Protein 6JFV (pdb70)

Structure (mmCIF, N/CA/C/O backbone):
data_6JFV
#
_entry.id   6JFV
#
_cell.length_a   56.149
_cell.length_b   56.149
_cell.length_c   222.054
_cell.angle_alpha   90.00
_cell.angle_beta   90.00
_cell.angle_gamma   90.00
#
_symmetry.space_group_name_H-M   'P 41'
#
loop_
_entity.id
_entity.type
_entity.pdbx_description
1 polymer 'Keratin, type I cytoskeletal 14'
2 polymer 'Keratin, type II cytoskeletal 5'
3 water water
#
loop_
_atom_site.group_PDB
_atom_site.id
_atom_site.type_symbol
_atom_site.label_atom_id
_atom_site.label_alt_id
_atom_site.label_comp_id
_atom_site.label_asym_id
_atom_site.label_entity_id
_atom_site.label_seq_id
_atom_site.pdbx_PDB_ins_code
_atom_site.Cartn_x
_atom_site.Cartn_y
_atom_site.Cartn_z
_atom_site.occupancy
_atom_site.B_iso_or_equiv
_atom_site.auth_seq_id
_atom_site.auth_comp_id
_atom_site.auth_asym_id
_atom_site.auth_atom_id
_atom_site.pdbx_PDB_model_num
ATOM 1 N N . GLY A 1 1 ? 23.680 -17.075 70.289 1.00 123.09 327 GLY A N 1
ATOM 2 C CA . GLY A 1 1 ? 24.955 -17.474 69.724 1.00 96.44 327 GLY A CA 1
ATOM 3 C C . GLY A 1 1 ? 24.870 -17.690 68.228 1.00 142.03 327 GLY A C 1
ATOM 4 O O . GLY A 1 1 ? 25.629 -17.095 67.463 1.00 144.39 327 GLY A O 1
ATOM 5 N N . LYS A 1 2 ? 23.935 -18.537 67.815 1.00 157.70 328 LYS A N 1
ATOM 6 C CA . LYS A 1 2 ? 23.782 -18.891 66.411 1.00 171.28 328 LYS A CA 1
ATOM 7 C C . LYS A 1 2 ? 23.038 -17.810 65.633 1.00 158.69 328 LYS A C 1
ATOM 8 O O . LYS A 1 2 ? 22.858 -17.920 64.422 1.00 138.35 328 LYS A O 1
ATOM 14 N N . SER A 1 3 ? 22.619 -16.760 66.331 1.00 182.76 329 SER A N 1
ATOM 15 C CA . SER A 1 3 ? 21.790 -15.720 65.728 1.00 120.98 329 SER A CA 1
ATOM 16 C C . SER A 1 3 ? 22.582 -14.790 64.819 1.00 148.92 329 SER A C 1
ATOM 17 O O . SER A 1 3 ? 22.045 -14.259 63.848 1.00 108.97 329 SER A O 1
ATOM 20 N N . GLU A 1 4 ? 23.859 -14.594 65.135 1.00 169.28 330 GLU A N 1
ATOM 21 C CA . GLU A 1 4 ? 24.697 -13.670 64.375 1.00 160.32 330 GLU A CA 1
ATOM 22 C C . GLU A 1 4 ? 24.847 -14.090 62.920 1.00 194.45 330 GLU A C 1
ATOM 23 O O . GLU A 1 4 ? 24.692 -13.270 62.020 1.00 204.26 330 GLU A O 1
ATOM 29 N N . ILE A 1 5 ? 25.139 -15.367 62.694 1.00 197.81 331 ILE A N 1
ATOM 30 C CA . ILE A 1 5 ? 25.289 -15.885 61.342 1.00 184.53 331 ILE A CA 1
ATOM 31 C C . ILE A 1 5 ? 23.957 -15.801 60.614 1.00 148.93 331 ILE A C 1
ATOM 32 O O . ILE A 1 5 ? 23.905 -15.781 59.383 1.00 120.22 331 ILE A O 1
ATOM 37 N N . SER A 1 6 ? 22.880 -15.754 61.392 1.00 159.45 332 SER A N 1
ATOM 38 C CA . SER A 1 6 ? 21.533 -15.688 60.841 1.00 155.99 332 SER A CA 1
ATOM 39 C C . SER A 1 6 ? 21.195 -14.269 60.394 1.00 188.16 332 SER A C 1
ATOM 40 O O . SER A 1 6 ? 20.638 -14.071 59.317 1.00 194.52 332 SER A O 1
ATOM 43 N N . GLU A 1 7 ? 21.541 -13.285 61.220 1.00 197.75 333 GLU A N 1
ATOM 44 C CA . GLU A 1 7 ? 21.312 -11.885 60.876 1.00 148.69 333 GLU A CA 1
ATOM 45 C C . GLU A 1 7 ? 22.131 -11.493 59.650 1.00 174.98 333 GLU A C 1
ATOM 46 O O . GLU A 1 7 ? 21.761 -10.576 58.913 1.00 130.17 333 GLU A O 1
ATOM 52 N N . LEU A 1 8 ? 23.235 -12.205 59.435 1.00 143.58 334 LEU A N 1
ATOM 53 C CA . LEU A 1 8 ? 24.162 -11.904 58.342 1.00 132.49 334 LEU A CA 1
ATOM 54 C C . LEU A 1 8 ? 23.645 -12.361 56.984 1.00 137.84 334 LEU A C 1
ATOM 55 O O . LEU A 1 8 ? 23.790 -11.652 55.993 1.00 145.14 334 LEU A O 1
ATOM 60 N N . ARG A 1 9 ? 23.061 -13.555 56.938 1.00 171.46 335 ARG A N 1
ATOM 61 C CA . ARG A 1 9 ? 22.384 -14.016 55.734 1.00 160.40 335 ARG A CA 1
ATOM 62 C C . ARG A 1 9 ? 21.283 -13.026 55.382 1.00 179.26 335 ARG A C 1
ATOM 63 O O . ARG A 1 9 ? 21.127 -12.646 54.223 1.00 192.97 335 ARG A O 1
ATOM 71 N N . ARG A 1 10 ? 20.519 -12.616 56.394 1.00 140.47 336 ARG A N 1
ATOM 72 C CA . ARG A 1 10 ? 19.461 -11.622 56.224 1.00 153.76 336 ARG A CA 1
ATOM 73 C C . ARG A 1 10 ? 19.967 -10.367 55.518 1.00 154.87 336 ARG A C 1
ATOM 74 O O . ARG A 1 10 ? 19.408 -9.947 54.506 1.00 138.17 336 ARG A O 1
ATOM 82 N N . THR A 1 11 ? 21.027 -9.778 56.061 1.00 120.63 337 THR A N 1
ATOM 83 C CA . THR A 1 11 ? 21.578 -8.532 55.542 1.00 155.87 337 THR A CA 1
ATOM 84 C C . THR A 1 11 ? 22.336 -8.759 54.237 1.00 150.09 337 THR A C 1
ATOM 85 O O . THR A 1 11 ? 22.313 -7.922 53.334 1.00 146.91 337 THR A O 1
ATOM 89 N N . MET A 1 12 ? 23.005 -9.902 54.151 1.00 89.51 338 MET A N 1
ATOM 90 C CA . MET A 1 12 ? 23.680 -10.321 52.927 1.00 116.42 338 MET A CA 1
ATOM 91 C C . MET A 1 12 ? 22.725 -10.388 51.738 1.00 121.40 338 MET A C 1
ATOM 92 O O . MET A 1 12 ? 22.986 -9.785 50.697 1.00 84.78 338 MET A O 1
ATOM 97 N N . GLN A 1 13 ? 21.630 -11.134 51.897 1.00 132.42 339 GLN A N 1
ATOM 98 C CA . GLN A 1 13 ? 20.650 -11.320 50.824 1.00 146.80 339 GLN A CA 1
ATOM 99 C C . GLN A 1 13 ? 19.924 -10.020 50.507 1.00 99.51 339 GLN A C 1
ATOM 100 O O . GLN A 1 13 ? 19.536 -9.779 49.363 1.00 128.33 339 GLN A O 1
ATOM 106 N N . ASN A 1 14 ? 19.740 -9.186 51.525 1.00 110.85 340 ASN A N 1
ATOM 107 C CA . ASN A 1 14 ? 19.179 -7.853 51.327 1.00 85.99 340 ASN A CA 1
ATOM 108 C C . ASN A 1 14 ? 20.015 -7.037 50.345 1.00 127.71 340 ASN A C 1
ATOM 109 O O . ASN A 1 14 ? 19.481 -6.388 49.446 1.00 105.68 340 ASN A O 1
ATOM 114 N N . LEU A 1 15 ? 21.331 -7.088 50.523 1.00 77.46 341 LEU A N 1
ATOM 115 C CA . LEU A 1 15 ? 22.258 -6.434 49.612 1.00 107.11 341 LEU A CA 1
ATOM 116 C C . LEU A 1 15 ? 22.126 -6.962 48.190 1.00 134.65 341 LEU A C 1
ATOM 117 O O . LEU A 1 15 ? 22.127 -6.191 47.232 1.00 153.68 341 LEU A O 1
ATOM 122 N N . GLU A 1 16 ? 22.035 -8.282 48.059 1.00 104.80 342 GLU A N 1
ATOM 123 C CA . GLU A 1 16 ? 21.929 -8.913 46.751 1.00 143.04 342 GLU A CA 1
ATOM 124 C C . GLU A 1 16 ? 20.747 -8.363 45.960 1.00 144.36 342 GLU A C 1
ATOM 125 O O . GLU A 1 16 ? 20.803 -8.278 44.733 1.00 149.00 342 GLU A O 1
ATOM 131 N N . ILE A 1 17 ? 19.679 -8.002 46.666 1.00 89.56 343 ILE A N 1
ATOM 132 C CA . ILE A 1 17 ? 18.495 -7.435 46.027 1.00 86.44 343 ILE A CA 1
ATOM 133 C C . ILE A 1 17 ? 18.700 -5.967 45.674 1.00 149.76 343 ILE A C 1
ATOM 134 O O . ILE A 1 17 ? 18.156 -5.470 44.683 1.00 121.26 343 ILE A O 1
ATOM 139 N N . GLU A 1 18 ? 19.492 -5.274 46.484 1.00 87.16 344 GLU A N 1
ATOM 140 C CA . GLU A 1 18 ? 19.841 -3.896 46.172 1.00 121.43 344 GLU A CA 1
ATOM 141 C C . GLU A 1 18 ? 20.756 -3.850 44.951 1.00 98.81 344 GLU A C 1
ATOM 142 O O . GLU A 1 18 ? 20.707 -2.912 44.156 1.00 107.25 344 GLU A O 1
ATOM 148 N N . LEU A 1 19 ? 21.588 -4.877 44.816 1.00 124.38 345 LEU A N 1
ATOM 149 C CA . LEU A 1 19 ? 22.433 -5.034 43.643 1.00 96.24 345 LEU A CA 1
ATOM 150 C C . LEU A 1 19 ? 21.558 -5.222 42.410 1.00 110.94 345 LEU A C 1
ATOM 151 O O . LEU A 1 19 ? 21.740 -4.546 41.397 1.00 100.30 345 LEU A O 1
ATOM 156 N N . GLN A 1 20 ? 20.613 -6.154 42.503 1.00 114.54 346 GLN A N 1
ATOM 157 C CA . GLN A 1 20 ? 19.699 -6.425 41.402 1.00 156.28 346 GLN A CA 1
ATOM 158 C C . GLN A 1 20 ? 19.003 -5.139 40.994 1.00 105.74 346 GLN A C 1
ATOM 159 O O . GLN A 1 20 ? 18.792 -4.877 39.808 1.00 114.81 346 GLN A O 1
ATOM 165 N N . SER A 1 21 ? 18.655 -4.334 41.989 1.00 102.56 347 SER A N 1
ATOM 166 C CA . SER A 1 21 ? 17.965 -3.077 41.748 1.00 94.40 347 SER A CA 1
ATOM 167 C C . SER A 1 21 ? 18.872 -2.065 41.049 1.00 126.57 347 SER A C 1
ATOM 168 O O . SER A 1 21 ? 18.423 -1.288 40.203 1.00 97.55 347 SER A O 1
ATOM 171 N N . GLN A 1 22 ? 20.152 -2.087 41.407 1.00 101.92 348 GLN A N 1
ATOM 172 C CA . GLN A 1 22 ? 21.143 -1.199 40.808 1.00 113.06 348 GLN A CA 1
ATOM 173 C C . GLN A 1 22 ? 21.462 -1.600 39.373 1.00 104.07 348 GLN A C 1
ATOM 174 O O . GLN A 1 22 ? 21.579 -0.752 38.493 1.00 117.49 348 GLN A O 1
ATOM 180 N N . LEU A 1 23 ? 21.608 -2.897 39.145 1.00 117.05 349 LEU A N 1
ATOM 181 C CA . LEU A 1 23 ? 21.885 -3.395 37.811 1.00 119.97 349 LEU A CA 1
ATOM 182 C C . LEU A 1 23 ? 20.710 -3.110 36.886 1.00 115.22 349 LEU A C 1
ATOM 183 O O . LEU A 1 23 ? 20.901 -2.737 35.730 1.00 116.25 349 LEU A O 1
ATOM 188 N N . SER A 1 24 ? 19.497 -3.284 37.403 1.00 125.99 350 SER A N 1
ATOM 189 C CA . SER A 1 24 ? 18.287 -2.995 36.642 1.00 136.17 350 SER A CA 1
ATOM 190 C C . SER A 1 24 ? 18.241 -1.527 36.239 1.00 142.75 350 SER A C 1
ATOM 191 O O . SER A 1 24 ? 17.835 -1.192 35.124 1.00 146.87 350 SER A O 1
ATOM 194 N N . MET A 1 25 ? 18.657 -0.660 37.159 1.00 89.44 351 MET A N 1
ATOM 195 C CA . MET A 1 25 ? 18.706 0.778 36.910 1.00 94.57 351 MET A CA 1
ATOM 196 C C . MET A 1 25 ? 19.726 1.108 35.826 1.00 95.88 351 MET A C 1
ATOM 197 O O . MET A 1 25 ? 19.401 1.731 34.812 1.00 88.78 351 MET A O 1
ATOM 202 N N . LYS A 1 26 ? 20.961 0.670 36.060 1.00 86.10 352 LYS A N 1
ATOM 203 C CA . LYS A 1 26 ? 22.067 0.792 35.112 1.00 82.02 352 LYS A CA 1
ATOM 204 C C . LYS A 1 26 ? 21.664 0.339 33.709 1.00 87.80 352 LYS A C 1
ATOM 205 O O . LYS A 1 26 ? 21.860 1.058 32.732 1.00 80.32 352 LYS A O 1
ATOM 211 N N . ALA A 1 27 ? 21.088 -0.856 33.619 1.00 127.85 353 ALA A N 1
ATOM 212 C CA . ALA A 1 27 ? 20.658 -1.421 32.339 1.00 123.27 353 ALA A CA 1
ATOM 213 C C . ALA A 1 27 ? 19.590 -0.565 31.670 1.00 118.49 353 ALA A C 1
ATOM 214 O O . ALA A 1 27 ? 19.573 -0.415 30.447 1.00 119.32 353 ALA A O 1
ATOM 216 N N . SER A 1 28 ? 18.697 -0.012 32.482 1.00 87.26 354 SER A N 1
ATOM 217 C CA . SER A 1 28 ? 17.619 0.819 31.973 1.00 92.07 354 SER A CA 1
ATOM 218 C C . SER A 1 28 ? 18.144 2.189 31.552 1.00 100.81 354 SER A C 1
ATOM 219 O O . SER A 1 28 ? 17.556 2.846 30.693 1.00 87.69 354 SER A O 1
ATOM 222 N N . LEU A 1 29 ? 19.249 2.613 32.162 1.00 78.81 355 LEU A N 1
ATOM 223 C CA . LEU A 1 29 ? 19.907 3.868 31.795 1.00 79.39 355 LEU A CA 1
ATOM 224 C C . LEU A 1 29 ? 20.621 3.727 30.463 1.00 92.35 355 LEU A C 1
ATOM 225 O O . LEU A 1 29 ? 20.524 4.597 29.600 1.00 109.48 355 LEU A O 1
ATOM 230 N N . GLU A 1 30 ? 21.351 2.626 30.316 1.00 123.79 356 GLU A N 1
ATOM 231 C CA . GLU A 1 30 ? 22.052 2.322 29.079 1.00 89.96 356 GLU A CA 1
ATOM 232 C C . GLU A 1 30 ? 21.084 2.364 27.903 1.00 79.84 356 GLU A C 1
ATOM 233 O O . GLU A 1 30 ? 21.370 2.984 26.879 1.00 116.32 356 GLU A O 1
ATOM 239 N N . ASN A 1 31 ? 19.941 1.700 28.055 1.00 156.23 357 ASN A N 1
ATOM 240 C CA . ASN A 1 31 ? 18.883 1.776 27.054 1.00 164.57 357 ASN A CA 1
ATOM 241 C C . ASN A 1 31 ? 18.600 3.227 26.677 1.00 115.10 357 ASN A C 1
ATOM 242 O O . ASN A 1 31 ? 18.670 3.598 25.511 1.00 183.85 357 ASN A O 1
ATOM 247 N N . SER A 1 32 ? 18.310 4.053 27.677 1.00 119.14 358 SER A N 1
ATOM 248 C CA . SER A 1 32 ? 17.843 5.420 27.438 1.00 158.95 358 SER A CA 1
ATOM 249 C C . SER A 1 32 ? 18.860 6.309 26.734 1.00 102.84 358 SER A C 1
ATOM 250 O O . SER A 1 32 ? 18.502 7.174 25.933 1.00 92.23 358 SER A O 1
ATOM 253 N N . LEU A 1 33 ? 20.129 6.103 27.054 1.00 79.49 359 LEU A N 1
ATOM 254 C CA . LEU A 1 33 ? 21.187 6.881 26.434 1.00 115.36 359 LEU A CA 1
ATOM 255 C C . LEU A 1 33 ? 21.306 6.584 24.937 1.00 106.14 359 LEU A C 1
ATOM 256 O O . LEU A 1 33 ? 21.115 7.474 24.099 1.00 96.18 359 LEU A O 1
ATOM 261 N N . GLU A 1 34 ? 21.623 5.333 24.604 1.00 109.37 360 GLU A N 1
ATOM 262 C CA . GLU A 1 34 ? 21.712 4.927 23.204 1.00 117.95 360 GLU A CA 1
ATOM 263 C C . GLU A 1 34 ? 20.466 5.397 22.451 1.00 108.27 360 GLU A C 1
ATOM 264 O O . GLU A 1 34 ? 20.560 5.942 21.349 1.00 110.69 360 GLU A O 1
ATOM 270 N N . GLU A 1 35 ? 19.305 5.206 23.069 1.00 103.89 361 GLU A N 1
ATOM 271 C CA . GLU A 1 35 ? 18.036 5.577 22.456 1.00 119.51 361 GLU A CA 1
ATOM 272 C C . GLU A 1 35 ? 17.943 7.082 22.220 1.00 92.87 361 GLU A C 1
ATOM 273 O O . GLU A 1 35 ? 17.435 7.523 21.191 1.00 89.85 361 GLU A O 1
ATOM 279 N N . THR A 1 36 ? 18.442 7.865 23.168 1.00 91.64 362 THR A N 1
ATOM 280 C CA . THR A 1 36 ? 18.493 9.309 22.997 1.00 85.27 362 THR A CA 1
ATOM 281 C C . THR A 1 36 ? 19.396 9.661 21.826 1.00 86.57 362 THR A C 1
ATOM 282 O O . THR A 1 36 ? 18.969 10.328 20.879 1.00 82.45 362 THR A O 1
ATOM 286 N N . LYS A 1 37 ? 20.643 9.202 21.896 1.00 100.86 363 LYS A N 1
ATOM 287 C CA . LYS A 1 37 ? 21.622 9.441 20.841 1.00 82.17 363 LYS A CA 1
ATOM 288 C C . LYS A 1 37 ? 21.061 9.110 19.460 1.00 120.70 363 LYS A C 1
ATOM 289 O O . LYS A 1 37 ? 21.423 9.742 18.465 1.00 82.73 363 LYS A O 1
ATOM 295 N N . GLY A 1 38 ? 20.178 8.118 19.411 1.00 87.89 364 GLY A N 1
ATOM 296 C CA . GLY A 1 38 ? 19.535 7.722 18.172 1.00 115.57 364 GLY A CA 1
ATOM 297 C C . GLY A 1 38 ? 18.485 8.713 17.696 1.00 100.81 364 GLY A C 1
ATOM 298 O O . GLY A 1 38 ? 18.554 9.189 16.566 1.00 91.72 364 GLY A O 1
ATOM 299 N N . ARG A 1 39 ? 17.519 9.029 18.557 1.00 97.87 365 ARG A N 1
ATOM 300 C CA . ARG A 1 39 ? 16.394 9.888 18.185 1.00 91.52 365 ARG A CA 1
ATOM 301 C C . ARG A 1 39 ? 16.837 11.206 17.574 1.00 128.80 365 ARG A C 1
ATOM 302 O O . ARG A 1 39 ? 16.252 11.684 16.598 1.00 120.65 365 ARG A O 1
ATOM 310 N N . TYR A 1 40 ? 17.869 11.800 18.155 1.00 81.24 366 TYR A N 1
ATOM 311 C CA . TYR A 1 40 ? 18.339 13.091 17.692 1.00 140.65 366 TYR A CA 1
ATOM 312 C C . TYR A 1 40 ? 19.188 12.973 16.429 1.00 103.88 366 TYR A C 1
ATOM 313 O O . TYR A 1 40 ? 19.017 13.756 15.496 1.00 153.03 366 TYR A O 1
ATOM 322 N N . ALA A 1 41 ? 20.082 11.989 16.395 1.00 86.47 367 ALA A N 1
ATOM 323 C CA . ALA A 1 41 ? 20.919 11.759 15.219 1.00 148.76 367 ALA A CA 1
ATOM 324 C C . ALA A 1 41 ? 20.070 11.625 13.960 1.00 126.17 367 ALA A C 1
ATOM 325 O O . ALA A 1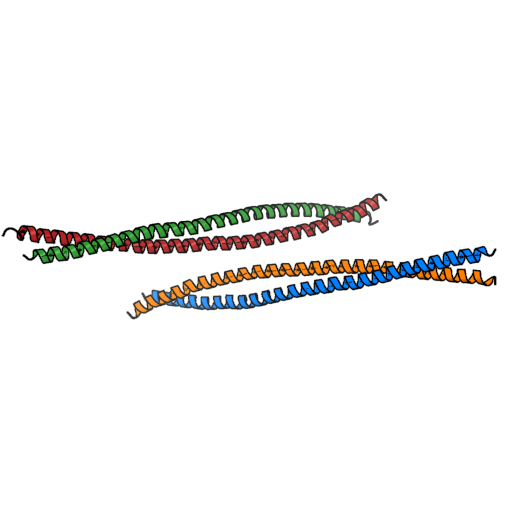 41 ? 20.441 12.097 12.876 1.00 82.11 367 ALA A O 1
ATOM 327 N N . MET A 1 42 ? 18.914 10.993 14.123 1.00 84.28 368 MET A N 1
ATOM 328 C CA . MET A 1 42 ? 18.041 10.702 12.994 1.00 112.18 368 MET A CA 1
ATOM 329 C C . MET A 1 42 ? 17.085 11.855 12.677 1.00 134.01 368 MET A C 1
ATOM 330 O O . MET A 1 42 ? 16.846 12.155 11.513 1.00 144.85 368 MET A O 1
ATOM 335 N N . GLN A 1 43 ? 16.551 12.505 13.705 1.00 97.05 369 GLN A N 1
ATOM 336 C CA . GLN A 1 43 ? 15.735 13.694 13.488 1.00 89.72 369 GLN A CA 1
ATOM 337 C C . GLN A 1 43 ? 16.605 14.768 12.857 1.00 128.88 369 GLN A C 1
ATOM 338 O O . GLN A 1 43 ? 16.169 15.481 11.953 1.00 111.66 369 GLN A O 1
ATOM 344 N N . LEU A 1 44 ? 17.843 14.874 13.333 1.00 98.55 370 LEU A N 1
ATOM 345 C CA . LEU A 1 44 ? 18.788 15.821 12.760 1.00 80.08 370 LEU A CA 1
ATOM 346 C C . LEU A 1 44 ? 19.083 15.474 11.315 1.00 82.01 370 LEU A C 1
ATOM 347 O O . LEU A 1 44 ? 19.006 16.331 10.438 1.00 135.52 370 LEU A O 1
ATOM 352 N N . ALA A 1 45 ? 19.445 14.218 11.071 1.00 105.74 371 ALA A N 1
ATOM 353 C CA . ALA A 1 45 ? 19.667 13.748 9.707 1.00 85.02 371 ALA A CA 1
ATOM 354 C C . ALA A 1 45 ? 18.467 14.084 8.826 1.00 86.94 371 ALA A C 1
ATOM 355 O O . ALA A 1 45 ? 18.629 14.477 7.675 1.00 96.89 371 ALA A O 1
ATOM 357 N N . GLN A 1 46 ? 17.266 13.931 9.376 1.00 148.20 372 GLN A N 1
ATOM 358 C CA . GLN A 1 46 ? 16.037 14.257 8.659 1.00 89.26 372 GLN A CA 1
ATOM 359 C C . GLN A 1 46 ? 15.975 15.735 8.276 1.00 126.92 372 GLN A C 1
ATOM 360 O O . GLN A 1 46 ? 15.601 16.069 7.154 1.00 99.60 372 GLN A O 1
ATOM 366 N N . ILE A 1 47 ? 16.329 16.615 9.213 1.00 191.17 373 ILE A N 1
ATOM 367 C CA . ILE A 1 47 ? 16.301 18.058 8.962 1.00 109.22 373 ILE A CA 1
ATOM 368 C C . ILE A 1 47 ? 17.435 18.467 8.036 1.00 113.93 373 ILE A C 1
ATOM 369 O O . ILE A 1 47 ? 17.261 19.321 7.177 1.00 150.04 373 ILE A O 1
ATOM 374 N N . GLN A 1 48 ? 18.602 17.862 8.232 1.00 128.03 374 GLN A N 1
ATOM 375 C CA . GLN A 1 48 ? 19.749 18.108 7.370 1.00 86.84 374 GLN A CA 1
ATOM 376 C C . GLN A 1 48 ? 19.395 17.811 5.922 1.00 128.08 374 GLN A C 1
ATOM 377 O O . GLN A 1 48 ? 19.867 18.484 5.002 1.00 126.84 374 GLN A O 1
ATOM 383 N N . GLU A 1 49 ? 18.557 16.798 5.728 1.00 158.86 375 GLU A N 1
ATOM 384 C CA . GLU A 1 49 ? 18.111 16.420 4.395 1.00 119.12 375 GLU A CA 1
ATOM 385 C C . GLU A 1 49 ? 17.155 17.464 3.814 1.00 123.71 375 GLU A C 1
ATOM 386 O O . GLU A 1 49 ? 17.302 17.866 2.663 1.00 160.37 375 GLU A O 1
ATOM 392 N N . MET A 1 50 ? 16.176 17.897 4.606 1.00 168.49 376 MET A N 1
ATOM 393 C CA . MET A 1 50 ? 15.260 18.948 4.165 1.00 183.16 376 MET A CA 1
ATOM 394 C C . MET A 1 50 ? 16.051 20.197 3.788 1.00 145.98 376 MET A C 1
ATOM 395 O O . MET A 1 50 ? 15.746 20.863 2.797 1.00 117.41 376 MET A O 1
ATOM 400 N N . ILE A 1 51 ? 17.079 20.497 4.579 1.00 94.05 377 ILE A N 1
ATOM 401 C CA . ILE A 1 51 ? 17.924 21.665 4.342 1.00 98.11 377 ILE A CA 1
ATOM 402 C C . ILE A 1 51 ? 18.619 21.606 2.980 1.00 118.23 377 ILE A C 1
ATOM 403 O O . ILE A 1 51 ? 18.578 22.565 2.210 1.00 146.75 377 ILE A O 1
ATOM 408 N N . GLY A 1 52 ? 19.255 20.477 2.691 1.00 111.53 378 GLY A N 1
ATOM 409 C CA . GLY A 1 52 ? 19.942 20.294 1.426 1.00 149.57 378 GLY A CA 1
ATOM 410 C C . GLY A 1 52 ? 19.029 20.441 0.222 1.00 152.54 378 GLY A C 1
ATOM 411 O O . GLY A 1 52 ? 19.418 21.018 -0.794 1.00 157.44 378 GLY A O 1
ATOM 412 N N . SER A 1 53 ? 17.813 19.914 0.333 1.00 108.25 379 SER A N 1
ATOM 413 C CA . SER A 1 53 ? 16.830 20.023 -0.740 1.00 89.21 379 SER A CA 1
ATOM 414 C C . SER A 1 53 ? 16.592 21.487 -1.098 1.00 124.79 379 SER A C 1
ATOM 415 O O . SER A 1 53 ? 16.645 21.865 -2.268 1.00 132.23 379 SER A O 1
ATOM 418 N N . VAL A 1 54 ? 16.336 22.305 -0.081 1.00 157.43 380 VAL A N 1
ATOM 419 C CA . VAL A 1 54 ? 16.073 23.727 -0.276 1.00 155.04 380 VAL A CA 1
ATOM 420 C C . VAL A 1 54 ? 17.288 24.439 -0.862 1.00 134.61 380 VAL A C 1
ATOM 421 O O . VAL A 1 54 ? 17.158 25.296 -1.738 1.00 110.18 380 VAL A O 1
ATOM 425 N N . GLU A 1 55 ? 18.471 24.083 -0.378 1.00 96.78 381 GLU A N 1
ATOM 426 C CA . GLU A 1 55 ? 19.692 24.708 -0.867 1.00 131.14 381 GLU A CA 1
ATOM 427 C C . GLU A 1 55 ? 19.894 24.463 -2.361 1.00 150.57 381 GLU A C 1
ATOM 428 O O . GLU A 1 55 ? 20.327 25.360 -3.082 1.00 107.11 381 GLU A O 1
ATOM 434 N N . GLU A 1 56 ? 19.571 23.256 -2.822 1.00 155.40 382 GLU A N 1
ATOM 435 C CA . GLU A 1 56 ? 19.643 22.938 -4.248 1.00 107.67 382 GLU A CA 1
ATOM 436 C C . GLU A 1 56 ? 18.656 23.787 -5.043 1.00 172.30 382 GLU A C 1
ATOM 437 O O . GLU A 1 56 ? 19.031 24.431 -6.024 1.00 140.17 382 GLU A O 1
ATOM 443 N N . GLN A 1 57 ? 17.394 23.772 -4.618 1.00 141.70 383 GLN A N 1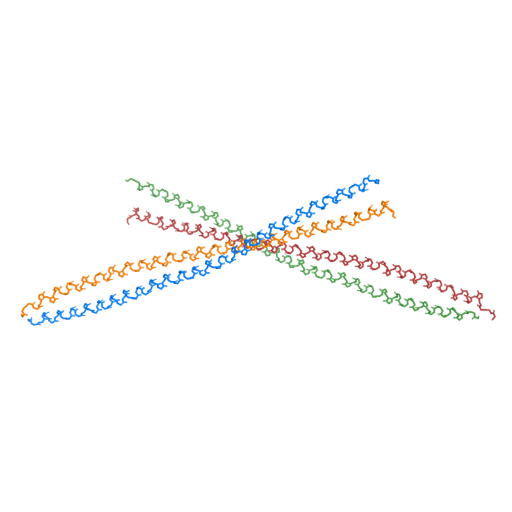
ATOM 444 C CA . GLN A 1 57 ? 16.354 24.574 -5.253 1.00 96.95 383 GLN A CA 1
ATOM 445 C C . GLN A 1 57 ? 16.819 26.021 -5.400 1.00 102.66 383 GLN A C 1
ATOM 446 O O . GLN A 1 57 ? 16.636 26.645 -6.449 1.00 157.37 383 GLN A O 1
ATOM 452 N N . LEU A 1 58 ? 17.429 26.539 -4.338 1.00 104.66 384 LEU A N 1
ATOM 453 C CA . LEU A 1 58 ? 17.918 27.916 -4.296 1.00 92.99 384 LEU A CA 1
ATOM 454 C C . LEU A 1 58 ? 19.049 28.127 -5.302 1.00 124.43 384 LEU A C 1
ATOM 455 O O . LEU A 1 58 ? 19.043 29.090 -6.074 1.00 100.21 384 LEU A O 1
ATOM 460 N N . ALA A 1 59 ? 20.010 27.209 -5.296 1.00 117.83 385 ALA A N 1
ATOM 461 C CA . ALA A 1 59 ? 21.135 27.260 -6.222 1.00 106.64 385 ALA A CA 1
ATOM 462 C C . ALA A 1 59 ? 20.659 27.281 -7.673 1.00 120.12 385 ALA A C 1
ATOM 463 O O . ALA A 1 59 ? 21.132 28.081 -8.481 1.00 95.08 385 ALA A O 1
ATOM 465 N N . GLN A 1 60 ? 19.713 26.402 -7.992 1.00 132.30 386 GLN A N 1
ATOM 466 C CA . GLN A 1 60 ? 19.133 26.333 -9.329 1.00 110.75 386 GLN A CA 1
ATOM 467 C C . GLN A 1 60 ? 18.555 27.675 -9.742 1.00 134.03 386 GLN A C 1
ATOM 468 O O . GLN A 1 60 ? 18.834 28.183 -10.832 1.00 137.76 386 GLN A O 1
ATOM 474 N N . LEU A 1 61 ? 17.735 28.237 -8.861 1.00 97.90 387 LEU A N 1
ATOM 475 C CA . LEU A 1 61 ? 17.038 29.478 -9.155 1.00 129.44 387 LEU A CA 1
ATOM 476 C C . LEU A 1 61 ? 18.023 30.586 -9.501 1.00 114.72 387 LEU A C 1
ATOM 477 O O . LEU A 1 61 ? 17.831 31.312 -10.476 1.00 89.60 387 LEU A O 1
ATOM 482 N N . ARG A 1 62 ? 19.083 30.702 -8.706 1.00 82.15 388 ARG A N 1
ATOM 483 C CA . ARG A 1 62 ? 20.105 31.716 -8.950 1.00 86.91 388 ARG A CA 1
ATOM 484 C C . ARG A 1 62 ? 20.807 31.509 -10.295 1.00 112.70 388 ARG A C 1
ATOM 485 O O . ARG A 1 62 ? 21.119 32.480 -10.981 1.00 138.29 388 ARG A O 1
ATOM 493 N N . CYS A 1 63 ? 21.041 30.255 -10.683 1.00 101.08 389 CYS A N 1
ATOM 494 C CA . CYS A 1 63 ? 21.609 29.970 -12.002 1.00 150.92 389 CYS A CA 1
ATOM 495 C C . CYS A 1 63 ? 20.629 30.408 -13.080 1.00 137.10 389 CYS A C 1
ATOM 496 O O . CYS A 1 63 ? 21.032 30.883 -14.136 1.00 166.84 389 CYS A O 1
ATOM 499 N N . GLU A 1 64 ? 19.341 30.256 -12.804 1.00 70.39 390 GLU A N 1
ATOM 500 C CA . GLU A 1 64 ? 18.327 30.685 -13.745 1.00 85.13 390 GLU A CA 1
ATOM 501 C C . GLU A 1 64 ? 18.207 32.193 -13.729 1.00 113.49 390 GLU A C 1
ATOM 502 O O . GLU A 1 64 ? 17.981 32.814 -14.765 1.00 129.71 390 GLU A O 1
ATOM 508 N N . MET A 1 65 ? 18.340 32.776 -12.543 1.00 110.72 391 MET A N 1
ATOM 509 C CA . MET A 1 65 ? 18.324 34.224 -12.403 1.00 96.26 391 MET A CA 1
ATOM 510 C C . MET A 1 65 ? 19.539 34.835 -13.081 1.00 92.76 391 MET A C 1
ATOM 511 O O . MET A 1 65 ? 19.475 35.960 -13.580 1.00 146.02 391 MET A O 1
ATOM 516 N N . GLU A 1 66 ? 20.639 34.088 -13.104 1.00 95.04 392 GLU A N 1
ATOM 517 C CA . GLU A 1 66 ? 21.813 34.498 -13.860 1.00 131.68 392 GLU A CA 1
ATOM 518 C C . GLU A 1 66 ? 21.467 34.628 -15.341 1.00 142.35 392 GLU A C 1
ATOM 519 O O . GLU A 1 66 ? 21.722 35.665 -15.957 1.00 109.17 392 GLU A O 1
ATOM 525 N N . GLN A 1 67 ? 20.875 33.576 -15.902 1.00 118.57 393 GLN A N 1
ATOM 526 C CA . GLN A 1 67 ? 20.562 33.543 -17.328 1.00 103.56 393 GLN A CA 1
ATOM 527 C C . GLN A 1 67 ? 19.504 34.583 -17.714 1.00 103.21 393 GLN A C 1
ATOM 528 O O . GLN A 1 67 ? 19.493 35.062 -18.847 1.00 118.31 393 GLN A O 1
ATOM 534 N N . GLN A 1 68 ? 18.651 34.960 -16.761 1.00 101.47 394 GLN A N 1
ATOM 535 C CA . GLN A 1 68 ? 17.508 35.840 -17.038 1.00 97.70 394 GLN A CA 1
ATOM 536 C C . GLN A 1 68 ? 17.835 37.339 -17.032 1.00 137.61 394 GLN A C 1
ATOM 537 O O . GLN A 1 68 ? 17.124 38.133 -17.652 1.00 119.88 394 GLN A O 1
ATOM 543 N N . ASN A 1 69 ? 18.904 37.718 -16.333 1.00 108.13 395 ASN A N 1
ATOM 544 C CA . ASN A 1 69 ? 19.427 39.082 -16.400 1.00 130.78 395 ASN A CA 1
ATOM 545 C C . ASN A 1 69 ? 20.309 39.222 -17.628 1.00 116.00 395 ASN A C 1
ATOM 546 O O . ASN A 1 69 ? 20.360 40.277 -18.261 1.00 111.67 395 ASN A O 1
ATOM 551 N N . GLN A 1 70 ? 21.002 38.134 -17.947 1.00 99.15 396 GLN A N 1
ATOM 552 C CA . GLN A 1 70 ? 21.819 38.037 -19.148 1.00 115.81 396 GLN A CA 1
ATOM 553 C C . GLN A 1 70 ? 20.933 38.225 -20.377 1.00 93.07 396 GLN A C 1
ATOM 554 O O . GLN A 1 70 ? 21.281 38.963 -21.304 1.00 98.23 396 GLN A O 1
ATOM 560 N N . GLU A 1 71 ? 19.782 37.554 -20.359 1.00 98.20 397 GLU A N 1
ATOM 561 C CA . GLU A 1 71 ? 18.797 37.635 -21.429 1.00 136.06 397 GLU A CA 1
ATOM 562 C C . GLU A 1 71 ? 18.298 39.072 -21.577 1.00 72.46 397 GLU A C 1
ATOM 563 O O . GLU A 1 71 ? 18.184 39.592 -22.692 1.00 94.34 397 GLU A O 1
ATOM 569 N N . TYR A 1 72 ? 18.027 39.715 -20.445 1.00 76.32 398 TYR A N 1
ATOM 570 C CA . TYR A 1 72 ? 17.597 41.110 -20.434 1.00 72.96 398 TYR A CA 1
ATOM 571 C C . TYR A 1 72 ? 18.629 42.013 -21.104 1.00 117.93 398 TYR A C 1
ATOM 572 O O . TYR A 1 72 ? 18.272 42.900 -21.886 1.00 114.08 398 TYR A O 1
ATOM 581 N N . LYS A 1 73 ? 19.904 41.779 -20.800 1.00 87.65 399 LYS A N 1
ATOM 582 C CA . LYS A 1 73 ? 20.977 42.598 -21.350 1.00 143.74 399 LYS A CA 1
ATOM 583 C C . LYS A 1 73 ? 21.004 42.530 -22.867 1.00 115.78 399 LYS A C 1
ATOM 584 O O . LYS A 1 73 ? 21.161 43.546 -23.548 1.00 119.70 399 LYS A O 1
ATOM 590 N N . ILE A 1 74 ? 20.865 41.317 -23.388 1.00 99.61 400 ILE A N 1
ATOM 591 C CA . ILE A 1 74 ? 20.805 41.104 -24.825 1.00 94.15 400 ILE A CA 1
ATOM 592 C C . ILE A 1 74 ? 19.684 41.915 -25.431 1.00 126.77 400 ILE A C 1
ATOM 593 O O . ILE A 1 74 ? 19.884 42.692 -26.368 1.00 111.74 400 ILE A O 1
ATOM 598 N N . LEU A 1 75 ? 18.497 41.704 -24.878 1.00 81.01 401 LEU A N 1
ATOM 599 C CA . LEU A 1 75 ? 17.309 42.421 -25.286 1.00 103.48 401 LEU A CA 1
ATOM 600 C C . LEU A 1 75 ? 17.578 43.914 -25.337 1.00 115.14 401 LEU A C 1
ATOM 601 O O . LEU A 1 75 ? 17.143 44.602 -26.257 1.00 87.83 401 LEU A O 1
ATOM 606 N N . LEU A 1 76 ? 18.297 44.410 -24.336 1.00 125.18 402 LEU A N 1
ATOM 607 C CA . LEU A 1 76 ? 18.615 45.828 -24.244 1.00 119.09 402 LEU A CA 1
ATOM 608 C C . LEU A 1 76 ? 19.575 46.274 -25.348 1.00 86.39 402 LEU A C 1
ATOM 609 O O . LEU A 1 76 ? 19.324 47.272 -26.026 1.00 92.99 402 LEU A O 1
ATOM 614 N N . ASP A 1 77 ? 20.673 45.538 -25.521 1.00 106.64 403 ASP A N 1
ATOM 615 C CA . ASP A 1 77 ? 21.660 45.849 -26.559 1.00 151.19 403 ASP A CA 1
ATOM 616 C C . ASP A 1 77 ? 21.042 45.831 -27.950 1.00 135.29 403 ASP A C 1
ATOM 617 O O . ASP A 1 77 ? 21.670 46.245 -28.924 1.00 101.24 403 ASP A O 1
ATOM 622 N N . VAL A 1 78 ? 19.817 45.327 -28.034 1.00 102.43 404 VAL A N 1
ATOM 623 C CA . VAL A 1 78 ? 19.071 45.328 -29.280 1.00 71.30 404 VAL A CA 1
ATOM 624 C C . VAL A 1 78 ? 18.162 46.542 -29.344 1.00 109.98 404 VAL A C 1
ATOM 625 O O . VAL A 1 78 ? 18.260 47.346 -30.265 1.00 111.80 404 VAL A O 1
ATOM 629 N N . LYS A 1 79 ? 17.274 46.662 -28.359 1.00 155.66 405 LYS A N 1
ATOM 630 C CA . LYS A 1 79 ? 16.343 47.787 -28.270 1.00 94.79 405 LYS A CA 1
ATOM 631 C C . LYS A 1 79 ? 17.074 49.115 -28.445 1.00 184.84 405 LYS A C 1
ATOM 632 O O . LYS A 1 79 ? 16.502 50.093 -28.931 1.00 177.01 405 LYS A O 1
ATOM 638 N N . THR A 1 80 ? 18.344 49.136 -28.052 1.00 151.37 406 THR A N 1
ATOM 639 C CA . THR A 1 80 ? 19.168 50.327 -28.196 1.00 112.79 406 THR A CA 1
ATOM 640 C C . THR A 1 80 ? 19.559 50.546 -29.655 1.00 132.48 406 THR A C 1
ATOM 641 O O . THR A 1 80 ? 19.462 51.660 -30.171 1.00 131.65 406 THR A O 1
ATOM 645 N N . ARG A 1 81 ? 20.009 49.478 -30.309 1.00 100.11 407 ARG A N 1
ATOM 646 C CA . ARG A 1 81 ? 20.342 49.519 -31.731 1.00 167.12 407 ARG A CA 1
ATOM 647 C C . ARG A 1 81 ? 19.152 49.979 -32.551 1.00 160.84 407 ARG A C 1
ATOM 648 O O . ARG A 1 81 ? 19.300 50.694 -33.541 1.00 170.64 407 ARG A O 1
ATOM 656 N N . LEU A 1 82 ? 17.967 49.547 -32.140 1.00 155.26 408 LEU A N 1
ATOM 657 C CA . LEU A 1 82 ? 16.742 49.923 -32.826 1.00 127.54 408 LEU A CA 1
ATOM 658 C C . LEU A 1 82 ? 16.479 51.406 -32.622 1.00 127.48 408 LEU A C 1
ATOM 659 O O . LEU A 1 82 ? 16.282 52.137 -33.581 1.00 139.06 408 LEU A O 1
ATOM 664 N N . GLU A 1 83 ? 16.481 51.847 -31.369 1.00 112.64 409 GLU A N 1
ATOM 665 C CA . GLU A 1 83 ? 16.379 53.271 -31.074 1.00 104.56 409 GLU A CA 1
ATOM 666 C C . GLU A 1 83 ? 17.305 54.047 -31.996 1.00 127.12 409 GLU A C 1
ATOM 667 O O . GLU A 1 83 ? 16.909 55.048 -32.589 1.00 138.41 409 GLU A O 1
ATOM 673 N N . GLN A 1 84 ? 18.545 53.576 -32.102 1.00 116.98 410 GLN A N 1
ATOM 674 C CA . GLN A 1 84 ? 19.526 54.153 -33.013 1.00 57.27 410 GLN A CA 1
ATOM 675 C C . GLN A 1 84 ? 19.015 54.143 -34.449 1.00 109.74 410 GLN A C 1
ATOM 676 O O . GLN A 1 84 ? 19.202 55.106 -35.199 1.00 128.51 410 GLN A O 1
ATOM 682 N N . GLU A 1 85 ? 18.379 53.035 -34.821 1.00 170.97 411 GLU A N 1
ATOM 683 C CA . GLU A 1 85 ? 17.903 52.812 -36.183 1.00 88.81 411 GLU A CA 1
ATOM 684 C C . GLU A 1 85 ? 16.764 53.769 -36.565 1.00 78.46 411 GLU A C 1
ATOM 685 O O . GLU A 1 85 ? 16.792 54.361 -37.641 1.00 187.54 411 GLU A O 1
ATOM 691 N N . ILE A 1 86 ? 15.774 53.932 -35.688 1.00 159.40 412 ILE A N 1
ATOM 692 C CA . ILE A 1 86 ? 14.699 54.891 -35.944 1.00 110.09 412 ILE A CA 1
ATOM 693 C C . ILE A 1 86 ? 15.252 56.305 -35.905 1.00 137.06 412 ILE A C 1
ATOM 694 O O . ILE A 1 86 ? 14.846 57.160 -36.689 1.00 153.38 412 ILE A O 1
ATOM 699 N N . ALA A 1 87 ? 16.170 56.547 -34.974 1.00 124.52 413 ALA A N 1
ATOM 700 C CA . ALA A 1 87 ? 16.822 57.845 -34.863 1.00 134.99 413 ALA A CA 1
ATOM 701 C C . ALA A 1 87 ? 17.375 58.251 -36.213 1.00 157.58 413 ALA A C 1
ATOM 702 O O . ALA A 1 87 ? 17.212 59.389 -36.652 1.00 135.40 413 ALA A O 1
ATOM 704 N N . THR A 1 88 ? 18.015 57.295 -36.876 1.00 115.50 414 THR A N 1
ATOM 705 C CA . THR A 1 88 ? 18.623 57.538 -38.176 1.00 128.14 414 THR A CA 1
ATOM 706 C C . THR A 1 88 ? 17.579 57.804 -39.259 1.00 169.76 414 THR A C 1
ATOM 707 O O . THR A 1 88 ? 17.708 58.762 -40.023 1.00 148.35 414 THR A O 1
ATOM 711 N N . TYR A 1 89 ? 16.546 56.966 -39.316 1.00 173.62 415 TYR A N 1
ATOM 712 C CA . TYR A 1 89 ? 15.485 57.150 -40.295 1.00 97.47 415 TYR A CA 1
ATOM 713 C C . TYR A 1 89 ? 14.791 58.502 -40.086 1.00 143.26 415 TYR A C 1
ATOM 714 O O . TYR A 1 89 ? 14.480 59.194 -41.051 1.00 156.00 415 TYR A O 1
ATOM 723 N N . ARG A 1 90 ? 14.568 58.885 -38.830 1.00 150.08 416 ARG A N 1
ATOM 724 C CA . ARG A 1 90 ? 13.969 60.183 -38.515 1.00 104.04 416 ARG A CA 1
ATOM 725 C C . ARG A 1 90 ? 14.890 61.327 -38.923 1.00 122.48 416 ARG A C 1
ATOM 726 O O . ARG A 1 90 ? 14.437 62.434 -39.218 1.00 139.51 416 ARG A O 1
ATOM 734 N N . ARG A 1 91 ? 16.186 61.048 -38.937 1.00 115.01 417 ARG A N 1
ATOM 735 C CA . ARG A 1 91 ? 17.178 62.043 -39.295 1.00 127.69 417 ARG A CA 1
ATOM 736 C C . ARG A 1 91 ? 17.172 62.295 -40.797 1.00 142.85 417 ARG A C 1
ATOM 737 O O . ARG A 1 91 ? 17.640 63.332 -41.263 1.00 136.65 417 ARG A O 1
ATOM 745 N N . LEU A 1 92 ? 16.638 61.341 -41.550 1.00 119.35 418 LEU A N 1
ATOM 746 C CA . LEU A 1 92 ? 16.616 61.446 -43.003 1.00 161.66 418 LEU A CA 1
ATOM 747 C C . LEU A 1 92 ? 15.513 62.374 -43.478 1.00 142.62 418 LEU A C 1
ATOM 748 O O . LEU A 1 92 ? 15.529 62.840 -44.615 1.00 162.66 418 LEU A O 1
ATOM 753 N N . LEU A 1 93 ? 14.551 62.638 -42.605 1.00 153.18 419 LEU A N 1
ATOM 754 C CA . LEU A 1 93 ? 13.419 63.478 -42.966 1.00 158.99 419 LEU A CA 1
ATOM 755 C C . LEU A 1 93 ? 13.643 64.920 -42.534 1.00 183.33 419 LEU A C 1
ATOM 756 O O . LEU A 1 93 ? 13.757 65.209 -41.345 1.00 137.89 419 LEU A O 1
ATOM 761 N N . THR B 2 4 ? 34.321 -23.502 61.604 1.00 39.86 382 THR B N 1
ATOM 762 C CA . THR B 2 4 ? 33.025 -23.363 62.259 1.00 27.69 382 THR B CA 1
ATOM 763 C C . THR B 2 4 ? 32.693 -21.821 62.684 1.00 31.95 382 THR B C 1
ATOM 764 O O . THR B 2 4 ? 31.716 -21.241 62.225 1.00 26.07 382 THR B O 1
ATOM 768 N N . LYS B 2 5 ? 33.563 -21.284 63.534 1.00 49.62 383 LYS B N 1
ATOM 769 C CA . LYS B 2 5 ? 33.633 -19.890 63.874 1.00 63.04 383 LYS B CA 1
ATOM 770 C C . LYS B 2 5 ? 34.079 -19.021 62.662 1.00 74.95 383 LYS B C 1
ATOM 771 O O . LYS B 2 5 ? 33.747 -17.832 62.581 1.00 74.18 383 LYS B O 1
ATOM 777 N N . HIS B 2 6 ? 34.775 -19.642 61.704 1.00 202.88 384 HIS B N 1
ATOM 778 C CA . HIS B 2 6 ? 35.352 -18.949 60.543 1.00 126.23 384 HIS B CA 1
ATOM 779 C C . HIS B 2 6 ? 34.280 -18.350 59.626 1.00 163.60 384 HIS B C 1
ATOM 780 O O . HIS B 2 6 ? 34.567 -17.443 58.843 1.00 161.00 384 HIS B O 1
ATOM 787 N N . GLU B 2 7 ? 33.049 -18.849 59.743 1.00 160.95 385 GLU B N 1
ATOM 788 C CA . GLU B 2 7 ? 31.939 -18.423 58.885 1.00 184.85 385 GLU B CA 1
ATOM 789 C C . GLU B 2 7 ? 31.573 -16.932 58.983 1.00 211.55 385 GLU B C 1
ATOM 790 O O . GLU B 2 7 ? 31.357 -16.284 57.958 1.00 261.48 385 GLU B O 1
ATOM 796 N N . ILE B 2 8 ? 31.485 -16.398 60.201 1.00 172.91 386 ILE B N 1
ATOM 797 C CA . ILE B 2 8 ? 31.133 -14.988 60.394 1.00 194.66 386 ILE B CA 1
ATOM 798 C C . ILE B 2 8 ? 32.213 -14.058 59.835 1.00 176.02 386 ILE B C 1
ATOM 799 O O . ILE B 2 8 ? 31.926 -12.924 59.441 1.00 186.96 386 ILE B O 1
ATOM 804 N N . SER B 2 9 ? 33.447 -14.552 59.786 1.00 132.60 387 SER B N 1
ATOM 805 C CA . SER B 2 9 ? 34.586 -13.756 59.329 1.00 169.58 387 SER B CA 1
ATOM 806 C C . SER B 2 9 ? 34.542 -13.426 57.834 1.00 150.46 387 SER B C 1
ATOM 807 O O . SER B 2 9 ? 34.946 -12.338 57.420 1.00 124.38 387 SER B O 1
ATOM 810 N N . GLU B 2 10 ? 34.055 -14.366 57.027 1.00 153.93 388 GLU B N 1
ATOM 811 C CA . GLU B 2 10 ? 33.966 -14.160 55.583 1.00 145.96 388 GLU B CA 1
ATOM 812 C C . GLU B 2 10 ? 32.627 -13.586 55.117 1.00 134.45 388 GLU B C 1
ATOM 813 O O . GLU B 2 10 ? 32.592 -12.781 54.190 1.00 142.89 388 GLU B O 1
ATOM 819 N N . MET B 2 11 ? 31.530 -14.002 55.745 1.00 151.87 389 MET B N 1
ATOM 820 C CA . MET B 2 11 ? 30.225 -13.419 55.437 1.00 194.30 389 MET B CA 1
ATOM 821 C C . MET B 2 11 ? 30.343 -11.901 55.509 1.00 176.63 389 MET B C 1
ATOM 822 O O . MET B 2 11 ? 29.718 -11.178 54.731 1.00 152.87 389 MET B O 1
ATOM 827 N N . ASN B 2 12 ? 31.158 -11.429 56.450 1.00 149.71 390 ASN B N 1
ATOM 828 C CA . ASN B 2 12 ? 31.388 -10.003 56.644 1.00 125.48 390 ASN B CA 1
ATOM 829 C C . ASN B 2 12 ? 32.325 -9.427 55.595 1.00 124.91 390 ASN B C 1
ATOM 830 O O . ASN B 2 12 ? 32.082 -8.346 55.067 1.00 154.68 390 ASN B O 1
ATOM 835 N N . ARG B 2 13 ? 33.402 -10.148 55.302 1.00 123.94 391 ARG B N 1
ATOM 836 C CA . ARG B 2 13 ? 34.302 -9.754 54.226 1.00 129.74 391 ARG B CA 1
ATOM 837 C C . ARG B 2 13 ? 33.523 -9.599 52.926 1.00 123.07 391 ARG B C 1
ATOM 838 O O . ARG B 2 13 ? 33.775 -8.678 52.147 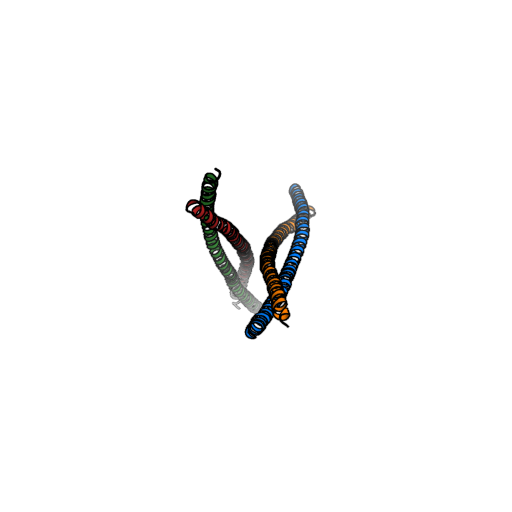1.00 123.06 391 ARG B O 1
ATOM 846 N N . MET B 2 14 ? 32.577 -10.509 52.703 1.00 124.67 392 MET B N 1
ATOM 847 C CA . MET B 2 14 ? 31.749 -10.503 51.497 1.00 97.38 392 MET B CA 1
ATOM 848 C C . MET B 2 14 ? 30.753 -9.352 51.494 1.00 149.63 392 MET B C 1
ATOM 849 O O . MET B 2 14 ? 30.586 -8.669 50.485 1.00 167.70 392 MET B O 1
ATOM 854 N N . ILE B 2 15 ? 30.081 -9.143 52.619 1.00 102.56 393 ILE B N 1
ATOM 855 C CA . ILE B 2 15 ? 29.149 -8.028 52.732 1.00 121.83 393 ILE B CA 1
ATOM 856 C C . ILE B 2 15 ? 29.865 -6.704 52.459 1.00 144.61 393 ILE B C 1
ATOM 857 O O . ILE B 2 15 ? 29.296 -5.787 51.867 1.00 139.84 393 ILE B O 1
ATOM 862 N N . GLN B 2 16 ? 31.126 -6.622 52.876 1.00 185.55 394 GLN B N 1
ATOM 863 C CA . GLN B 2 16 ? 31.961 -5.464 52.572 1.00 148.81 394 GLN B CA 1
ATOM 864 C C . GLN B 2 16 ? 32.116 -5.317 51.067 1.00 149.43 394 GLN B C 1
ATOM 865 O O . GLN B 2 16 ? 31.934 -4.227 50.514 1.00 112.98 394 GLN B O 1
ATOM 871 N N . ARG B 2 17 ? 32.444 -6.430 50.412 1.00 150.45 395 ARG B N 1
ATOM 872 C CA . ARG B 2 17 ? 32.649 -6.457 48.966 1.00 128.95 395 ARG B CA 1
ATOM 873 C C . ARG B 2 17 ? 31.389 -6.057 48.191 1.00 155.45 395 ARG B C 1
ATOM 874 O O . ARG B 2 17 ? 31.466 -5.296 47.224 1.00 101.48 395 ARG B O 1
ATOM 882 N N . LEU B 2 18 ? 30.238 -6.575 48.617 1.00 129.00 396 LEU B N 1
ATOM 883 C CA . LEU B 2 18 ? 28.974 -6.341 47.918 1.00 148.96 396 LEU B CA 1
ATOM 884 C C . LEU B 2 18 ? 28.575 -4.869 47.965 1.00 137.29 396 LEU B C 1
ATOM 885 O O . LEU B 2 18 ? 28.127 -4.310 46.967 1.00 160.55 396 LEU B O 1
ATOM 890 N N . ARG B 2 19 ? 28.738 -4.248 49.128 1.00 86.42 397 ARG B N 1
ATOM 891 C CA . ARG B 2 19 ? 28.465 -2.826 49.258 1.00 105.94 397 ARG B CA 1
ATOM 892 C C . ARG B 2 19 ? 29.352 -2.042 48.300 1.00 103.15 397 ARG B C 1
ATOM 893 O O . ARG B 2 19 ? 28.878 -1.161 47.585 1.00 150.52 397 ARG B O 1
ATOM 901 N N . ALA B 2 20 ? 30.642 -2.367 48.289 1.00 85.85 398 ALA B N 1
ATOM 902 C CA . ALA B 2 20 ? 31.597 -1.681 47.422 1.00 95.42 398 ALA B CA 1
ATOM 903 C C . ALA B 2 20 ? 31.205 -1.846 45.961 1.00 144.05 398 ALA B C 1
ATOM 904 O O . ALA B 2 20 ? 31.362 -0.928 45.150 1.00 105.39 398 ALA B O 1
ATOM 906 N N . GLU B 2 21 ? 30.691 -3.027 45.636 1.00 121.04 399 GLU B N 1
ATOM 907 C CA . GLU B 2 21 ? 30.197 -3.305 44.295 1.00 120.39 399 GLU B CA 1
ATOM 908 C C . GLU B 2 21 ? 28.995 -2.413 43.976 1.00 117.88 399 GLU B C 1
ATOM 909 O O . GLU B 2 21 ? 28.931 -1.790 42.913 1.00 113.03 399 GLU B O 1
ATOM 915 N N . ILE B 2 22 ? 28.050 -2.351 44.911 1.00 79.56 400 ILE B N 1
ATOM 916 C CA . ILE B 2 22 ? 26.853 -1.534 44.751 1.00 130.49 400 ILE B CA 1
ATOM 917 C C . ILE B 2 22 ? 27.208 -0.047 44.688 1.00 118.50 400 ILE B C 1
ATOM 918 O O . ILE B 2 22 ? 26.595 0.718 43.941 1.00 142.28 400 ILE B O 1
ATOM 923 N N . ASP B 2 23 ? 28.212 0.350 45.467 1.00 92.41 401 ASP B N 1
ATOM 924 C CA . ASP B 2 23 ? 28.682 1.735 45.477 1.00 105.23 401 ASP B CA 1
ATOM 925 C C . ASP B 2 23 ? 29.180 2.148 44.094 1.00 141.08 401 ASP B C 1
ATOM 926 O O . ASP B 2 23 ? 29.116 3.323 43.725 1.00 154.30 401 ASP B O 1
ATOM 931 N N . ASN B 2 24 ? 29.682 1.180 43.332 1.00 84.15 402 ASN B N 1
ATOM 932 C CA . ASN B 2 24 ? 30.235 1.475 42.014 1.00 148.20 402 ASN B CA 1
ATOM 933 C C . ASN B 2 24 ? 29.151 1.565 40.938 1.00 133.43 402 ASN B C 1
ATOM 934 O O . ASN B 2 24 ? 29.218 2.421 40.059 1.00 109.64 402 ASN B O 1
ATOM 939 N N . VAL B 2 25 ? 28.151 0.690 41.016 1.00 83.56 403 VAL B N 1
ATOM 940 C CA . VAL B 2 25 ? 26.992 0.782 40.131 1.00 80.50 403 VAL B CA 1
ATOM 941 C C . VAL B 2 25 ? 26.273 2.108 40.365 1.00 132.39 403 VAL B C 1
ATOM 942 O O . VAL B 2 25 ? 25.797 2.740 39.426 1.00 128.33 403 VAL B O 1
ATOM 946 N N . LYS B 2 26 ? 26.197 2.519 41.629 1.00 111.62 404 LYS B N 1
ATOM 947 C CA . LYS B 2 26 ? 25.647 3.824 41.988 1.00 108.60 404 LYS B CA 1
ATOM 948 C C . LYS B 2 26 ? 26.484 4.955 41.383 1.00 115.86 404 LYS B C 1
ATOM 949 O O . LYS B 2 26 ? 25.941 5.868 40.754 1.00 100.48 404 LYS B O 1
ATOM 955 N N . LYS B 2 27 ? 27.802 4.892 41.580 1.00 112.73 405 LYS B N 1
ATOM 956 C CA . LYS B 2 27 ? 28.724 5.890 41.028 1.00 129.64 405 LYS B CA 1
ATOM 957 C C . LYS B 2 27 ? 28.692 5.888 39.502 1.00 155.04 405 LYS B C 1
ATOM 958 O O . LYS B 2 27 ? 28.973 6.906 38.858 1.00 135.82 405 LYS B O 1
ATOM 964 N N . GLN B 2 28 ? 28.347 4.737 38.931 1.00 122.19 406 GLN B N 1
ATOM 965 C CA . GLN B 2 28 ? 28.250 4.596 37.482 1.00 116.07 406 GLN B CA 1
ATOM 966 C C . GLN B 2 28 ? 26.945 5.176 36.952 1.00 102.43 406 GLN B C 1
ATOM 967 O O . GLN B 2 28 ? 26.943 5.929 35.979 1.00 114.29 406 GLN B O 1
ATOM 973 N N . CYS B 2 29 ? 25.838 4.828 37.602 1.00 117.73 407 CYS B N 1
ATOM 974 C CA . CYS B 2 29 ? 24.521 5.282 37.167 1.00 111.36 407 CYS B CA 1
ATOM 975 C C . CYS B 2 29 ? 24.401 6.804 37.216 1.00 121.36 407 CYS B C 1
ATOM 976 O O . CYS B 2 29 ? 23.552 7.393 36.548 1.00 106.48 407 CYS B O 1
ATOM 979 N N . ALA B 2 30 ? 25.269 7.434 38.000 1.00 115.71 408 ALA B N 1
ATOM 980 C CA . ALA B 2 30 ? 25.256 8.886 38.160 1.00 97.91 408 ALA B CA 1
ATOM 981 C C . ALA B 2 30 ? 25.913 9.605 36.983 1.00 90.77 408 ALA B C 1
ATOM 982 O O . ALA B 2 30 ? 25.392 10.606 36.482 1.00 118.17 408 ALA B O 1
ATOM 984 N N . ASN B 2 31 ? 27.063 9.094 36.553 1.00 89.36 409 ASN B N 1
ATOM 985 C CA . ASN B 2 31 ? 27.722 9.615 35.362 1.00 155.53 409 ASN B CA 1
ATOM 986 C C . ASN B 2 31 ? 26.816 9.409 34.147 1.00 173.60 409 ASN B C 1
ATOM 987 O O . ASN B 2 31 ? 26.792 10.229 33.228 1.00 94.47 409 ASN B O 1
ATOM 992 N N . LEU B 2 32 ? 26.044 8.323 34.177 1.00 148.38 410 LEU B N 1
ATOM 993 C CA . LEU B 2 32 ? 25.099 8.001 33.108 1.00 112.72 410 LEU B CA 1
ATOM 994 C C . LEU B 2 32 ? 24.034 9.080 32.923 1.00 92.03 410 LEU B C 1
ATOM 995 O O . LEU B 2 32 ? 23.844 9.591 31.819 1.00 93.10 410 LEU B O 1
ATOM 1000 N N . GLN B 2 33 ? 23.337 9.424 34.001 1.00 84.28 411 GLN B N 1
ATOM 1001 C CA . GLN B 2 33 ? 22.292 10.435 33.914 1.00 84.14 411 GLN B CA 1
ATOM 1002 C C . GLN B 2 33 ? 22.878 11.719 33.336 1.00 127.97 411 GLN B C 1
ATOM 1003 O O . GLN B 2 33 ? 22.268 12.355 32.476 1.00 90.80 411 GLN B O 1
ATOM 1009 N N . ASN B 2 34 ? 24.064 12.093 33.812 1.00 88.20 412 ASN B N 1
ATOM 1010 C CA . ASN B 2 34 ? 24.749 13.277 33.310 1.00 108.88 412 ASN B CA 1
ATOM 1011 C C . ASN B 2 34 ? 24.948 13.140 31.803 1.00 95.37 412 ASN B C 1
ATOM 1012 O O . ASN B 2 34 ? 24.773 14.091 31.044 1.00 102.04 412 ASN B O 1
ATOM 1017 N N . ALA B 2 35 ? 25.303 11.932 31.384 1.00 88.98 413 ALA B N 1
ATOM 1018 C CA . ALA B 2 35 ? 25.588 11.641 29.984 1.00 103.62 413 ALA B CA 1
ATOM 1019 C C . ALA B 2 35 ? 24.355 11.836 29.118 1.00 111.25 413 ALA B C 1
ATOM 1020 O O . ALA B 2 35 ? 24.404 12.456 28.053 1.00 84.45 413 ALA B O 1
ATOM 1022 N N . ILE B 2 36 ? 23.251 11.277 29.588 1.00 99.08 414 ILE B N 1
ATOM 1023 C CA . ILE B 2 36 ? 21.969 11.438 28.934 1.00 87.14 414 ILE B CA 1
ATOM 1024 C C . ILE B 2 36 ? 21.559 12.902 28.937 1.00 138.74 414 ILE B C 1
ATOM 1025 O O . ILE B 2 36 ? 21.194 13.453 27.898 1.00 84.93 414 ILE B O 1
ATOM 1030 N N . ALA B 2 37 ? 21.638 13.528 30.107 1.00 94.14 415 ALA B N 1
ATOM 1031 C CA . ALA B 2 37 ? 21.397 14.957 30.222 1.00 84.78 415 ALA B CA 1
ATOM 1032 C C . ALA B 2 37 ? 22.184 15.696 29.152 1.00 119.75 415 ALA B C 1
ATOM 1033 O O . ALA B 2 37 ? 21.644 16.549 28.442 1.00 92.77 415 ALA B O 1
ATOM 1035 N N . ASP B 2 38 ? 23.466 15.352 29.044 1.00 82.59 416 ASP B N 1
ATOM 1036 C CA . ASP B 2 38 ? 24.358 15.971 28.069 1.00 82.50 416 ASP B CA 1
ATOM 1037 C C . ASP B 2 38 ? 23.942 15.577 26.656 1.00 109.19 416 ASP B C 1
ATOM 1038 O O . ASP B 2 38 ? 24.023 16.374 25.722 1.00 115.75 416 ASP B O 1
ATOM 1043 N N . ALA B 2 39 ? 23.475 14.342 26.515 1.00 84.85 417 ALA B N 1
ATOM 1044 C CA . ALA B 2 39 ? 22.974 13.859 25.238 1.00 114.39 417 ALA B CA 1
ATOM 1045 C C . ALA B 2 39 ? 21.827 14.728 24.741 1.00 148.37 417 ALA B C 1
ATOM 1046 O O . ALA B 2 39 ? 21.856 15.211 23.609 1.00 139.47 417 ALA B O 1
ATOM 1048 N N . GLU B 2 40 ? 20.828 14.944 25.594 1.00 132.46 418 GLU B N 1
ATOM 1049 C CA . GLU B 2 40 ? 19.657 15.715 25.189 1.00 120.46 418 GLU B CA 1
ATOM 1050 C C . GLU B 2 40 ? 19.921 17.219 25.140 1.00 132.20 418 GLU B C 1
ATOM 1051 O O . GLU B 2 40 ? 19.250 17.941 24.402 1.00 98.64 418 GLU B O 1
ATOM 1057 N N . GLN B 2 41 ? 20.885 17.693 25.924 1.00 81.11 419 GLN B N 1
ATOM 1058 C CA . GLN B 2 41 ? 21.269 19.101 25.838 1.00 144.37 419 GLN B CA 1
ATOM 1059 C C . GLN B 2 41 ? 21.915 19.368 24.488 1.00 128.45 419 GLN B C 1
ATOM 1060 O O . GLN B 2 41 ? 21.524 20.295 23.763 1.00 100.18 419 GLN B O 1
ATOM 1066 N N . ARG B 2 42 ? 22.906 18.545 24.157 1.00 96.28 420 ARG B N 1
ATOM 1067 C CA . ARG B 2 42 ? 23.562 18.621 22.859 1.00 110.76 420 ARG B CA 1
ATOM 1068 C C . ARG B 2 42 ? 22.520 18.517 21.752 1.00 119.87 420 ARG B C 1
ATOM 1069 O O . ARG B 2 42 ? 22.497 19.329 20.824 1.00 107.19 420 ARG B O 1
ATOM 1077 N N . GLY B 2 43 ? 21.637 17.533 21.886 1.00 101.32 421 GLY B N 1
ATOM 1078 C CA . GLY B 2 43 ? 20.666 17.221 20.856 1.00 147.51 421 GLY B CA 1
ATOM 1079 C C . GLY B 2 43 ? 19.696 18.338 20.539 1.00 128.71 421 GLY B C 1
ATOM 1080 O O . GLY B 2 43 ? 19.638 18.808 19.402 1.00 112.83 421 GLY B O 1
ATOM 1081 N N . GLU B 2 44 ? 18.931 18.760 21.544 1.00 131.75 422 GLU B N 1
ATOM 1082 C CA . GLU B 2 44 ? 17.878 19.751 21.349 1.00 109.48 422 GLU B CA 1
ATOM 1083 C C . GLU B 2 44 ? 18.439 20.960 20.610 1.00 145.32 422 GLU B C 1
ATOM 1084 O O . GLU B 2 44 ? 17.743 21.613 19.827 1.00 83.08 422 GLU B O 1
ATOM 1090 N N . LEU B 2 45 ? 19.716 21.231 20.856 1.00 78.38 423 LEU B N 1
ATOM 1091 C CA . LEU B 2 45 ? 20.403 22.357 20.248 1.00 145.33 423 LEU B CA 1
ATOM 1092 C C . LEU B 2 45 ? 20.641 22.155 18.749 1.00 155.27 423 LEU B C 1
ATOM 1093 O O . LEU B 2 45 ? 20.394 23.055 17.945 1.00 84.05 423 LEU B O 1
ATOM 1098 N N . ALA B 2 46 ? 21.136 20.978 18.379 1.00 111.89 424 ALA B N 1
ATOM 1099 C CA . ALA B 2 46 ? 21.397 20.666 16.978 1.00 73.95 424 ALA B CA 1
ATOM 1100 C C . ALA B 2 46 ? 20.123 20.771 16.153 1.00 107.88 424 ALA B C 1
ATOM 1101 O O . ALA B 2 46 ? 20.132 21.329 15.055 1.00 90.32 424 ALA B O 1
ATOM 1103 N N . LEU B 2 47 ? 19.031 20.223 16.683 1.00 87.11 425 LEU B N 1
ATOM 1104 C CA . LEU B 2 47 ? 17.735 20.311 16.026 1.00 78.11 425 LEU B CA 1
ATOM 1105 C C . LEU B 2 47 ? 17.327 21.770 15.923 1.00 148.87 425 LEU B C 1
ATOM 1106 O O . LEU B 2 47 ? 16.878 22.231 14.874 1.00 120.66 425 LEU B O 1
ATOM 1111 N N . LYS B 2 48 ? 17.484 22.492 17.025 1.00 99.39 426 LYS B N 1
ATOM 1112 C CA . LYS B 2 48 ? 17.221 23.920 17.037 1.00 110.22 426 LYS B CA 1
ATOM 1113 C C . LYS B 2 48 ? 17.981 24.604 15.907 1.00 99.74 426 LYS B C 1
ATOM 1114 O O . LYS B 2 48 ? 17.379 25.225 15.033 1.00 107.11 426 LYS B O 1
ATOM 1120 N N . ASP B 2 49 ? 19.303 24.478 15.926 1.00 102.41 427 ASP B N 1
ATOM 1121 C CA . ASP B 2 49 ? 20.146 25.080 14.898 1.00 95.20 427 ASP B CA 1
ATOM 1122 C C . ASP B 2 49 ? 19.709 24.674 13.503 1.00 92.96 427 ASP B C 1
ATOM 1123 O O . ASP B 2 49 ? 19.565 25.520 12.612 1.00 91.48 427 ASP B O 1
ATOM 1128 N N . ALA B 2 50 ? 19.513 23.373 13.318 1.00 79.17 428 ALA B N 1
ATOM 1129 C CA . ALA B 2 50 ? 19.068 22.848 12.039 1.00 97.21 428 ALA B CA 1
ATOM 1130 C C . ALA B 2 50 ? 17.801 23.571 11.601 1.00 92.85 428 ALA B C 1
ATOM 1131 O O . ALA B 2 50 ? 17.814 24.313 10.617 1.00 80.78 428 ALA B O 1
ATOM 1133 N N . ARG B 2 51 ? 16.718 23.362 12.347 1.00 103.60 429 ARG B N 1
ATOM 1134 C CA . ARG B 2 51 ? 15.442 24.008 12.055 1.00 132.83 429 ARG B CA 1
ATOM 1135 C C . ARG B 2 51 ? 15.656 25.449 11.588 1.00 105.34 429 ARG B C 1
ATOM 1136 O O . ARG B 2 51 ? 15.034 25.902 10.626 1.00 103.00 429 ARG B O 1
ATOM 1144 N N . ASN B 2 52 ? 16.555 26.155 12.269 1.00 133.36 430 ASN B N 1
ATOM 1145 C CA . ASN B 2 52 ? 16.798 27.567 11.992 1.00 94.16 430 ASN B CA 1
ATOM 1146 C C . ASN B 2 52 ? 17.372 27.796 10.606 1.00 99.70 430 ASN B C 1
ATOM 1147 O O . ASN B 2 52 ? 16.852 28.608 9.836 1.00 81.72 430 ASN B O 1
ATOM 1152 N N . LYS B 2 53 ? 18.444 27.075 10.292 1.00 74.60 431 LYS B N 1
ATOM 1153 C CA . LYS B 2 53 ? 19.048 27.160 8.969 1.00 112.24 431 LYS B CA 1
ATOM 1154 C C . LYS B 2 53 ? 17.986 26.918 7.898 1.00 88.92 431 LYS B C 1
ATOM 1155 O O . LYS B 2 53 ? 17.947 27.613 6.877 1.00 93.82 431 LYS B O 1
ATOM 1161 N N . LEU B 2 54 ? 17.116 25.945 8.157 1.00 112.47 432 LEU B N 1
ATOM 1162 C CA . LEU B 2 54 ? 16.079 25.537 7.210 1.00 131.33 432 LEU B CA 1
ATOM 1163 C C . LEU B 2 54 ? 15.150 26.686 6.847 1.00 91.64 432 LEU B C 1
ATOM 1164 O O . LEU B 2 54 ? 14.934 26.977 5.670 1.00 87.11 432 LEU B O 1
ATOM 1169 N N . ALA B 2 55 ? 14.593 27.333 7.863 1.00 80.64 433 ALA B N 1
ATOM 1170 C CA . ALA B 2 55 ? 13.682 28.444 7.626 1.00 85.97 433 ALA B CA 1
ATOM 1171 C C . ALA B 2 55 ? 14.422 29.599 6.964 1.00 95.77 433 ALA B C 1
ATOM 1172 O O . ALA B 2 55 ? 13.901 30.237 6.050 1.00 83.55 433 ALA B O 1
ATOM 1174 N N . GLU B 2 56 ? 15.643 29.852 7.432 1.00 108.32 434 GLU B N 1
ATOM 1175 C CA . GLU B 2 56 ? 16.504 30.881 6.854 1.00 164.00 434 GLU B CA 1
ATOM 1176 C C . GLU B 2 56 ? 16.580 30.765 5.336 1.00 110.56 434 GLU B C 1
ATOM 1177 O O . GLU B 2 56 ? 16.532 31.771 4.621 1.00 102.05 434 GLU B O 1
ATOM 1183 N N . LEU B 2 57 ? 16.699 29.531 4.856 1.00 94.25 435 LEU B N 1
ATOM 1184 C CA . LEU B 2 57 ? 16.741 29.251 3.424 1.00 86.23 435 LEU B CA 1
ATOM 1185 C C . LEU B 2 57 ? 15.348 29.272 2.792 1.00 88.30 435 LEU B C 1
ATOM 1186 O O . LEU B 2 57 ? 15.152 29.868 1.734 1.00 82.10 435 LEU B O 1
ATOM 1191 N N . GLU B 2 58 ? 14.390 28.610 3.438 1.00 119.56 436 GLU B N 1
ATOM 1192 C CA . GLU B 2 58 ? 12.998 28.688 3.013 1.00 114.76 436 GLU B CA 1
ATOM 1193 C C . GLU 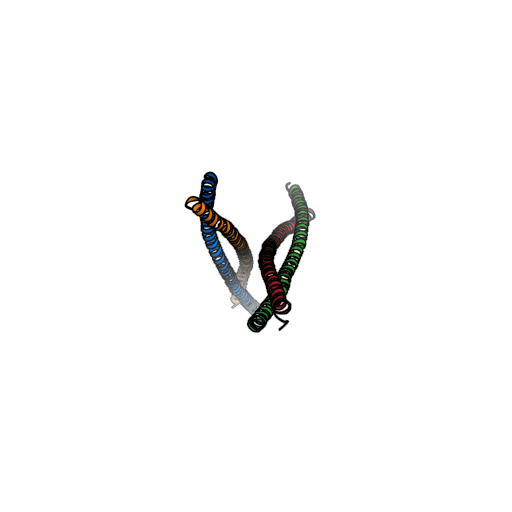B 2 58 ? 12.673 30.155 2.745 1.00 147.17 436 GLU B C 1
ATOM 1194 O O . GLU B 2 58 ? 12.020 30.499 1.751 1.00 85.73 436 GLU B O 1
ATOM 1200 N N . GLU B 2 59 ? 13.164 31.013 3.638 1.00 84.50 437 GLU B N 1
ATOM 1201 C CA . GLU B 2 59 ? 13.012 32.462 3.530 1.00 86.61 437 GLU B CA 1
ATOM 1202 C C . GLU B 2 59 ? 13.701 33.044 2.279 1.00 100.02 437 GLU B C 1
ATOM 1203 O O . GLU B 2 59 ? 13.100 33.823 1.532 1.00 86.78 437 GLU B O 1
ATOM 1209 N N . ALA B 2 60 ? 14.957 32.660 2.058 1.00 99.01 438 ALA B N 1
ATOM 1210 C CA . ALA B 2 60 ? 15.740 33.176 0.938 1.00 78.71 438 ALA B CA 1
ATOM 1211 C C . ALA B 2 60 ? 15.158 32.714 -0.384 1.00 99.42 438 ALA B C 1
ATOM 1212 O O . ALA B 2 60 ? 15.188 33.440 -1.384 1.00 93.20 438 ALA B O 1
ATOM 1214 N N . LEU B 2 61 ? 14.628 31.496 -0.375 1.00 119.89 439 LEU B N 1
ATOM 1215 C CA . LEU B 2 61 ? 14.016 30.919 -1.562 1.00 105.89 439 LEU B CA 1
ATOM 1216 C C . LEU B 2 61 ? 12.856 31.794 -2.014 1.00 102.78 439 LEU B C 1
ATOM 1217 O O . LEU B 2 61 ? 12.890 32.367 -3.100 1.00 93.92 439 LEU B O 1
ATOM 1222 N N . GLN B 2 62 ? 11.839 31.901 -1.163 1.00 92.02 440 GLN B N 1
ATOM 1223 C CA . GLN B 2 62 ? 10.669 32.723 -1.451 1.00 137.93 440 GLN B CA 1
ATOM 1224 C C . GLN B 2 62 ? 11.094 34.122 -1.845 1.00 133.08 440 GLN B C 1
ATOM 1225 O O . GLN B 2 62 ? 10.558 34.698 -2.791 1.00 102.63 440 GLN B O 1
ATOM 1231 N N . LYS B 2 63 ? 12.065 34.659 -1.115 1.00 88.91 441 LYS B N 1
ATOM 1232 C CA . LYS B 2 63 ? 12.600 35.973 -1.422 1.00 135.90 441 LYS B CA 1
ATOM 1233 C C . LYS B 2 63 ? 13.112 35.978 -2.852 1.00 110.79 441 LYS B C 1
ATOM 1234 O O . LYS B 2 63 ? 12.741 36.836 -3.651 1.00 147.02 441 LYS B O 1
ATOM 1240 N N . ALA B 2 64 ? 13.965 35.011 -3.168 1.00 82.52 442 ALA B N 1
ATOM 1241 C CA . ALA B 2 64 ? 14.465 34.849 -4.527 1.00 108.17 442 ALA B CA 1
ATOM 1242 C C . ALA B 2 64 ? 13.336 34.636 -5.553 1.00 116.31 442 ALA B C 1
ATOM 1243 O O . ALA B 2 64 ? 13.306 35.288 -6.600 1.00 89.69 442 ALA B O 1
ATOM 1245 N N . LYS B 2 65 ? 12.417 33.722 -5.251 1.00 87.17 443 LYS B N 1
ATOM 1246 C CA . LYS B 2 65 ? 11.274 33.458 -6.122 1.00 125.51 443 LYS B CA 1
ATOM 1247 C C . LYS B 2 65 ? 10.658 34.748 -6.661 1.00 160.69 443 LYS B C 1
ATOM 1248 O O . LYS B 2 65 ? 10.396 34.872 -7.862 1.00 91.69 443 LYS B O 1
ATOM 1254 N N . GLN B 2 66 ? 10.441 35.708 -5.768 1.00 102.72 444 GLN B N 1
ATOM 1255 C CA . GLN B 2 66 ? 9.792 36.968 -6.119 1.00 137.10 444 GLN B CA 1
ATOM 1256 C C . GLN B 2 66 ? 10.676 37.834 -7.008 1.00 139.57 444 GLN B C 1
ATOM 1257 O O . GLN B 2 66 ? 10.198 38.490 -7.934 1.00 97.15 444 GLN B O 1
ATOM 1263 N N . ASP B 2 67 ? 11.968 37.839 -6.711 1.00 103.02 445 ASP B N 1
ATOM 1264 C CA . ASP B 2 67 ? 12.916 38.634 -7.469 1.00 97.81 445 ASP B CA 1
ATOM 1265 C C . ASP B 2 67 ? 12.887 38.197 -8.926 1.00 112.86 445 ASP B C 1
ATOM 1266 O O . ASP B 2 67 ? 12.884 39.031 -9.831 1.00 131.48 445 ASP B O 1
ATOM 1271 N N . MET B 2 68 ? 12.868 36.885 -9.145 1.00 107.94 446 MET B N 1
ATOM 1272 C CA . MET B 2 68 ? 12.746 36.340 -10.491 1.00 156.64 446 MET B CA 1
ATOM 1273 C C . MET B 2 68 ? 11.455 36.792 -11.152 1.00 146.98 446 MET B C 1
ATOM 1274 O O . MET B 2 68 ? 11.472 37.373 -12.238 1.00 99.53 446 MET B O 1
ATOM 1279 N N . ALA B 2 69 ? 10.334 36.511 -10.497 1.00 99.75 447 ALA B N 1
ATOM 1280 C CA . ALA B 2 69 ? 9.040 36.954 -10.995 1.00 107.49 447 ALA B CA 1
ATOM 1281 C C . ALA B 2 69 ? 9.146 38.412 -11.435 1.00 124.04 447 ALA B C 1
ATOM 1282 O O . ALA B 2 69 ? 8.561 38.817 -12.446 1.00 114.16 447 ALA B O 1
ATOM 1284 N N . ARG B 2 70 ? 9.919 39.185 -10.673 1.00 100.11 448 ARG B N 1
ATOM 1285 C CA . ARG B 2 70 ? 10.114 40.606 -10.935 1.00 132.66 448 ARG B CA 1
ATOM 1286 C C . ARG B 2 70 ? 10.907 40.829 -12.218 1.00 119.21 448 ARG B C 1
ATOM 1287 O O . ARG B 2 70 ? 10.451 41.519 -13.125 1.00 88.57 448 ARG B O 1
ATOM 1295 N N . LEU B 2 71 ? 12.092 40.237 -12.294 1.00 100.18 449 LEU B N 1
ATOM 1296 C CA . LEU B 2 71 ? 12.945 40.392 -13.465 1.00 130.01 449 LEU B CA 1
ATOM 1297 C C . LEU B 2 71 ? 12.232 39.941 -14.737 1.00 152.81 449 LEU B C 1
ATOM 1298 O O . LEU B 2 71 ? 12.583 40.361 -15.844 1.00 152.01 449 LEU B O 1
ATOM 1303 N N . LEU B 2 72 ? 11.237 39.075 -14.572 1.00 84.72 450 LEU B N 1
ATOM 1304 C CA . LEU B 2 72 ? 10.467 38.572 -15.703 1.00 139.14 450 LEU B CA 1
ATOM 1305 C C . LEU B 2 72 ? 9.482 39.624 -16.181 1.00 129.90 450 LEU B C 1
ATOM 1306 O O . LEU B 2 72 ? 9.318 39.842 -17.381 1.00 96.49 450 LEU B O 1
ATOM 1311 N N . ARG B 2 73 ? 8.824 40.282 -15.238 1.00 84.25 451 ARG B N 1
ATOM 1312 C CA . ARG B 2 73 ? 8.035 41.446 -15.589 1.00 83.92 451 ARG B CA 1
ATOM 1313 C C . ARG B 2 73 ? 8.953 42.496 -16.219 1.00 111.24 451 ARG B C 1
ATOM 1314 O O . ARG B 2 73 ? 8.586 43.125 -17.210 1.00 97.64 451 ARG B O 1
ATOM 1322 N N . GLU B 2 74 ? 10.152 42.666 -15.656 1.00 99.28 452 GLU B N 1
ATOM 1323 C CA . GLU B 2 74 ? 11.131 43.621 -16.194 1.00 105.58 452 GLU B CA 1
ATOM 1324 C C . GLU B 2 74 ? 11.491 43.301 -17.646 1.00 117.72 452 GLU B C 1
ATOM 1325 O O . GLU B 2 74 ? 11.618 44.201 -18.479 1.00 78.93 452 GLU B O 1
ATOM 1331 N N . TYR B 2 75 ? 11.647 42.015 -17.941 1.00 89.06 453 TYR B N 1
ATOM 1332 C CA . TYR B 2 75 ? 12.018 41.576 -19.282 1.00 78.39 453 TYR B CA 1
ATOM 1333 C C . TYR B 2 75 ? 10.852 41.721 -20.256 1.00 114.15 453 TYR B C 1
ATOM 1334 O O . TYR B 2 75 ? 11.012 42.248 -21.359 1.00 86.03 453 TYR B O 1
ATOM 1343 N N . GLN B 2 76 ? 9.684 41.242 -19.838 1.00 94.40 454 GLN B N 1
ATOM 1344 C CA . GLN B 2 76 ? 8.456 41.406 -20.606 1.00 108.83 454 GLN B CA 1
ATOM 1345 C C . GLN B 2 76 ? 8.235 42.868 -20.985 1.00 83.15 454 GLN B C 1
ATOM 1346 O O . GLN B 2 76 ? 8.005 43.191 -22.150 1.00 86.44 454 GLN B O 1
ATOM 1352 N N . GLU B 2 77 ? 8.310 43.748 -19.994 1.00 86.07 455 GLU B N 1
ATOM 1353 C CA . GLU B 2 77 ? 8.146 45.179 -20.222 1.00 78.61 455 GLU B CA 1
ATOM 1354 C C . GLU B 2 77 ? 9.175 45.743 -21.207 1.00 128.35 455 GLU B C 1
ATOM 1355 O O . GLU B 2 77 ? 8.837 46.602 -22.019 1.00 137.26 455 GLU B O 1
ATOM 1361 N N . LEU B 2 78 ? 10.422 45.270 -21.129 1.00 121.26 456 LEU B N 1
ATOM 1362 C CA . LEU B 2 78 ? 11.463 45.685 -22.076 1.00 112.91 456 LEU B CA 1
ATOM 1363 C C . LEU B 2 78 ? 11.159 45.172 -23.473 1.00 116.40 456 LEU B C 1
ATOM 1364 O O . LEU B 2 78 ? 11.430 45.844 -24.472 1.00 174.93 456 LEU B O 1
ATOM 1369 N N . MET B 2 79 ? 10.599 43.971 -23.539 1.00 86.37 457 MET B N 1
ATOM 1370 C CA . MET B 2 79 ? 10.229 43.380 -24.821 1.00 120.44 457 MET B CA 1
ATOM 1371 C C . MET B 2 79 ? 9.060 44.081 -25.511 1.00 163.36 457 MET B C 1
ATOM 1372 O O . MET B 2 79 ? 9.053 44.224 -26.736 1.00 126.84 457 MET B O 1
ATOM 1377 N N . ASN B 2 80 ? 8.073 44.510 -24.731 1.00 86.03 458 ASN B N 1
ATOM 1378 C CA . ASN B 2 80 ? 6.929 45.227 -25.284 1.00 110.17 458 ASN B CA 1
ATOM 1379 C C . ASN B 2 80 ? 7.358 46.425 -26.126 1.00 140.78 458 ASN B C 1
ATOM 1380 O O . ASN B 2 80 ? 6.810 46.677 -27.200 1.00 115.24 458 ASN B O 1
ATOM 1385 N N . THR B 2 81 ? 8.355 47.150 -25.631 1.00 136.22 459 THR B N 1
ATOM 1386 C CA . THR B 2 81 ? 8.853 48.341 -26.303 1.00 102.44 459 THR B CA 1
ATOM 1387 C C . THR B 2 81 ? 9.715 48.009 -27.520 1.00 125.72 459 THR B C 1
ATOM 1388 O O . THR B 2 81 ? 9.662 48.708 -28.531 1.00 153.85 459 THR B O 1
ATOM 1392 N N . LYS B 2 82 ? 10.517 46.952 -27.412 1.00 93.49 460 LYS B N 1
ATOM 1393 C CA . LYS B 2 82 ? 11.406 46.544 -28.499 1.00 139.77 460 LYS B CA 1
ATOM 1394 C C . LYS B 2 82 ? 10.615 46.129 -29.737 1.00 174.87 460 LYS B C 1
ATOM 1395 O O . LYS B 2 82 ? 10.924 46.558 -30.849 1.00 170.94 460 LYS B O 1
ATOM 1401 N N . LEU B 2 83 ? 9.590 45.303 -29.543 1.00 119.63 461 LEU B N 1
ATOM 1402 C CA . LEU B 2 83 ? 8.700 44.929 -30.642 1.00 154.64 461 LEU B CA 1
ATOM 1403 C C . LEU B 2 83 ? 7.865 46.121 -31.114 1.00 124.61 461 LEU B C 1
ATOM 1404 O O . LEU B 2 83 ? 7.331 46.108 -32.223 1.00 99.47 461 LEU B O 1
ATOM 1409 N N . ALA B 2 84 ? 7.761 47.141 -30.264 1.00 121.58 462 ALA B N 1
ATOM 1410 C CA . ALA B 2 84 ? 7.068 48.385 -30.604 1.00 129.90 462 ALA B CA 1
ATOM 1411 C C . ALA B 2 84 ? 7.935 49.301 -31.471 1.00 124.72 462 ALA B C 1
ATOM 1412 O O . ALA B 2 84 ? 7.424 50.116 -32.245 1.00 150.60 462 ALA B O 1
ATOM 1414 N N . LEU B 2 85 ? 9.251 49.167 -31.323 1.00 133.54 463 LEU B N 1
ATOM 1415 C CA . LEU B 2 85 ? 10.203 49.888 -32.162 1.00 175.26 463 LEU B CA 1
ATOM 1416 C C . LEU B 2 85 ? 10.344 49.178 -33.505 1.00 155.48 463 LEU B C 1
ATOM 1417 O O . LEU B 2 85 ? 10.638 49.806 -34.522 1.00 212.04 463 LEU B O 1
ATOM 1422 N N . ASP B 2 86 ? 10.133 47.862 -33.495 1.00 96.96 464 ASP B N 1
ATOM 1423 C CA . ASP B 2 86 ? 10.170 47.057 -34.715 1.00 114.13 464 ASP B CA 1
ATOM 1424 C C . ASP B 2 86 ? 9.181 47.581 -35.767 1.00 139.20 464 ASP B C 1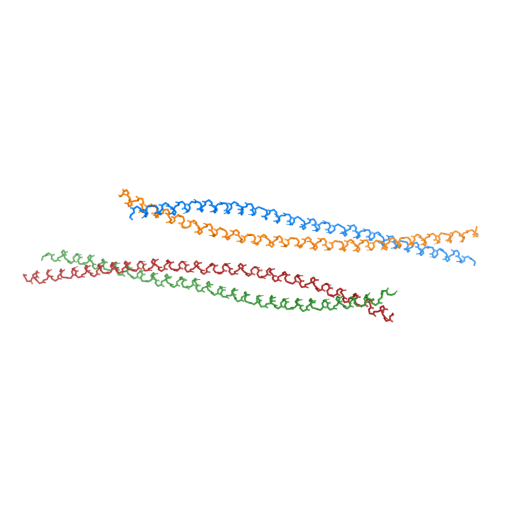
ATOM 1425 O O . ASP B 2 86 ? 9.461 47.559 -36.968 1.00 130.15 464 ASP B O 1
ATOM 1430 N N . VAL B 2 87 ? 8.028 48.057 -35.307 1.00 133.89 465 VAL B N 1
ATOM 1431 C CA . VAL B 2 87 ? 6.980 48.532 -36.205 1.00 125.22 465 VAL B CA 1
ATOM 1432 C C . VAL B 2 87 ? 7.161 50.000 -36.586 1.00 142.83 465 VAL B C 1
ATOM 1433 O O . VAL B 2 87 ? 6.606 50.463 -37.586 1.00 133.77 465 VAL B O 1
ATOM 1437 N N . GLU B 2 88 ? 7.919 50.738 -35.781 1.00 128.68 466 GLU B N 1
ATOM 1438 C CA . GLU B 2 88 ? 8.324 52.081 -36.174 1.00 159.90 466 GLU B CA 1
ATOM 1439 C C . GLU B 2 88 ? 9.382 51.978 -37.271 1.00 90.02 466 GLU B C 1
ATOM 1440 O O . GLU B 2 88 ? 9.331 52.711 -38.254 1.00 136.47 466 GLU B O 1
ATOM 1446 N N . ILE B 2 89 ? 10.323 51.047 -37.107 1.00 107.78 467 ILE B N 1
ATOM 1447 C CA . ILE B 2 89 ? 11.321 50.769 -38.137 1.00 115.15 467 ILE B CA 1
ATOM 1448 C C . ILE B 2 89 ? 10.640 50.406 -39.450 1.00 136.68 467 ILE B C 1
ATOM 1449 O O . ILE B 2 89 ? 11.076 50.823 -40.524 1.00 185.92 467 ILE B O 1
ATOM 1454 N N . ALA B 2 90 ? 9.566 49.628 -39.353 1.00 154.40 468 ALA B N 1
ATOM 1455 C CA . ALA B 2 90 ? 8.815 49.190 -40.529 1.00 150.37 468 ALA B CA 1
ATOM 1456 C C . ALA B 2 90 ? 8.088 50.350 -41.214 1.00 126.42 468 ALA B C 1
ATOM 1457 O O . ALA B 2 90 ? 8.239 50.549 -42.419 1.00 110.24 468 ALA B O 1
ATOM 1459 N N . THR B 2 91 ? 7.312 51.117 -40.449 1.00 164.80 469 THR B N 1
ATOM 1460 C CA . THR B 2 91 ? 6.563 52.230 -41.023 1.00 161.78 469 THR B CA 1
ATOM 1461 C C . THR B 2 91 ? 7.488 53.326 -41.543 1.00 145.53 469 THR B C 1
ATOM 1462 O O . THR B 2 91 ? 7.044 54.234 -42.245 1.00 210.70 469 THR B O 1
ATOM 1466 N N . TYR B 2 92 ? 8.768 53.245 -41.185 1.00 168.75 470 TYR B N 1
ATOM 1467 C CA . TYR B 2 92 ? 9.748 54.248 -41.609 1.00 146.93 470 TYR B CA 1
ATOM 1468 C C . TYR B 2 92 ? 10.657 53.735 -42.737 1.00 153.22 470 TYR B C 1
ATOM 1469 O O . TYR B 2 92 ? 11.197 54.523 -43.511 1.00 199.39 470 TYR B O 1
ATOM 1478 N N . ARG B 2 93 ? 10.807 52.416 -42.835 1.00 185.04 471 ARG B N 1
ATOM 1479 C CA . ARG B 2 93 ? 11.442 51.811 -44.005 1.00 180.78 471 ARG B CA 1
ATOM 1480 C C . ARG B 2 93 ? 10.513 51.969 -45.203 1.00 155.67 471 ARG B C 1
ATOM 1481 O O . ARG B 2 93 ? 10.955 52.269 -46.313 1.00 194.24 471 ARG B O 1
ATOM 1489 N N . LYS B 2 94 ? 9.222 51.748 -44.961 1.00 156.27 472 LYS B N 1
ATOM 1490 C CA . LYS B 2 94 ? 8.185 51.931 -45.974 1.00 111.96 472 LYS B CA 1
ATOM 1491 C C . LYS B 2 94 ? 8.235 53.332 -46.558 1.00 178.98 472 LYS B C 1
ATOM 1492 O O . LYS B 2 94 ? 8.327 53.501 -47.777 1.00 226.48 472 LYS B O 1
ATOM 1498 N N . LEU B 2 95 ? 8.156 54.333 -45.683 1.00 130.29 473 LEU B N 1
ATOM 1499 C CA . LEU B 2 95 ? 8.142 55.729 -46.113 1.00 155.62 473 LEU B CA 1
ATOM 1500 C C . LEU B 2 95 ? 9.351 56.060 -46.989 1.00 163.62 473 LEU B C 1
ATOM 1501 O O . LEU B 2 95 ? 9.248 56.854 -47.919 1.00 208.93 473 LEU B O 1
ATOM 1506 N N . LEU B 2 96 ? 10.485 55.429 -46.702 1.00 111.77 474 LEU B N 1
ATOM 1507 C CA . LEU B 2 96 ? 11.690 55.588 -47.516 1.00 108.88 474 LEU B CA 1
ATOM 1508 C C . LEU B 2 96 ? 11.545 55.035 -48.934 1.00 143.51 474 LEU B C 1
ATOM 1509 O O . LEU B 2 96 ? 11.612 55.781 -49.912 1.00 146.80 474 LEU B O 1
ATOM 1514 N N . GLU B 2 97 ? 11.361 53.722 -49.034 1.00 184.58 475 GLU B N 1
ATOM 1515 C CA . GLU B 2 97 ? 11.294 53.039 -50.322 1.00 171.93 475 GLU B CA 1
ATOM 1516 C C . GLU B 2 97 ? 9.895 53.084 -50.930 1.00 196.72 475 GLU B C 1
ATOM 1517 O O . GLU B 2 97 ? 9.557 52.266 -51.784 1.00 199.88 475 GLU B O 1
ATOM 1523 N N . GLY B 2 98 ? 9.089 54.045 -50.485 1.00 149.88 476 GLY B N 1
ATOM 1524 C CA . GLY B 2 98 ? 7.745 54.230 -51.006 1.00 139.10 476 GLY B CA 1
ATOM 1525 C C . GLY B 2 98 ? 6.879 52.987 -50.909 1.00 195.84 476 GLY B C 1
ATOM 1526 O O . GLY B 2 98 ? 6.226 52.595 -51.880 1.00 171.05 476 GLY B O 1
ATOM 1527 N N . SER C 1 3 ? -46.810 54.439 -63.485 1.00 126.62 329 SER C N 1
ATOM 1528 C CA . SER C 1 3 ? -46.303 53.171 -63.990 1.00 148.85 329 SER C CA 1
ATOM 1529 C C . SER C 1 3 ? -45.064 52.702 -63.227 1.00 178.64 329 SER C C 1
ATOM 1530 O O . SER C 1 3 ? -45.101 51.683 -62.531 1.00 148.17 329 SER C O 1
ATOM 1533 N N . GLU C 1 4 ? -43.970 53.447 -63.358 1.00 176.33 330 GLU C N 1
ATOM 1534 C CA . GLU C 1 4 ? -42.687 53.024 -62.799 1.00 177.33 330 GLU C CA 1
ATOM 1535 C C . GLU C 1 4 ? -42.677 53.020 -61.268 1.00 175.73 330 GLU C C 1
ATOM 1536 O O . GLU C 1 4 ? -41.671 52.661 -60.651 1.00 155.01 330 GLU C O 1
ATOM 1542 N N . ILE C 1 5 ? -43.796 53.408 -60.659 1.00 167.25 331 ILE C N 1
ATOM 1543 C CA . ILE C 1 5 ? -43.878 53.515 -59.197 1.00 142.66 331 ILE C CA 1
ATOM 1544 C C . ILE C 1 5 ? -43.580 52.220 -58.457 1.00 140.92 331 ILE C C 1
ATOM 1545 O O . ILE C 1 5 ? -43.078 52.242 -57.339 1.00 129.33 331 ILE C O 1
ATOM 1550 N N . SER C 1 6 ? -43.897 51.091 -59.076 1.00 168.91 332 SER C N 1
ATOM 1551 C CA . SER C 1 6 ? -43.680 49.800 -58.436 1.00 111.99 332 SER C CA 1
ATOM 1552 C C . SER C 1 6 ? -42.199 49.562 -58.161 1.00 154.34 332 SER C C 1
ATOM 1553 O O . SER C 1 6 ? -41.825 49.101 -57.083 1.00 188.01 332 SER C O 1
ATOM 1556 N N . GLU C 1 7 ? -41.360 49.880 -59.142 1.00 121.04 333 GLU C N 1
ATOM 1557 C CA . GLU C 1 7 ? -39.913 49.759 -58.995 1.00 113.43 333 GLU C CA 1
ATOM 1558 C C . GLU C 1 7 ? -39.462 50.545 -57.769 1.00 165.90 333 GLU C C 1
ATOM 1559 O O . GLU C 1 7 ? -38.387 50.299 -57.222 1.00 119.28 333 GLU C O 1
ATOM 1565 N N . LEU C 1 8 ? -40.307 51.485 -57.343 1.00 172.21 334 LEU C N 1
ATOM 1566 C CA . LEU C 1 8 ? -40.006 52.400 -56.241 1.00 141.98 334 LEU C CA 1
ATOM 1567 C C . LEU C 1 8 ? -40.524 51.904 -54.894 1.00 118.83 334 LEU C C 1
ATOM 1568 O O . LEU C 1 8 ? -39.861 52.062 -53.869 1.00 90.94 334 LEU C O 1
ATOM 1573 N N . ARG C 1 9 ? -41.729 51.341 -54.901 1.00 135.14 335 ARG C N 1
ATOM 1574 C CA . ARG C 1 9 ? -42.271 50.683 -53.722 1.00 111.95 335 ARG C CA 1
ATOM 1575 C C . ARG C 1 9 ? -41.330 49.553 -53.351 1.00 106.92 335 ARG C C 1
ATOM 1576 O O . ARG C 1 9 ? -41.066 49.314 -52.175 1.00 94.23 335 ARG C O 1
ATOM 1584 N N . ARG C 1 10 ? -40.829 48.869 -54.378 1.00 94.48 336 ARG C N 1
ATOM 1585 C CA . ARG C 1 10 ? -39.981 47.691 -54.224 1.00 95.82 336 ARG C CA 1
ATOM 1586 C C . ARG C 1 10 ? -38.668 48.031 -53.527 1.00 147.53 336 ARG C C 1
ATOM 1587 O O . ARG C 1 10 ? -38.304 47.411 -52.528 1.00 95.49 336 ARG C O 1
ATOM 1595 N N . THR C 1 11 ? -37.967 49.020 -54.070 1.00 102.21 337 THR C N 1
ATOM 1596 C CA . THR C 1 11 ? -36.719 49.505 -53.502 1.00 125.11 337 THR C CA 1
ATOM 1597 C C . THR C 1 11 ? -36.957 50.157 -52.142 1.00 127.66 337 THR C C 1
ATOM 1598 O O . THR C 1 11 ? -36.147 50.029 -51.220 1.00 118.67 337 THR C O 1
ATOM 1602 N N . MET C 1 12 ? -38.079 50.863 -52.039 1.00 100.12 338 MET C N 1
ATOM 1603 C CA . MET C 1 12 ? -38.512 51.469 -50.787 1.00 114.56 338 MET C CA 1
ATOM 1604 C C . MET C 1 12 ? -38.462 50.439 -49.679 1.00 129.87 338 MET C C 1
ATOM 1605 O O . MET C 1 12 ? -37.815 50.638 -48.655 1.00 121.36 338 MET C O 1
ATOM 1610 N N . GLN C 1 13 ? -39.162 49.334 -49.908 1.00 86.22 339 GLN C N 1
ATOM 1611 C CA . GLN C 1 13 ? -39.265 48.242 -48.952 1.00 86.44 339 GLN C CA 1
ATOM 1612 C C . GLN C 1 13 ? -37.903 47.607 -48.722 1.00 114.78 339 GLN C C 1
ATOM 1613 O O . GLN C 1 13 ? -37.601 47.139 -47.622 1.00 109.25 339 GLN C O 1
ATOM 1619 N N . ASN C 1 14 ? -37.082 47.592 -49.766 1.00 134.54 340 ASN C N 1
ATOM 1620 C CA . ASN C 1 14 ? -35.720 47.090 -49.653 1.00 114.40 340 ASN C CA 1
ATOM 1621 C C . ASN C 1 14 ? -34.877 47.960 -48.736 1.00 97.24 340 ASN C C 1
ATOM 1622 O O . ASN C 1 14 ? -33.908 47.496 -48.144 1.00 131.59 340 ASN C O 1
ATOM 1627 N N . LEU C 1 15 ? -35.268 49.222 -48.614 1.00 95.32 341 LEU C N 1
ATOM 1628 C CA . LEU C 1 15 ? -34.595 50.156 -47.726 1.00 152.47 341 LEU C CA 1
ATOM 1629 C C . LEU C 1 15 ? -35.176 50.109 -46.318 1.00 133.35 341 LEU C C 1
ATOM 1630 O O . LEU C 1 15 ? -34.435 50.139 -45.335 1.00 106.54 341 LEU C O 1
ATOM 1635 N N . GLU C 1 16 ? -36.502 50.058 -46.224 1.00 99.02 342 GLU C N 1
ATOM 1636 C CA . GLU C 1 16 ? -37.167 49.945 -44.932 1.00 98.26 342 GLU C CA 1
ATOM 1637 C C . GLU C 1 16 ? -36.543 48.812 -44.120 1.00 131.54 342 GLU C C 1
ATOM 1638 O O . GLU C 1 16 ? -36.454 48.885 -42.893 1.00 122.91 342 GLU C O 1
ATOM 1644 N N . ILE C 1 17 ? -36.121 47.764 -44.822 1.00 108.58 343 ILE C N 1
ATOM 1645 C CA . ILE C 1 17 ? -35.494 46.602 -44.202 1.00 152.41 343 ILE C CA 1
ATOM 1646 C C . ILE C 1 17 ? -34.046 46.859 -43.823 1.00 113.97 343 ILE C C 1
ATOM 1647 O O . ILE C 1 17 ? -33.581 46.435 -42.761 1.00 85.48 343 ILE C O 1
ATOM 1652 N N . GLU C 1 18 ? -33.331 47.545 -44.705 1.00 85.47 344 GLU C N 1
ATOM 1653 C CA . GLU C 1 18 ? -31.972 47.964 -44.413 1.00 96.39 344 GLU C CA 1
ATOM 1654 C C . GLU C 1 18 ? -31.972 48.784 -43.129 1.00 124.86 344 GLU C C 1
ATOM 1655 O O . GLU C 1 18 ? -31.106 48.619 -42.269 1.00 138.18 344 GLU C O 1
ATOM 1661 N N . LEU C 1 19 ? -32.960 49.666 -43.010 1.00 100.66 345 LEU C N 1
ATOM 1662 C CA . LEU C 1 19 ? -33.131 50.476 -41.813 1.00 115.13 345 LEU C CA 1
ATOM 1663 C C . LEU C 1 19 ? -33.339 49.571 -40.613 1.00 97.09 345 LEU C C 1
ATOM 1664 O O . LEU C 1 19 ? -32.612 49.655 -39.626 1.00 106.50 345 LEU C O 1
ATOM 1669 N N . GLN C 1 20 ? -34.354 48.717 -40.704 1.00 82.65 346 GLN C N 1
ATOM 1670 C CA . GLN C 1 20 ? -34.625 47.743 -39.658 1.00 132.73 346 GLN C CA 1
ATOM 1671 C C . GLN C 1 20 ? -33.334 47.058 -39.255 1.00 84.94 346 GLN C C 1
ATOM 1672 O O . GLN C 1 20 ? -32.996 46.984 -38.072 1.00 129.25 346 GLN C O 1
ATOM 1678 N N . SER C 1 21 ? -32.606 46.572 -40.250 1.00 85.93 347 SER C N 1
ATOM 1679 C CA . SER C 1 21 ? -31.342 45.896 -40.011 1.00 95.51 347 SER C CA 1
ATOM 1680 C C . SER C 1 21 ? -30.353 46.791 -39.261 1.00 114.11 347 SER C C 1
ATOM 1681 O O . SER C 1 21 ? -29.606 46.320 -38.400 1.00 90.19 347 SER C O 1
ATOM 1684 N N . GLN C 1 22 ? -30.360 48.081 -39.584 1.00 99.85 348 GLN C N 1
ATOM 1685 C CA . GLN C 1 22 ? -29.459 49.042 -38.947 1.00 88.09 348 GLN C CA 1
ATOM 1686 C C . GLN C 1 22 ? -29.888 49.458 -37.535 1.00 88.08 348 GLN C C 1
ATOM 1687 O O . GLN C 1 22 ? -29.054 49.824 -36.711 1.00 93.21 348 GLN C O 1
ATOM 1693 N N . LEU C 1 23 ? -31.187 49.412 -37.265 1.00 134.63 349 LEU C N 1
ATOM 1694 C CA . LEU C 1 23 ? -31.693 49.754 -35.944 1.00 99.91 349 LEU C CA 1
ATOM 1695 C C . LEU C 1 23 ? -31.503 48.575 -35.008 1.00 141.46 349 LEU C C 1
ATOM 1696 O O . LEU C 1 23 ? -31.230 48.746 -33.820 1.00 116.07 349 LEU C O 1
ATOM 1701 N N . SER C 1 24 ? -31.667 47.377 -35.556 1.00 88.33 350 SER C N 1
ATOM 1702 C CA . SER C 1 24 ? -31.398 46.158 -34.818 1.00 90.18 350 SER C CA 1
ATOM 1703 C C . SER C 1 24 ? -29.908 46.089 -34.536 1.00 108.72 350 SER C C 1
ATOM 1704 O O . SER C 1 24 ? -29.480 45.541 -33.521 1.00 134.55 350 SER C O 1
ATOM 1707 N N . MET C 1 25 ? -29.127 46.653 -35.452 1.00 111.84 351 MET C N 1
ATOM 1708 C CA . MET C 1 25 ? -27.676 46.689 -35.325 1.00 131.13 351 MET C CA 1
ATOM 1709 C C . MET C 1 25 ? -27.265 47.676 -34.244 1.00 135.90 351 MET C C 1
ATOM 1710 O O . MET C 1 25 ? -26.410 47.386 -33.400 1.00 98.73 351 MET C O 1
ATOM 1715 N N . LYS C 1 26 ? -27.884 48.851 -34.285 1.00 105.06 352 LYS C N 1
ATOM 1716 C CA . LYS C 1 26 ? -27.634 49.895 -33.301 1.00 115.47 352 LYS C CA 1
ATOM 1717 C C . LYS C 1 26 ? -28.058 49.440 -31.904 1.00 118.76 352 LYS C C 1
ATOM 1718 O O . LYS C 1 26 ? -27.386 49.724 -30.919 1.00 121.13 352 LYS C O 1
ATOM 1724 N N . ALA C 1 27 ? -29.170 48.716 -31.831 1.00 104.09 353 ALA C N 1
ATOM 1725 C CA . ALA C 1 27 ? -29.705 48.241 -30.556 1.00 96.42 353 ALA C CA 1
ATOM 1726 C C . ALA C 1 27 ? -28.758 47.283 -29.854 1.00 164.06 353 ALA C C 1
ATOM 1727 O O . ALA C 1 27 ? -28.624 47.303 -28.628 1.00 133.21 353 ALA C O 1
ATOM 1729 N N . SER C 1 28 ? -28.104 46.440 -30.643 1.00 99.79 354 SER C N 1
ATOM 1730 C CA . SER C 1 28 ? -27.211 45.424 -30.103 1.00 139.57 354 SER C CA 1
ATOM 1731 C C . SER C 1 28 ? -25.841 45.998 -29.726 1.00 139.01 354 SER C C 1
ATOM 1732 O O . SER C 1 28 ? -25.131 45.437 -28.891 1.00 118.40 354 SER C O 1
ATOM 1735 N N . LEU C 1 29 ? -25.479 47.116 -30.348 1.00 124.91 355 LEU C N 1
ATOM 1736 C CA . LEU C 1 29 ? -24.254 47.831 -30.006 1.00 104.53 355 LEU C CA 1
ATOM 1737 C C . LEU C 1 29 ? -24.420 48.602 -28.705 1.00 101.73 355 LEU C C 1
ATOM 1738 O O . LEU C 1 29 ? -23.537 48.595 -27.850 1.00 117.39 355 LEU C O 1
ATOM 1743 N N . GLU C 1 30 ? -25.555 49.283 -28.577 1.00 154.02 356 GLU C N 1
ATOM 1744 C CA . GLU C 1 30 ? -25.875 50.041 -27.375 1.00 94.44 356 GLU C CA 1
ATOM 1745 C C . GLU C 1 30 ? -25.808 49.129 -26.158 1.00 150.37 356 GLU C C 1
ATOM 1746 O O . GLU C 1 30 ? -25.059 49.390 -25.214 1.00 99.15 356 GLU C O 1
ATOM 1752 N N . ASN C 1 31 ? -26.599 48.060 -26.176 1.00 163.34 357 ASN C N 1
ATOM 1753 C CA . ASN C 1 31 ? -26.547 47.082 -25.101 1.00 107.04 357 ASN C CA 1
ATOM 1754 C C . ASN C 1 31 ? -25.119 46.578 -24.884 1.00 128.92 357 ASN C C 1
ATOM 1755 O O . ASN C 1 31 ? -24.698 46.383 -23.751 1.00 220.77 357 ASN C O 1
ATOM 1760 N N . SER C 1 32 ? -24.364 46.404 -25.966 1.00 99.12 358 SER C N 1
ATOM 1761 C CA . SER C 1 32 ? -22.981 45.915 -25.878 1.00 97.90 358 SER C CA 1
ATOM 1762 C C . SER C 1 32 ? -22.046 46.813 -25.062 1.00 109.68 358 SER C C 1
ATOM 1763 O O . SER C 1 32 ? -21.228 46.328 -24.283 1.00 128.07 358 SER C O 1
ATOM 1766 N N . LEU C 1 33 ? -22.158 48.120 -25.263 1.00 102.68 359 LEU C N 1
ATOM 1767 C CA . LEU C 1 33 ? -21.304 49.065 -24.559 1.00 88.65 359 LEU C CA 1
ATOM 1768 C C . LEU C 1 33 ? -21.688 49.197 -23.083 1.00 101.62 359 LEU C C 1
ATOM 1769 O O . LEU C 1 33 ? -20.821 49.171 -22.204 1.00 154.37 359 LEU C O 1
ATOM 1774 N N . GLU C 1 34 ? -22.983 49.345 -22.810 1.00 114.99 360 GLU C N 1
ATOM 1775 C CA . GLU C 1 34 ? -23.461 49.410 -21.429 1.00 137.89 360 GLU C CA 1
ATOM 1776 C C . GLU C 1 34 ? -22.966 48.201 -20.629 1.00 137.40 360 GLU C C 1
ATOM 1777 O O . GLU C 1 34 ? -22.808 48.274 -19.408 1.00 118.49 360 GLU C O 1
ATOM 1783 N N . GLU C 1 35 ? -22.703 47.099 -21.330 1.00 110.08 361 GLU C N 1
ATOM 1784 C CA . GLU C 1 35 ? -22.266 45.856 -20.695 1.00 92.15 361 GLU C CA 1
ATOM 1785 C C . GLU C 1 35 ? -20.753 45.798 -20.494 1.00 121.00 361 GLU C C 1
ATOM 1786 O O . GLU C 1 35 ? -20.280 45.336 -19.451 1.00 142.08 361 GLU C O 1
ATOM 1792 N N . THR C 1 36 ? -20.000 46.257 -21.492 1.00 136.90 362 THR C N 1
ATOM 1793 C CA . THR C 1 36 ? -18.550 46.323 -21.370 1.00 143.24 362 THR C CA 1
ATOM 1794 C C . THR C 1 36 ? -18.191 47.251 -20.218 1.00 133.66 362 THR C C 1
ATOM 1795 O O . THR C 1 36 ? -17.452 46.870 -19.309 1.00 140.95 362 THR C O 1
ATOM 1799 N N . LYS C 1 37 ? -18.724 48.471 -20.268 1.00 111.13 363 LYS C N 1
ATOM 1800 C CA . LYS C 1 37 ? -18.485 49.477 -19.235 1.00 146.17 363 LYS C CA 1
ATOM 1801 C C . LYS C 1 37 ? -18.747 48.935 -17.828 1.00 128.96 363 LYS C C 1
ATOM 1802 O O . LYS C 1 37 ? -17.891 49.027 -16.945 1.00 118.62 363 LYS C O 1
ATOM 1808 N N . GLY C 1 38 ? -19.933 48.369 -17.629 1.00 96.04 364 GLY C N 1
ATOM 1809 C CA . GLY C 1 38 ? -20.305 47.807 -16.344 1.00 86.68 364 GLY C CA 1
ATOM 1810 C C . GLY C 1 38 ? -19.350 46.729 -15.865 1.00 94.42 364 GLY C C 1
ATOM 1811 O O . GLY C 1 38 ? -18.755 46.852 -14.794 1.00 113.86 364 GLY C O 1
ATOM 1812 N N . ARG C 1 39 ? -19.196 45.678 -16.667 1.00 129.45 365 ARG C N 1
ATOM 1813 C CA . ARG C 1 39 ? -18.396 44.511 -16.291 1.00 98.21 365 ARG C CA 1
ATOM 1814 C C . ARG C 1 39 ? -16.977 44.851 -15.839 1.00 128.28 365 ARG C C 1
ATOM 1815 O O . ARG C 1 39 ? -16.499 44.339 -14.823 1.00 116.55 365 ARG C O 1
ATOM 1823 N N . TYR C 1 40 ? -16.295 45.694 -16.604 1.00 143.05 366 TYR C N 1
ATOM 1824 C CA . TYR C 1 40 ? -14.957 46.116 -16.219 1.00 126.69 366 TYR C CA 1
ATOM 1825 C C . TYR C 1 40 ? -14.962 46.844 -14.876 1.00 82.44 366 TYR C C 1
ATOM 1826 O O . TYR C 1 40 ? -14.177 46.512 -13.986 1.00 175.16 366 TYR C O 1
ATOM 1835 N N . ALA C 1 41 ? -15.858 47.819 -14.729 1.00 100.66 367 ALA C N 1
ATOM 1836 C CA . ALA C 1 41 ? -15.981 48.577 -13.484 1.00 82.47 367 ALA C CA 1
ATOM 1837 C C . ALA C 1 41 ? -16.189 47.646 -12.295 1.00 105.12 367 ALA C C 1
ATOM 1838 O O . ALA C 1 41 ? -15.747 47.927 -11.176 1.00 101.15 367 ALA C O 1
ATOM 1840 N N . MET C 1 42 ? -16.857 46.528 -12.557 1.00 102.51 368 MET C N 1
ATOM 1841 C CA . MET C 1 42 ? -17.173 45.550 -11.523 1.00 81.55 368 MET C CA 1
ATOM 1842 C C . MET C 1 42 ? -15.938 44.737 -11.134 1.00 136.28 368 MET C C 1
ATOM 1843 O O . MET C 1 42 ? -15.570 44.681 -9.962 1.00 105.77 368 MET C O 1
ATOM 1848 N N . GLN C 1 43 ? -15.309 44.105 -12.122 1.00 99.32 369 GLN C N 1
ATOM 1849 C CA . GLN C 1 43 ? -14.089 43.340 -11.889 1.00 98.16 369 GLN C CA 1
ATOM 1850 C C . GLN C 1 43 ? -13.088 44.235 -11.191 1.00 142.20 369 GLN C C 1
ATOM 1851 O O . GLN C 1 43 ? -12.378 43.814 -10.278 1.00 94.24 369 GLN C O 1
ATOM 1857 N N . LEU C 1 44 ? -13.031 45.478 -11.654 1.00 105.88 370 LEU C N 1
ATOM 1858 C CA . LEU C 1 44 ? -12.160 46.491 -11.081 1.00 100.48 370 LEU C CA 1
ATOM 1859 C C . LEU C 1 44 ? -12.524 46.784 -9.636 1.00 128.48 370 LEU C C 1
ATOM 1860 O O . LEU C 1 44 ? -11.674 46.714 -8.744 1.00 116.84 370 LEU C O 1
ATOM 1865 N N . ALA C 1 45 ? -13.785 47.141 -9.415 1.00 88.76 371 ALA C N 1
ATOM 1866 C CA . ALA C 1 45 ? -14.281 47.386 -8.067 1.00 82.13 371 ALA C CA 1
ATOM 1867 C C . ALA C 1 45 ? -13.867 46.261 -7.122 1.00 153.95 371 ALA C C 1
ATOM 1868 O O . ALA C 1 45 ? -13.411 46.516 -6.006 1.00 114.18 371 ALA C O 1
ATOM 1870 N N . GLN C 1 46 ? -14.029 45.019 -7.575 1.00 94.43 372 GLN C N 1
ATOM 1871 C CA . GLN C 1 46 ? -13.594 43.858 -6.807 1.00 74.93 372 GLN C CA 1
ATOM 1872 C C . GLN C 1 46 ? -12.139 44.020 -6.369 1.00 146.23 372 GLN C C 1
ATOM 1873 O O . GLN C 1 46 ? -11.838 43.971 -5.177 1.00 111.62 372 GLN C O 1
ATOM 1879 N N . ILE C 1 47 ? -11.247 44.227 -7.337 1.00 134.58 373 ILE C N 1
ATOM 1880 C CA . ILE C 1 47 ? -9.813 44.323 -7.068 1.00 74.94 373 ILE C CA 1
ATOM 1881 C C . ILE C 1 47 ? -9.477 45.458 -6.107 1.00 81.48 373 ILE C C 1
ATOM 1882 O O . ILE C 1 47 ? -8.742 45.256 -5.150 1.00 113.21 373 ILE C O 1
ATOM 1887 N N . GLN C 1 48 ? -10.021 46.643 -6.362 1.00 116.40 374 GLN C N 1
ATOM 1888 C CA . GLN C 1 48 ? -9.822 47.787 -5.474 1.00 72.83 374 GLN C CA 1
ATOM 1889 C C . GLN C 1 48 ? -10.085 47.428 -4.013 1.00 94.33 374 GLN C C 1
ATOM 1890 O O . GLN C 1 48 ? -9.290 47.760 -3.127 1.00 113.13 374 GLN C O 1
ATOM 1896 N N . GLU C 1 49 ? -11.202 46.745 -3.770 1.00 94.65 375 GLU C N 1
ATOM 1897 C CA . GLU C 1 49 ? -11.601 46.357 -2.417 1.00 79.24 375 GLU C CA 1
ATOM 1898 C C . GLU C 1 49 ? -10.619 45.372 -1.785 1.00 88.86 375 GLU C C 1
ATOM 1899 O O . GLU C 1 49 ? -10.259 45.511 -0.618 1.00 132.14 375 GLU C O 1
ATOM 1905 N N . MET C 1 50 ? -10.205 44.373 -2.559 1.00 114.61 376 MET C N 1
ATOM 1906 C CA . MET C 1 50 ? -9.215 43.401 -2.106 1.00 113.65 376 MET C CA 1
ATOM 1907 C C . MET C 1 50 ? -7.936 44.146 -1.770 1.00 109.32 376 MET C C 1
ATOM 1908 O O . MET C 1 50 ? -7.298 43.901 -0.741 1.00 87.92 376 MET C O 1
ATOM 1913 N N . ILE C 1 51 ? -7.575 45.064 -2.661 1.00 76.48 377 ILE C N 1
ATOM 1914 C CA . ILE C 1 51 ? -6.392 45.894 -2.497 1.00 109.50 377 ILE C CA 1
ATOM 1915 C C . ILE C 1 51 ? -6.449 46.599 -1.155 1.00 130.44 377 ILE C C 1
ATOM 1916 O O . ILE C 1 51 ? -5.529 46.492 -0.343 1.00 106.89 377 ILE C O 1
ATOM 1921 N N . GLY C 1 52 ? -7.545 47.313 -0.924 1.00 80.74 378 GLY C N 1
ATOM 1922 C CA . GLY C 1 52 ? -7.755 47.995 0.339 1.00 103.05 378 GLY C CA 1
ATOM 1923 C C . GLY C 1 52 ? -7.637 47.061 1.529 1.00 87.40 378 GLY C C 1
ATOM 1924 O O . GLY C 1 52 ? -7.071 47.427 2.560 1.00 82.51 378 GLY C O 1
ATOM 1925 N N . SER C 1 53 ? -8.175 45.853 1.389 1.00 102.57 379 SER C N 1
ATOM 1926 C CA . SER C 1 53 ? -8.094 44.855 2.449 1.00 115.68 379 SER C CA 1
ATOM 1927 C C . SER C 1 53 ? -6.638 44.604 2.820 1.00 135.92 379 SER C C 1
ATOM 1928 O O . SER C 1 53 ? -6.290 44.557 3.998 1.00 108.89 379 SER C O 1
ATOM 1931 N N . VAL C 1 54 ? -5.789 44.451 1.807 1.00 130.19 380 VAL C N 1
ATOM 1932 C CA . VAL C 1 54 ? -4.369 44.190 2.029 1.00 80.36 380 VAL C CA 1
ATOM 1933 C C . VAL C 1 54 ? -3.644 45.433 2.529 1.00 105.56 380 VAL C C 1
ATOM 1934 O O . VAL C 1 54 ? -2.730 45.343 3.347 1.00 124.72 380 VAL C O 1
ATOM 1938 N N . GLU C 1 55 ? -4.056 46.596 2.041 1.00 85.30 381 GLU C N 1
ATOM 1939 C CA . GLU C 1 55 ? -3.498 47.850 2.529 1.00 78.53 381 GLU C CA 1
ATOM 1940 C C . GLU C 1 55 ? -3.836 48.070 4.000 1.00 88.92 381 GLU C C 1
ATOM 1941 O O . GLU C 1 55 ? -3.089 48.730 4.728 1.00 85.14 381 GLU C O 1
ATOM 1947 N N . GLU C 1 56 ? -4.973 47.520 4.424 1.00 121.49 382 GLU C N 1
ATOM 1948 C CA . GLU C 1 56 ? -5.381 47.540 5.828 1.00 100.35 382 GLU C CA 1
ATOM 1949 C C . GLU C 1 56 ? -4.572 46.529 6.628 1.00 133.88 382 GLU C C 1
ATOM 1950 O O . GLU C 1 56 ? -3.991 46.862 7.663 1.00 87.00 382 GLU C O 1
ATOM 1956 N N . GLN C 1 57 ? -4.551 45.292 6.140 1.00 84.19 383 GLN C N 1
ATOM 1957 C CA . GLN C 1 57 ? -3.748 44.235 6.739 1.00 151.03 383 GLN C CA 1
ATOM 1958 C C . GLN C 1 57 ? -2.317 44.721 6.952 1.00 100.23 383 GLN C C 1
ATOM 1959 O O . GLN C 1 57 ? -1.699 44.438 7.981 1.00 135.09 383 GLN C O 1
ATOM 1965 N N . LEU C 1 58 ? -1.812 45.473 5.978 1.00 138.51 384 LEU C N 1
ATOM 1966 C CA . LEU C 1 58 ? -0.429 45.944 5.986 1.00 117.77 384 LEU C CA 1
ATOM 1967 C C . LEU C 1 58 ? -0.211 47.065 6.999 1.00 126.14 384 LEU C C 1
ATOM 1968 O O . LEU C 1 58 ? 0.827 47.124 7.660 1.00 136.44 384 LEU C O 1
ATOM 1973 N N . ALA C 1 59 ? -1.199 47.943 7.131 1.00 113.51 385 ALA C N 1
ATOM 1974 C CA . ALA C 1 59 ? -1.095 49.078 8.045 1.00 115.94 385 ALA C CA 1
ATOM 1975 C C . ALA C 1 59 ? -0.890 48.642 9.497 1.00 129.67 385 ALA C C 1
ATOM 1976 O O . ALA C 1 59 ? -0.071 49.222 10.211 1.00 124.72 385 ALA C O 1
ATOM 1978 N N . GLN C 1 60 ? -1.625 47.614 9.920 1.00 145.32 386 GLN C N 1
ATOM 1979 C CA . GLN C 1 60 ? -1.580 47.129 11.303 1.00 159.83 386 GLN C CA 1
ATOM 1980 C C . GLN C 1 60 ? -0.252 46.439 11.632 1.00 168.95 386 GLN C C 1
ATOM 1981 O O . GLN C 1 60 ? 0.314 46.631 12.716 1.00 102.05 386 GLN C O 1
ATOM 1987 N N . LEU C 1 61 ? 0.236 45.633 10.693 1.00 106.60 387 LEU C N 1
ATOM 1988 C CA . LEU C 1 61 ? 1.504 44.936 10.861 1.00 83.04 387 LEU C CA 1
ATOM 1989 C C . LEU C 1 61 ? 2.631 45.941 11.061 1.00 132.51 387 LEU C C 1
ATOM 1990 O O . LEU C 1 61 ? 3.527 45.729 11.879 1.00 164.88 387 LEU C O 1
ATOM 1995 N N . ARG C 1 62 ? 2.575 47.036 10.306 1.00 129.47 388 ARG C N 1
ATOM 1996 C CA . ARG C 1 62 ? 3.534 48.131 10.442 1.00 97.22 388 ARG C CA 1
ATOM 1997 C C . ARG C 1 62 ? 3.484 48.732 11.846 1.00 120.46 388 ARG C C 1
ATOM 1998 O O . ARG C 1 62 ? 4.519 49.097 12.405 1.00 121.64 388 ARG C O 1
ATOM 2006 N N . CYS C 1 63 ? 2.282 48.818 12.413 1.00 137.76 389 CYS C N 1
ATOM 2007 C CA . CYS C 1 63 ? 2.084 49.391 13.743 1.00 112.81 389 CYS C CA 1
ATOM 2008 C C . CYS C 1 63 ? 2.649 48.476 14.830 1.00 105.04 389 CYS C C 1
ATOM 2009 O O . CYS C 1 63 ? 3.189 48.956 15.822 1.00 159.55 389 CYS C O 1
ATOM 2012 N N . GLU C 1 64 ? 2.544 47.164 14.634 1.00 91.32 390 GLU C N 1
ATOM 2013 C CA . GLU C 1 64 ? 2.960 46.213 15.660 1.00 150.91 390 GLU C CA 1
ATOM 2014 C C . GLU C 1 64 ? 4.457 45.978 15.646 1.00 103.26 390 GLU C C 1
ATOM 2015 O O . GLU C 1 64 ? 5.049 45.650 16.676 1.00 108.33 390 GLU C O 1
ATOM 2021 N N . MET C 1 65 ? 5.058 46.120 14.470 1.00 94.48 391 MET C N 1
ATOM 2022 C CA . MET C 1 65 ? 6.504 46.024 14.339 1.00 105.16 391 MET C CA 1
ATOM 2023 C C . MET C 1 65 ? 7.157 47.211 15.045 1.00 112.88 391 MET C C 1
ATOM 2024 O O . MET C 1 65 ? 8.136 47.037 15.772 1.00 135.73 391 MET C O 1
ATOM 2029 N N . GLU C 1 66 ? 6.606 48.408 14.837 1.00 87.62 392 GLU C N 1
ATOM 2030 C CA . GLU C 1 66 ? 6.980 49.584 15.625 1.00 106.97 392 GLU C CA 1
ATOM 2031 C C . GLU C 1 66 ? 6.893 49.284 17.125 1.00 109.12 392 GLU C C 1
ATOM 2032 O O . GLU C 1 66 ? 7.823 49.578 17.884 1.00 91.21 392 GLU C O 1
ATOM 2038 N N . GLN C 1 67 ? 5.767 48.704 17.539 1.00 107.83 393 GLN C N 1
ATOM 2039 C CA . GLN C 1 67 ? 5.547 48.333 18.931 1.00 106.98 393 GLN C CA 1
ATOM 2040 C C . GLN C 1 67 ? 6.632 47.367 19.394 1.00 111.20 393 GLN C C 1
ATOM 2041 O O . GLN C 1 67 ? 7.146 47.481 20.510 1.00 160.42 393 GLN C O 1
ATOM 2047 N N . GLN C 1 68 ? 6.984 46.430 18.518 1.00 89.42 394 GLN C N 1
ATOM 2048 C CA . GLN C 1 68 ? 7.977 45.404 18.825 1.00 114.69 394 GLN C CA 1
ATOM 2049 C C . GLN C 1 68 ? 9.380 45.967 18.989 1.00 142.66 394 GLN C C 1
ATOM 2050 O O . GLN C 1 68 ? 10.222 45.365 19.657 1.00 180.97 394 GLN C O 1
ATOM 2056 N N . ASN C 1 69 ? 9.622 47.125 18.383 1.00 112.32 395 ASN C N 1
ATOM 2057 C CA . ASN C 1 69 ? 10.917 47.784 18.475 1.00 107.21 395 ASN C CA 1
ATOM 2058 C C . ASN C 1 69 ? 11.017 48.594 19.759 1.00 117.01 395 ASN C C 1
ATOM 2059 O O . ASN C 1 69 ? 12.051 48.585 20.429 1.00 126.93 395 ASN C O 1
ATOM 2064 N N . GLN C 1 70 ? 9.940 49.300 20.094 1.00 88.76 396 GLN C N 1
ATOM 2065 C CA . GLN C 1 70 ? 9.853 49.977 21.382 1.00 81.45 396 GLN C CA 1
ATOM 2066 C C . GLN C 1 70 ? 10.226 48.983 22.471 1.00 147.71 396 GLN C C 1
ATOM 2067 O O . GLN C 1 70 ? 11.105 49.242 23.300 1.00 108.94 396 GLN C O 1
ATOM 2073 N N . GLU C 1 71 ? 9.543 47.840 22.449 1.00 143.16 397 GLU C N 1
ATOM 2074 C CA . GLU C 1 71 ? 9.707 46.791 23.446 1.00 88.45 397 GLU C CA 1
ATOM 2075 C C . GLU C 1 71 ? 11.164 46.339 23.530 1.00 151.27 397 GLU C C 1
ATOM 2076 O O . GLU C 1 71 ? 11.717 46.186 24.624 1.00 98.28 397 GLU C O 1
ATOM 2082 N N . TYR C 1 72 ? 11.778 46.143 22.366 1.00 116.95 398 TYR C N 1
ATOM 2083 C CA . TYR C 1 72 ? 13.177 45.734 22.267 1.00 126.41 398 TYR C CA 1
ATOM 2084 C C . TYR C 1 72 ? 14.104 46.795 22.853 1.00 137.04 398 TYR C C 1
ATOM 2085 O O . TYR C 1 72 ? 14.964 46.490 23.682 1.00 97.37 398 TYR C O 1
ATOM 2094 N N . LYS C 1 73 ? 13.915 48.044 22.429 1.00 132.07 399 LYS C N 1
ATOM 2095 C CA . LYS C 1 73 ? 14.688 49.163 22.971 1.00 150.94 399 LYS C CA 1
ATOM 2096 C C . LYS C 1 73 ? 14.657 49.151 24.487 1.00 99.71 399 LYS C C 1
ATOM 2097 O O . LYS C 1 73 ? 15.699 49.194 25.145 1.00 125.07 399 LYS C O 1
ATOM 2103 N N . ILE C 1 74 ? 13.446 49.099 25.030 1.00 99.17 400 ILE C N 1
ATOM 2104 C CA . ILE C 1 74 ? 13.235 49.086 26.468 1.00 97.11 400 ILE C CA 1
ATOM 2105 C C . ILE C 1 74 ? 13.977 47.940 27.124 1.00 95.83 400 ILE C C 1
ATOM 2106 O O . ILE C 1 74 ? 14.697 48.121 28.106 1.00 94.75 400 ILE C O 1
ATOM 2111 N N . LEU C 1 75 ? 13.772 46.754 26.563 1.00 96.10 401 LEU C N 1
ATOM 2112 C CA . LEU C 1 75 ? 14.392 45.534 27.047 1.00 109.51 401 LEU C CA 1
ATOM 2113 C C . LEU C 1 75 ? 15.911 45.634 27.040 1.00 108.39 401 LEU C C 1
ATOM 2114 O O . LEU C 1 75 ? 16.567 45.267 28.011 1.00 139.67 401 LEU C O 1
ATOM 2119 N N . LEU C 1 76 ? 16.464 46.120 25.935 1.00 96.86 402 LEU C N 1
ATOM 2120 C CA . LEU C 1 76 ? 17.896 46.356 25.845 1.00 97.29 402 LEU C CA 1
ATOM 2121 C C . LEU C 1 76 ? 18.336 47.344 26.923 1.00 99.65 402 LEU C C 1
ATOM 2122 O O . LEU C 1 76 ? 19.337 47.116 27.612 1.00 114.63 402 LEU C O 1
ATOM 2127 N N . ASP C 1 77 ? 17.588 48.440 27.060 1.00 115.64 403 ASP C N 1
ATOM 2128 C CA . ASP C 1 77 ? 17.844 49.435 28.101 1.00 150.10 403 ASP C CA 1
ATOM 2129 C C . ASP C 1 77 ? 18.006 48.770 29.463 1.00 124.14 403 ASP C C 1
ATOM 2130 O O . ASP C 1 77 ? 18.911 49.103 30.223 1.00 96.18 403 ASP C O 1
ATOM 2135 N N . VAL C 1 78 ? 17.118 47.830 29.762 1.00 93.07 404 VAL C N 1
ATOM 2136 C CA . VAL C 1 78 ? 17.127 47.148 31.044 1.00 93.07 404 VAL C CA 1
ATOM 2137 C C . VAL C 1 78 ? 18.284 46.164 31.172 1.00 128.47 404 VAL C C 1
ATOM 2138 O O . VAL C 1 78 ? 18.951 46.121 32.201 1.00 126.96 404 VAL C O 1
ATOM 2142 N N . LYS C 1 79 ? 18.514 45.374 30.128 1.00 109.18 405 LYS C N 1
ATOM 2143 C CA . LYS C 1 79 ? 19.620 44.422 30.115 1.00 142.87 405 LYS C CA 1
ATOM 2144 C C . LYS C 1 79 ? 20.929 45.144 30.378 1.00 141.12 405 LYS C C 1
ATOM 2145 O O . LYS C 1 79 ? 21.801 44.642 31.083 1.00 91.68 405 LYS C O 1
ATOM 2151 N N . THR C 1 80 ? 21.059 46.325 29.786 1.00 93.19 406 THR C N 1
ATOM 2152 C CA . THR C 1 80 ? 22.245 47.142 29.963 1.00 104.74 406 THR C CA 1
ATOM 2153 C C . THR C 1 80 ? 22.427 47.494 31.437 1.00 106.60 406 THR C C 1
ATOM 2154 O O . THR C 1 80 ? 23.528 47.382 31.980 1.00 93.20 406 THR C O 1
ATOM 2158 N N . ARG C 1 81 ? 21.336 47.917 32.073 1.00 124.32 407 ARG C N 1
ATOM 2159 C CA . ARG C 1 81 ? 21.329 48.225 33.501 1.00 113.14 407 ARG C CA 1
ATOM 2160 C C . ARG C 1 81 ? 21.904 47.058 34.279 1.00 112.25 407 ARG C C 1
ATOM 2161 O O . ARG C 1 81 ? 22.722 47.240 35.176 1.00 89.92 407 ARG C O 1
ATOM 2169 N N . LEU C 1 82 ? 21.467 45.856 33.927 1.00 93.21 408 LEU C N 1
ATOM 2170 C CA . LEU C 1 82 ? 21.916 44.652 34.603 1.00 89.54 408 LEU C CA 1
ATOM 2171 C C . LEU C 1 82 ? 23.372 44.378 34.282 1.00 98.82 408 LEU C C 1
ATOM 2172 O O . LEU C 1 82 ? 24.135 43.956 35.142 1.00 125.02 408 LEU C O 1
ATOM 2177 N N . GLU C 1 83 ? 23.755 44.624 33.036 1.00 106.69 409 GLU C N 1
ATOM 2178 C CA . GLU C 1 83 ? 25.153 44.512 32.650 1.00 114.67 409 GLU C CA 1
ATOM 2179 C C . GLU C 1 83 ? 26.011 45.380 33.562 1.00 96.99 409 GLU C C 1
ATOM 2180 O O . GLU C 1 83 ? 27.102 44.984 33.957 1.00 95.58 409 GLU C O 1
ATOM 2186 N N . GLN C 1 84 ? 25.513 46.566 33.892 1.00 115.71 410 GLN C N 1
ATOM 2187 C CA . GLN C 1 84 ? 26.258 47.493 34.737 1.00 99.61 410 GLN C CA 1
ATOM 2188 C C . GLN C 1 84 ? 26.106 47.165 36.216 1.00 92.03 410 GLN C C 1
ATOM 2189 O O . GLN C 1 84 ? 26.951 47.542 37.034 1.00 90.47 410 GLN C O 1
ATOM 2195 N N . GLU C 1 85 ? 25.013 46.491 36.562 1.00 128.43 411 GLU C N 1
ATOM 2196 C CA . GLU C 1 85 ? 24.781 46.090 37.942 1.00 93.90 411 GLU C CA 1
ATOM 2197 C C . GLU C 1 85 ? 25.786 44.996 38.293 1.00 89.46 411 GLU C C 1
ATOM 2198 O O . GLU C 1 85 ? 26.443 45.056 39.326 1.00 89.61 411 GLU C O 1
ATOM 2204 N N . ILE C 1 86 ? 25.919 44.007 37.413 1.00 159.73 412 ILE C N 1
ATOM 2205 C CA . ILE C 1 86 ? 26.928 42.967 37.590 1.00 90.24 412 ILE C CA 1
ATOM 2206 C C . ILE C 1 86 ? 28.321 43.569 37.486 1.00 116.79 412 ILE C C 1
ATOM 2207 O O . ILE C 1 86 ? 29.249 43.142 38.172 1.00 133.89 412 ILE C O 1
ATOM 2212 N N . ALA C 1 87 ? 28.464 44.564 36.617 1.00 125.38 413 ALA C N 1
ATOM 2213 C CA . ALA C 1 87 ? 29.747 45.230 36.429 1.00 94.40 413 ALA C CA 1
ATOM 2214 C C . ALA C 1 87 ? 30.262 45.697 37.780 1.00 139.13 413 ALA C C 1
ATOM 2215 O O . ALA C 1 87 ? 31.424 45.480 38.122 1.00 108.82 413 ALA C O 1
ATOM 2217 N N . THR C 1 88 ? 29.370 46.314 38.550 1.00 101.10 414 THR C N 1
ATOM 2218 C CA . THR C 1 88 ? 29.715 46.881 39.846 1.00 112.83 414 THR C CA 1
ATOM 2219 C C . THR C 1 88 ? 29.800 45.829 40.953 1.00 117.03 414 THR C C 1
ATOM 2220 O O . THR C 1 88 ? 30.696 45.885 41.797 1.00 98.78 414 THR C O 1
ATOM 2224 N N . TYR C 1 89 ? 28.868 44.879 40.957 1.00 127.79 415 TYR C N 1
ATOM 2225 C CA . TYR C 1 89 ? 28.915 43.792 41.928 1.00 95.84 415 TYR C CA 1
ATOM 2226 C C . TYR C 1 89 ? 30.227 43.025 41.769 1.00 152.01 415 TYR C C 1
ATOM 2227 O O . TYR C 1 89 ? 30.928 42.774 42.750 1.00 91.67 415 TYR C O 1
ATOM 2236 N N . ARG C 1 90 ? 30.561 42.665 40.532 1.00 149.96 416 ARG C N 1
ATOM 2237 C CA . ARG C 1 90 ? 31.785 41.914 40.249 1.00 102.81 416 ARG C CA 1
ATOM 2238 C C . ARG C 1 90 ? 33.030 42.744 40.548 1.00 132.21 416 ARG C C 1
ATOM 2239 O O . ARG C 1 90 ? 34.137 42.216 40.653 1.00 177.42 416 ARG C O 1
ATOM 2247 N N . ARG C 1 91 ? 32.834 44.047 40.693 1.00 124.59 417 ARG C N 1
ATOM 2248 C CA . ARG C 1 91 ? 33.930 44.958 40.962 1.00 101.99 417 ARG C CA 1
ATOM 2249 C C . ARG C 1 91 ? 34.337 44.900 42.433 1.00 128.62 417 ARG C C 1
ATOM 2250 O O . ARG C 1 91 ? 35.522 44.856 42.754 1.00 153.64 417 ARG C O 1
ATOM 2258 N N . LEU C 1 92 ? 33.345 44.893 43.319 1.00 118.68 418 LEU C N 1
ATOM 2259 C CA . LEU C 1 92 ? 33.586 44.885 44.759 1.00 131.23 418 LEU C CA 1
ATOM 2260 C C . LEU C 1 92 ? 34.414 43.689 45.199 1.00 172.54 418 LEU C C 1
ATOM 2261 O O . LEU C 1 92 ? 35.226 43.792 46.119 1.00 152.75 418 LEU C O 1
ATOM 2266 N N . LEU C 1 93 ? 34.204 42.555 44.540 1.00 176.97 419 LEU C N 1
ATOM 2267 C CA . LEU C 1 93 ? 34.793 41.295 44.982 1.00 187.38 419 LEU C CA 1
ATOM 2268 C C . LEU C 1 93 ? 36.135 40.996 44.317 1.00 166.16 419 LEU C C 1
ATOM 2269 O O . LEU C 1 93 ? 36.493 39.836 44.108 1.00 153.18 419 LEU C O 1
ATOM 2274 N N . GLU C 1 94 ? 36.872 42.050 43.990 1.00 160.22 420 GLU C N 1
ATOM 2275 C CA . GLU C 1 94 ? 38.209 41.900 43.439 1.00 201.08 420 GLU C CA 1
ATOM 2276 C C . GLU C 1 94 ? 39.226 41.740 44.560 1.00 234.98 420 GLU C C 1
ATOM 2277 O O . GLU C 1 94 ? 40.202 41.003 44.423 1.00 255.23 420 GLU C O 1
ATOM 2283 N N . GLY C 1 95 ? 38.984 42.432 45.670 1.00 165.53 421 GLY C N 1
ATOM 2284 C CA . GLY C 1 95 ? 39.862 42.374 46.825 1.00 178.40 421 GLY C CA 1
ATOM 2285 C C . GLY C 1 95 ? 39.930 40.992 47.443 1.00 190.12 421 GLY C C 1
ATOM 2286 O O . GLY C 1 95 ? 40.986 40.362 47.448 1.00 158.17 421 GLY C O 1
ATOM 2287 N N . LEU D 2 1 ? -53.730 59.497 -64.740 1.00 247.65 379 LEU D N 1
ATOM 2288 C CA . LEU D 2 1 ? -53.142 60.517 -65.601 1.00 251.05 379 LEU D CA 1
ATOM 2289 C C . LEU D 2 1 ? -52.390 61.581 -64.812 1.00 258.41 379 LEU D C 1
ATOM 2290 O O . LEU D 2 1 ? -51.427 62.168 -65.305 1.00 252.51 379 LEU D O 1
ATOM 2295 N N . ARG D 2 2 ? -52.828 61.832 -63.586 1.00 272.31 380 ARG D N 1
ATOM 2296 C CA . ARG D 2 2 ? -52.214 62.877 -62.781 1.00 284.36 380 ARG D CA 1
ATOM 2297 C C . ARG D 2 2 ? -51.411 62.289 -61.633 1.00 373.64 380 ARG D C 1
ATOM 2298 O O . ARG D 2 2 ? -51.635 62.632 -60.470 1.00 410.54 380 ARG D O 1
ATOM 2306 N N . ASN D 2 3 ? -50.470 61.410 -61.964 1.00 413.82 381 ASN D N 1
ATOM 2307 C CA . ASN D 2 3 ? -49.729 60.669 -60.945 1.00 384.92 381 ASN D CA 1
ATOM 2308 C C . ASN D 2 3 ? -48.239 61.035 -60.787 1.00 336.43 381 ASN D C 1
ATOM 2309 O O . ASN D 2 3 ? -47.835 61.500 -59.726 1.00 260.45 381 ASN D O 1
ATOM 2314 N N . THR D 2 4 ? -47.439 60.841 -61.837 1.00 324.82 382 THR D N 1
ATOM 2315 C CA . THR D 2 4 ? -45.971 60.919 -61.731 1.00 325.85 382 THR D CA 1
ATOM 2316 C C . THR D 2 4 ? -45.359 62.259 -61.295 1.00 332.19 382 THR D C 1
ATOM 2317 O O . THR D 2 4 ? -44.442 62.284 -60.472 1.00 247.38 382 THR D O 1
ATOM 2321 N N . LYS D 2 5 ? -45.830 63.361 -61.872 1.00 325.64 383 LYS D N 1
ATOM 2322 C CA . LYS D 2 5 ? -45.257 64.679 -61.583 1.00 302.88 383 LYS D CA 1
ATOM 2323 C C . LYS D 2 5 ? -45.346 65.009 -60.095 1.00 298.68 383 LYS D C 1
ATOM 2324 O O . LYS D 2 5 ? -44.578 65.823 -59.581 1.00 266.20 383 LYS D O 1
ATOM 2330 N N . HIS D 2 6 ? -46.283 64.360 -59.411 1.00 326.07 384 HIS D N 1
ATOM 2331 C CA . HIS D 2 6 ? -46.480 64.552 -57.975 1.00 276.36 384 HIS D CA 1
ATOM 2332 C C . HIS D 2 6 ? -46.066 63.307 -57.174 1.00 278.96 384 HIS D C 1
ATOM 2333 O O . HIS D 2 6 ? -45.341 63.413 -56.183 1.00 261.92 384 HIS D O 1
ATOM 2340 N N . GLU D 2 7 ? -46.521 62.134 -57.618 1.00 280.65 385 GLU D N 1
ATOM 2341 C CA . GLU D 2 7 ? -46.313 60.871 -56.894 1.00 243.99 385 GLU D CA 1
ATOM 2342 C C . GLU D 2 7 ? -44.914 60.279 -57.047 1.00 279.16 385 GLU D C 1
ATOM 2343 O O . GLU D 2 7 ? -44.221 60.068 -56.053 1.00 292.21 385 GLU D O 1
ATOM 2349 N N . ILE D 2 8 ? -44.513 59.979 -58.280 1.00 244.60 386 ILE D N 1
ATOM 2350 C CA . ILE D 2 8 ? -43.167 59.470 -58.510 1.00 267.43 386 ILE D CA 1
ATOM 2351 C C . ILE D 2 8 ? -42.174 60.463 -57.918 1.00 270.11 386 ILE D C 1
ATOM 2352 O O . ILE D 2 8 ? -41.085 60.089 -57.483 1.00 244.15 386 ILE D O 1
ATOM 2357 N N . SER D 2 9 ? -42.575 61.731 -57.878 1.00 276.54 387 SER D N 1
ATOM 2358 C CA . SER D 2 9 ? -41.764 62.783 -57.271 1.00 269.97 387 SER D CA 1
ATOM 2359 C C . SER D 2 9 ? -41.566 62.554 -55.773 1.00 244.21 387 SER D C 1
ATOM 2360 O O . SER D 2 9 ? -40.454 62.678 -55.258 1.00 245.26 387 SER D O 1
ATOM 2363 N N . GLU D 2 10 ? -42.652 62.228 -55.080 1.00 176.13 388 GLU D N 1
ATOM 2364 C CA . GLU D 2 10 ? -42.604 61.987 -53.642 1.00 192.89 388 GLU D CA 1
ATOM 2365 C C . GLU D 2 10 ? -42.089 60.593 -53.287 1.00 210.87 388 GLU D C 1
ATOM 2366 O O . GLU D 2 10 ? -41.417 60.425 -52.273 1.00 180.62 388 GLU D O 1
ATOM 2372 N N . MET D 2 11 ? -42.409 59.601 -54.114 1.00 239.28 389 MET D N 1
ATOM 2373 C CA . MET D 2 11 ? -41.934 58.234 -53.895 1.00 188.87 389 MET D CA 1
ATOM 2374 C C . MET D 2 11 ? -40.411 58.157 -53.944 1.00 170.67 389 MET D C 1
ATOM 2375 O O . MET D 2 11 ? -39.818 57.155 -53.542 1.00 237.55 389 MET D O 1
ATOM 2380 N N . ASN D 2 12 ? -39.790 59.225 -54.440 1.00 170.90 390 ASN D N 1
ATOM 2381 C CA . ASN D 2 12 ? -38.338 59.307 -54.557 1.00 165.90 390 ASN D CA 1
ATOM 2382 C C . ASN D 2 12 ? -37.746 60.329 -53.595 1.00 179.45 390 ASN D C 1
ATOM 2383 O O . ASN D 2 12 ? -36.598 60.202 -53.167 1.00 201.02 390 ASN D O 1
ATOM 2388 N N . ARG D 2 13 ? -38.534 61.351 -53.273 1.00 184.51 391 ARG D N 1
ATOM 2389 C CA . ARG D 2 13 ? -38.195 62.266 -52.192 1.00 194.48 391 ARG D CA 1
ATOM 2390 C C . ARG D 2 13 ? -37.924 61.448 -50.935 1.00 172.75 391 ARG D C 1
ATOM 2391 O O . ARG D 2 13 ? -36.950 61.692 -50.218 1.00 193.89 391 ARG D O 1
ATOM 2399 N N . MET D 2 14 ? -38.798 60.475 -50.684 1.00 226.50 392 MET D N 1
ATOM 2400 C CA . MET D 2 14 ? -38.687 59.583 -49.529 1.00 179.74 392 MET D CA 1
ATOM 2401 C C . MET D 2 14 ? -37.418 58.735 -49.589 1.00 145.97 392 MET D C 1
ATOM 2402 O O . MET D 2 14 ? -36.618 58.716 -48.653 1.00 137.73 392 MET D O 1
ATOM 2407 N N . ILE D 2 15 ? -37.243 58.035 -50.704 1.00 132.41 393 ILE D N 1
ATOM 2408 C CA . ILE D 2 15 ? -36.122 57.114 -50.876 1.00 183.55 393 ILE D CA 1
ATOM 2409 C C . ILE D 2 15 ? -34.740 57.742 -50.601 1.00 178.22 393 ILE D C 1
ATOM 2410 O O . ILE D 2 15 ? -33.856 57.077 -50.053 1.00 112.00 393 ILE D O 1
AT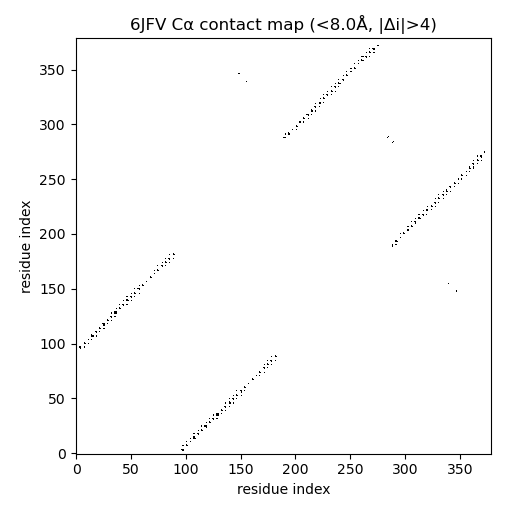OM 2415 N N . GLN D 2 16 ? -34.559 59.017 -50.951 1.00 123.23 394 GLN D N 1
ATOM 2416 C CA . GLN D 2 16 ? -33.307 59.718 -50.635 1.00 112.43 394 GLN D CA 1
ATOM 2417 C C . GLN D 2 16 ? -33.173 60.089 -49.162 1.00 109.55 394 GLN D C 1
ATOM 2418 O O . GLN D 2 16 ? -32.086 59.980 -48.586 1.00 142.04 394 GLN D O 1
ATOM 2424 N N . ARG D 2 17 ? -34.272 60.538 -48.560 1.00 122.03 395 ARG D N 1
ATOM 2425 C CA . ARG D 2 17 ? -34.293 60.827 -47.129 1.00 163.93 395 ARG D CA 1
ATOM 2426 C C . ARG D 2 17 ? -33.979 59.556 -46.338 1.00 174.59 395 ARG D C 1
ATOM 2427 O O . ARG D 2 17 ? -33.252 59.597 -45.346 1.00 112.89 395 ARG D O 1
ATOM 2435 N N . LEU D 2 18 ? -34.526 58.430 -46.796 1.00 145.23 396 LEU D N 1
ATOM 2436 C CA . LEU D 2 18 ? -34.320 57.134 -46.149 1.00 185.63 396 LEU D CA 1
ATOM 2437 C C . LEU D 2 18 ? -32.853 56.702 -46.232 1.00 175.92 396 LEU D C 1
ATOM 2438 O O . LEU D 2 18 ? -32.289 56.198 -45.261 1.00 116.50 396 LEU D O 1
ATOM 2443 N N . ARG D 2 19 ? -32.237 56.911 -47.391 1.00 160.68 397 ARG D N 1
ATOM 2444 C CA . ARG D 2 19 ? -30.827 56.588 -47.570 1.00 166.26 397 ARG D CA 1
ATOM 2445 C C . ARG D 2 19 ? -29.954 57.466 -46.686 1.00 154.88 397 ARG D C 1
ATOM 2446 O O . ARG D 2 19 ? -28.957 57.004 -46.131 1.00 154.64 397 ARG D O 1
ATOM 2454 N N . ALA D 2 20 ? -30.330 58.737 -46.568 1.00 107.20 398 ALA D N 1
ATOM 2455 C CA . ALA D 2 20 ? -29.593 59.684 -45.738 1.00 158.10 398 ALA D CA 1
ATOM 2456 C C . ALA D 2 20 ? -29.708 59.297 -44.270 1.00 135.89 398 ALA D C 1
ATOM 2457 O O . ALA D 2 20 ? -28.749 59.417 -43.505 1.00 121.52 398 ALA D O 1
ATOM 2459 N N . GLU D 2 21 ? -30.895 58.836 -43.888 1.00 103.44 399 GLU D N 1
ATOM 2460 C CA . GLU D 2 21 ? -31.129 58.356 -42.532 1.00 155.46 399 GLU D CA 1
ATOM 2461 C C . GLU D 2 21 ? -30.271 57.119 -42.241 1.00 101.40 399 GLU D C 1
ATOM 2462 O O . GLU D 2 21 ? -29.586 57.056 -41.220 1.00 119.06 399 GLU D O 1
ATOM 2468 N N . ILE D 2 22 ? -30.302 56.147 -43.150 1.00 95.75 400 ILE D N 1
ATOM 2469 C CA . ILE D 2 22 ? -29.538 54.907 -42.992 1.00 137.57 400 ILE D CA 1
ATOM 2470 C C . ILE D 2 22 ? -28.025 55.164 -42.944 1.00 129.70 400 ILE D C 1
ATOM 2471 O O . ILE D 2 22 ? -27.298 54.515 -42.186 1.00 126.12 400 ILE D O 1
ATOM 2476 N N . ASP D 2 23 ? -27.564 56.121 -43.747 1.00 123.46 401 ASP D N 1
ATOM 2477 C CA . ASP D 2 23 ? -26.141 56.458 -43.817 1.00 114.41 401 ASP D CA 1
ATOM 2478 C C . ASP D 2 23 ? -25.672 57.231 -42.587 1.00 137.69 401 ASP D C 1
ATOM 2479 O O . ASP D 2 23 ? -24.470 57.368 -42.354 1.00 168.75 401 ASP D O 1
ATOM 2484 N N . ASN D 2 24 ? -26.619 57.756 -41.814 1.00 92.61 402 ASN D N 1
ATOM 2485 C CA . ASN D 2 24 ? -26.280 58.420 -40.559 1.00 141.08 402 ASN D CA 1
ATOM 2486 C C . ASN D 2 24 ? -26.281 57.406 -39.407 1.00 154.70 402 ASN D C 1
ATOM 2487 O O . ASN D 2 24 ? -25.556 57.573 -38.428 1.00 114.76 402 ASN D O 1
ATOM 2492 N N . VAL D 2 25 ? -27.086 56.350 -39.540 1.00 129.50 403 VAL D N 1
ATOM 2493 C CA . VAL D 2 25 ? -27.063 55.233 -38.590 1.00 124.81 403 VAL D CA 1
ATOM 2494 C C . VAL D 2 25 ? -25.774 54.422 -38.734 1.00 87.99 403 VAL D C 1
ATOM 2495 O O . VAL D 2 25 ? -25.213 53.945 -37.749 1.00 86.76 403 VAL D O 1
ATOM 2499 N N . LYS D 2 26 ? -25.317 54.264 -39.973 1.00 120.32 404 LYS D N 1
ATOM 2500 C CA . LYS D 2 26 ? -24.047 53.602 -40.246 1.00 90.38 404 LYS D CA 1
ATOM 2501 C C . LYS D 2 26 ? -22.899 54.349 -39.571 1.00 89.77 404 LYS D C 1
ATOM 2502 O O . LYS D 2 26 ? -22.032 53.737 -38.944 1.00 105.38 404 LYS D O 1
ATOM 2508 N N . LYS D 2 27 ? -22.895 55.673 -39.717 1.00 179.29 405 LYS D N 1
ATOM 2509 C CA . LYS D 2 27 ? -21.894 56.521 -39.069 1.00 153.63 405 LYS D CA 1
ATOM 2510 C C . LYS D 2 27 ? -21.956 56.335 -37.554 1.00 138.81 405 LYS D C 1
ATOM 2511 O O . LYS D 2 27 ? -20.926 56.249 -36.878 1.00 99.64 405 LYS D O 1
ATOM 2517 N N . GLN D 2 28 ? -23.176 56.259 -37.028 1.00 108.78 406 GLN D N 1
ATOM 2518 C CA . GLN D 2 28 ? -23.387 56.119 -35.589 1.00 136.37 406 GLN D CA 1
ATOM 2519 C C . GLN D 2 28 ? -22.894 54.775 -35.061 1.00 122.56 406 GLN D C 1
ATOM 2520 O O . GLN D 2 28 ? -22.173 54.723 -34.064 1.00 115.41 406 GLN D O 1
ATOM 2526 N N . CYS D 2 29 ? -23.288 53.693 -35.726 1.00 97.64 407 CYS D N 1
ATOM 2527 C CA . CYS D 2 29 ? -22.816 52.366 -35.355 1.00 84.87 407 CYS D CA 1
ATOM 2528 C C . CYS D 2 29 ? -21.287 52.326 -35.386 1.00 107.08 407 CYS D C 1
ATOM 2529 O O . CYS D 2 29 ? -20.656 51.595 -34.625 1.00 116.35 407 CYS D O 1
ATOM 2532 N N . ALA D 2 30 ? -20.701 53.132 -36.265 1.00 132.72 408 ALA D N 1
ATOM 2533 C CA . ALA D 2 30 ? -19.250 53.254 -36.361 1.00 88.63 408 ALA D CA 1
ATOM 2534 C C . ALA D 2 30 ? -18.668 53.938 -35.134 1.00 130.64 408 ALA D C 1
ATOM 2535 O O . ALA D 2 30 ? -17.712 53.443 -34.529 1.00 135.59 408 ALA D O 1
ATOM 2537 N N . ASN D 2 31 ? -19.242 55.084 -34.778 1.00 109.09 409 ASN D N 1
ATOM 2538 C CA . ASN D 2 31 ? -18.854 55.785 -33.561 1.00 86.99 409 ASN D CA 1
ATOM 2539 C C . ASN D 2 31 ? -18.884 54.825 -32.372 1.00 161.93 409 ASN D C 1
ATOM 2540 O O . ASN D 2 31 ? -17.927 54.742 -31.599 1.00 106.71 409 ASN D O 1
ATOM 2545 N N . LEU D 2 32 ? -19.981 54.078 -32.260 1.00 100.87 410 LEU D N 1
ATOM 2546 C CA . LEU D 2 32 ? -20.184 53.137 -31.160 1.00 83.09 410 LEU D CA 1
ATOM 2547 C C . LEU D 2 32 ? -19.067 52.101 -31.010 1.00 142.38 410 LEU D C 1
ATOM 2548 O O . LEU D 2 32 ? -18.603 51.840 -29.897 1.00 102.60 410 LEU D O 1
ATOM 2553 N N . GLN D 2 33 ? -18.640 51.508 -32.122 1.00 142.36 411 GLN D N 1
ATOM 2554 C CA . GLN D 2 33 ? -17.637 50.449 -32.067 1.00 100.82 411 GLN D CA 1
ATOM 2555 C C . GLN D 2 33 ? -16.328 50.981 -31.495 1.00 115.05 411 GLN D C 1
ATOM 2556 O O . GLN D 2 33 ? -15.769 50.402 -30.566 1.00 92.21 411 GLN D O 1
ATOM 2562 N N . ASN D 2 34 ? -15.851 52.093 -32.049 1.00 112.16 412 ASN D N 1
ATOM 2563 C CA . ASN D 2 34 ? -14.605 52.697 -31.597 1.00 148.27 412 ASN D CA 1
ATOM 2564 C C . ASN D 2 34 ? -14.717 53.053 -30.117 1.00 101.77 412 ASN D C 1
ATOM 2565 O O . ASN D 2 34 ? -13.726 53.055 -29.388 1.00 191.94 412 ASN D O 1
ATOM 2570 N N . ALA D 2 35 ? -15.942 53.335 -29.681 1.00 89.68 413 ALA D N 1
ATOM 2571 C CA . ALA D 2 35 ? -16.228 53.640 -28.283 1.00 120.81 413 ALA D CA 1
ATOM 2572 C C . ALA D 2 35 ? -16.063 52.392 -27.437 1.00 115.92 413 ALA D C 1
ATOM 2573 O O . ALA D 2 35 ? -15.315 52.371 -26.457 1.00 104.05 413 ALA D O 1
ATOM 2575 N N . ILE D 2 36 ? -16.787 51.352 -27.820 1.00 85.07 414 ILE D N 1
ATOM 2576 C CA . ILE D 2 36 ? -16.630 50.055 -27.198 1.00 99.69 414 ILE D CA 1
ATOM 2577 C C . ILE D 2 36 ? -15.173 49.614 -27.253 1.00 141.98 414 ILE D C 1
ATOM 2578 O O . ILE D 2 36 ? -14.607 49.197 -26.243 1.00 94.01 414 ILE D O 1
ATOM 2583 N N . ALA D 2 37 ? -14.571 49.729 -28.434 1.00 99.16 415 ALA D N 1
ATOM 2584 C CA . ALA D 2 37 ? -13.163 49.399 -28.622 1.00 95.85 415 ALA D CA 1
ATOM 2585 C C . ALA D 2 37 ? -12.292 50.083 -27.572 1.00 139.61 415 ALA D C 1
ATOM 2586 O O . ALA D 2 37 ? -11.403 49.458 -26.986 1.00 95.08 415 ALA D O 1
ATOM 2588 N N . ASP D 2 38 ? -12.561 51.367 -27.340 1.00 142.38 416 ASP D N 1
ATOM 2589 C CA . ASP D 2 38 ? -11.813 52.154 -26.362 1.00 133.89 416 ASP D CA 1
ATOM 2590 C C . ASP D 2 38 ? -12.184 51.748 -24.937 1.00 126.93 416 ASP D C 1
ATOM 2591 O O . ASP D 2 38 ? -11.325 51.655 -24.063 1.00 108.55 416 ASP D O 1
ATOM 2596 N N . ALA D 2 39 ? -13.470 51.505 -24.709 1.00 118.36 417 ALA D N 1
ATOM 2597 C CA . ALA D 2 39 ? -13.921 50.986 -23.423 1.00 107.64 417 ALA D CA 1
ATOM 2598 C C . ALA D 2 39 ? -13.059 49.796 -23.041 1.00 89.41 417 ALA D C 1
ATOM 2599 O O . ALA D 2 39 ? -12.334 49.843 -22.052 1.00 86.64 417 ALA D O 1
ATOM 2601 N N . GLU D 2 40 ? -13.133 48.737 -23.838 1.00 90.36 418 GLU D N 1
ATOM 2602 C CA . GLU D 2 40 ? -12.312 47.562 -23.606 1.00 88.13 418 GLU D CA 1
ATOM 2603 C C . GLU D 2 40 ? -10.900 47.976 -23.221 1.00 98.62 418 GLU D C 1
ATOM 2604 O O . GLU D 2 40 ? -10.418 47.654 -22.135 1.00 86.45 418 GLU D O 1
ATOM 2610 N N . GLN D 2 41 ? -10.249 48.697 -24.127 1.00 107.14 419 GLN D N 1
ATOM 2611 C CA . GLN D 2 41 ? -8.888 49.183 -23.924 1.00 100.92 419 GLN D CA 1
ATOM 2612 C C . GLN D 2 41 ? -8.673 49.658 -22.494 1.00 109.59 419 GLN D C 1
ATOM 2613 O O . GLN D 2 41 ? -7.916 49.052 -21.717 1.00 81.96 419 GLN D O 1
ATOM 2619 N N . ARG D 2 42 ? -9.345 50.754 -22.159 1.00 93.07 420 ARG D N 1
ATOM 2620 C CA . ARG D 2 42 ? -9.258 51.334 -20.829 1.00 81.97 420 ARG D CA 1
ATOM 2621 C C . ARG D 2 42 ? -9.497 50.264 -19.781 1.00 94.26 420 ARG D C 1
ATOM 2622 O O . ARG D 2 42 ? -8.642 50.013 -18.933 1.00 95.49 420 ARG D O 1
ATOM 2630 N N . GLY D 2 43 ? -10.661 49.630 -19.860 1.00 107.19 421 GLY D N 1
ATOM 2631 C CA . GLY D 2 43 ? -11.049 48.628 -18.891 1.00 128.64 421 GLY D CA 1
ATOM 2632 C C . GLY D 2 43 ? -9.950 47.615 -18.680 1.00 101.12 421 GLY D C 1
ATOM 2633 O O . GLY D 2 43 ? -9.432 47.472 -17.573 1.00 76.32 421 GLY D O 1
ATOM 2634 N N . GLU D 2 44 ? -9.591 46.915 -19.750 1.00 78.72 422 GLU D N 1
ATOM 2635 C CA . GLU D 2 44 ? -8.559 45.892 -19.676 1.00 91.36 422 GLU D CA 1
ATOM 2636 C C . GLU D 2 44 ? -7.340 46.446 -18.958 1.00 121.65 422 GLU D C 1
ATOM 2637 O O . GLU D 2 44 ? -6.874 45.884 -17.963 1.00 83.84 422 GLU D O 1
ATOM 2643 N N . LEU D 2 45 ? -6.831 47.557 -19.473 1.00 84.23 423 LEU D N 1
ATOM 2644 C CA . LEU D 2 45 ? -5.682 48.204 -18.875 1.00 104.17 423 LEU D CA 1
ATOM 2645 C C . LEU D 2 45 ? -5.892 48.464 -17.377 1.00 108.46 423 LEU D C 1
ATOM 2646 O O . LEU D 2 45 ? -5.037 48.127 -16.553 1.00 112.81 423 LEU D O 1
ATOM 2651 N N . ALA D 2 46 ? -7.026 49.066 -17.029 1.00 84.38 424 ALA D N 1
ATOM 2652 C CA . ALA D 2 46 ? -7.340 49.365 -15.634 1.00 94.95 424 ALA D CA 1
ATOM 2653 C C . ALA D 2 46 ? -7.256 48.117 -14.761 1.00 81.02 424 ALA D C 1
ATOM 2654 O O . ALA D 2 46 ? -6.651 48.135 -13.690 1.00 85.24 424 ALA D O 1
ATOM 2656 N N . LEU D 2 47 ? -7.868 47.032 -15.217 1.00 120.33 425 LEU D N 1
ATOM 2657 C CA . LEU D 2 47 ? -7.753 45.768 -14.508 1.00 114.11 425 LEU D CA 1
ATOM 2658 C C . LEU D 2 47 ? -6.281 45.418 -14.340 1.00 133.12 425 LEU D C 1
ATOM 2659 O O . LEU D 2 47 ? -5.850 45.019 -13.259 1.00 79.44 425 LEU D O 1
ATOM 2664 N N . LYS D 2 48 ? -5.508 45.586 -15.408 1.00 77.47 426 LYS D N 1
ATOM 2665 C CA . LYS D 2 48 ? -4.080 45.320 -15.340 1.00 71.43 426 LYS D CA 1
ATOM 2666 C C . LYS D 2 48 ? -3.449 46.099 -14.195 1.00 91.98 426 LYS D C 1
ATOM 2667 O O . LYS D 2 48 ? -2.696 45.545 -13.393 1.00 111.73 426 LYS D O 1
ATOM 2673 N N . ASP D 2 49 ? -3.762 47.387 -14.126 1.00 102.83 427 ASP D N 1
ATOM 2674 C CA . ASP D 2 49 ? -3.216 48.257 -13.090 1.00 124.28 427 ASP D CA 1
ATOM 2675 C C . ASP D 2 49 ? -3.590 47.797 -11.694 1.00 101.28 427 ASP D C 1
ATOM 2676 O O . ASP D 2 49 ? -2.753 47.776 -10.786 1.00 97.99 427 ASP D O 1
ATOM 2681 N N . ALA D 2 50 ? -4.860 47.454 -11.523 1.00 115.75 428 ALA D N 1
ATOM 2682 C CA . ALA D 2 50 ? -5.347 47.008 -10.233 1.00 93.68 428 ALA D CA 1
ATOM 2683 C C . ALA D 2 50 ? -4.625 45.726 -9.840 1.00 131.74 428 ALA D C 1
ATOM 2684 O O . ALA D 2 50 ? -3.970 45.665 -8.799 1.00 117.79 428 ALA D O 1
ATOM 2686 N N . ARG D 2 51 ? -4.722 44.713 -10.696 1.00 93.90 429 ARG D N 1
ATOM 2687 C CA . ARG D 2 51 ? -4.121 43.414 -10.422 1.00 112.85 429 ARG D CA 1
ATOM 2688 C C . ARG D 2 51 ? -2.679 43.534 -9.921 1.00 85.86 429 ARG D C 1
ATOM 2689 O O . ARG D 2 51 ? -2.247 42.756 -9.068 1.00 111.23 429 ARG D O 1
ATOM 2697 N N . ASN D 2 52 ? -1.941 44.511 -10.440 1.00 94.04 430 ASN D N 1
ATOM 2698 C CA . ASN D 2 52 ? -0.517 44.638 -10.118 1.00 80.73 430 ASN D CA 1
ATOM 2699 C C . ASN D 2 52 ? -0.203 45.292 -8.779 1.00 103.94 430 ASN D C 1
ATOM 2700 O O . ASN D 2 52 ? 0.708 44.854 -8.072 1.00 116.67 430 ASN D O 1
ATOM 2705 N N . LYS D 2 53 ? -0.947 46.341 -8.438 1.00 104.10 431 LYS D N 1
ATOM 2706 C CA . LYS D 2 53 ? -0.821 46.949 -7.121 1.00 129.69 431 LYS D CA 1
ATOM 2707 C C . LYS D 2 53 ? -0.995 45.822 -6.114 1.00 100.74 431 LYS D C 1
ATOM 2708 O O . LYS D 2 53 ? -0.078 45.500 -5.353 1.00 97.51 431 LYS D O 1
ATOM 2714 N N . LEU D 2 54 ? -2.177 45.213 -6.146 1.00 100.86 432 LEU D N 1
ATOM 2715 C CA . LEU D 2 54 ? -2.515 44.084 -5.291 1.00 87.60 432 LEU D CA 1
ATOM 2716 C C . LEU D 2 54 ? -1.351 43.112 -5.179 1.00 146.41 432 LEU D C 1
ATOM 2717 O O . LEU D 2 54 ? -0.955 42.718 -4.082 1.00 140.74 432 LEU D O 1
ATOM 2722 N N . ALA D 2 55 ? -0.809 42.724 -6.326 1.00 106.45 433 ALA D N 1
ATOM 2723 C CA . ALA D 2 55 ? 0.278 41.756 -6.354 1.00 83.75 433 ALA D CA 1
ATOM 2724 C C . ALA D 2 55 ? 1.521 42.284 -5.648 1.00 115.78 433 ALA D C 1
ATOM 2725 O O . ALA D 2 55 ? 2.165 41.554 -4.891 1.00 95.43 433 ALA D O 1
ATOM 2727 N N . GLU D 2 56 ? 1.854 43.550 -5.897 1.00 88.31 434 GLU D N 1
ATOM 2728 C CA . GLU D 2 56 ? 3.004 44.178 -5.249 1.00 93.68 434 GLU D CA 1
ATOM 2729 C C . GLU D 2 56 ? 2.750 44.420 -3.756 1.00 90.92 434 GLU D C 1
ATOM 2730 O O . GLU D 2 56 ? 3.688 44.467 -2.956 1.00 119.03 434 GLU D O 1
ATOM 2736 N N . LEU D 2 57 ? 1.479 44.566 -3.388 1.00 83.57 435 LEU D N 1
ATOM 2737 C CA . LEU D 2 57 ? 1.090 44.694 -1.987 1.00 84.63 435 LEU D CA 1
ATOM 2738 C C . LEU D 2 57 ? 1.322 43.393 -1.230 1.00 105.36 435 LEU D C 1
ATOM 2739 O O . LEU D 2 57 ? 2.005 43.373 -0.205 1.00 149.89 435 LEU D O 1
ATOM 2744 N N . GLU D 2 58 ? 0.736 42.310 -1.736 1.00 91.48 436 GLU D N 1
ATOM 2745 C CA . GLU D 2 58 ? 0.905 40.990 -1.139 1.00 84.84 436 GLU D CA 1
ATOM 2746 C C . GLU D 2 58 ? 2.389 40.687 -0.939 1.00 126.41 436 GLU D C 1
ATOM 2747 O O . GLU D 2 58 ? 2.790 40.105 0.072 1.00 105.80 436 GLU D O 1
ATOM 2753 N N . GLU D 2 59 ? 3.199 41.096 -1.911 1.00 108.20 437 GLU D N 1
ATOM 2754 C CA . GLU D 2 59 ? 4.646 40.942 -1.829 1.00 100.88 437 GLU D CA 1
ATOM 2755 C C . GLU D 2 59 ? 5.200 41.619 -0.569 1.00 174.72 437 GLU D C 1
ATOM 2756 O O . GLU D 2 59 ? 6.070 41.076 0.115 1.00 182.75 437 GLU D O 1
ATOM 2762 N N . ALA D 2 60 ? 4.682 42.806 -0.265 1.00 137.78 438 ALA D N 1
ATOM 2763 C CA . ALA D 2 60 ? 5.099 43.562 0.913 1.00 99.35 438 ALA D CA 1
ATOM 2764 C C . ALA D 2 60 ? 4.638 42.881 2.187 1.00 136.84 438 ALA D C 1
ATOM 2765 O O . ALA D 2 60 ? 5.357 42.865 3.192 1.00 100.44 438 ALA D O 1
ATOM 2767 N N . LEU D 2 61 ? 3.433 42.321 2.136 1.00 94.15 439 LEU D N 1
ATOM 2768 C CA . LEU D 2 61 ? 2.844 41.665 3.295 1.00 92.69 439 LEU D CA 1
ATOM 2769 C C . LEU D 2 61 ? 3.661 40.442 3.695 1.00 93.97 439 LEU D C 1
ATOM 2770 O O . LEU D 2 61 ? 3.918 40.205 4.874 1.00 97.39 439 LEU D O 1
ATOM 2775 N N . GLN D 2 62 ? 4.067 39.668 2.698 1.00 103.13 440 GLN D N 1
ATOM 2776 C CA . GLN D 2 62 ? 4.923 38.518 2.930 1.00 102.84 440 GLN D CA 1
ATOM 2777 C C . GLN D 2 62 ? 6.192 38.996 3.612 1.00 152.49 440 GLN D C 1
ATOM 2778 O O . GLN D 2 62 ? 6.582 38.479 4.664 1.00 92.50 440 GLN D O 1
ATOM 2784 N N . LYS D 2 63 ? 6.816 40.007 3.016 1.00 98.14 441 LYS D N 1
ATOM 2785 C CA . LYS D 2 63 ? 7.994 40.632 3.597 1.00 117.26 441 LYS D CA 1
ATOM 2786 C C . LYS D 2 63 ? 7.757 41.013 5.052 1.00 93.71 441 LYS D C 1
ATOM 2787 O O . LYS D 2 63 ? 8.326 40.414 5.959 1.00 88.90 441 LYS D O 1
ATOM 2793 N N . ALA D 2 64 ? 6.905 42.010 5.259 1.00 114.13 442 ALA D N 1
ATOM 2794 C CA . ALA D 2 64 ? 6.557 42.484 6.595 1.00 110.23 442 ALA D CA 1
ATOM 2795 C C . ALA D 2 64 ? 6.290 41.359 7.602 1.00 104.81 442 ALA D C 1
ATOM 2796 O O . ALA D 2 64 ? 6.827 41.371 8.712 1.00 97.54 442 ALA D O 1
ATOM 2798 N N . LYS D 2 65 ? 5.453 40.398 7.222 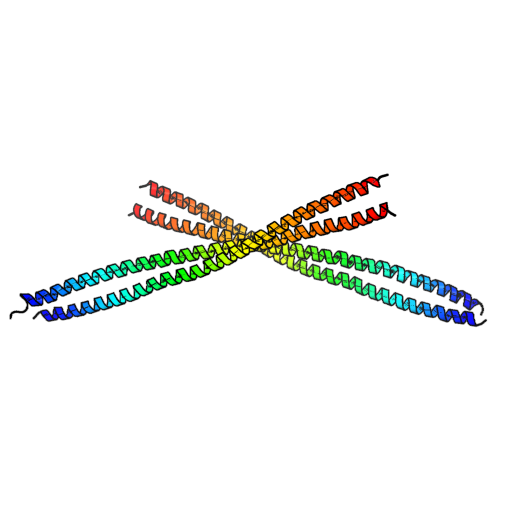1.00 87.45 443 LYS D N 1
ATOM 2799 C CA . LYS D 2 65 ? 5.208 39.231 8.061 1.00 87.48 443 LYS D CA 1
ATOM 2800 C C . LYS D 2 65 ? 6.539 38.612 8.443 1.00 121.37 443 LYS D C 1
ATOM 2801 O O . LYS D 2 65 ? 6.817 38.380 9.623 1.00 89.76 443 LYS D O 1
ATOM 2807 N N . GLN D 2 66 ? 7.367 38.362 7.435 1.00 88.63 444 GLN D N 1
ATOM 2808 C CA . GLN D 2 66 ? 8.663 37.721 7.634 1.00 113.67 444 GLN D CA 1
ATOM 2809 C C . GLN D 2 66 ? 9.623 38.562 8.468 1.00 86.97 444 GLN D C 1
ATOM 2810 O O . GLN D 2 66 ? 10.428 38.030 9.231 1.00 93.21 444 GLN D O 1
ATOM 2816 N N . ASP D 2 67 ? 9.539 39.875 8.304 1.00 92.96 445 ASP D N 1
ATOM 2817 C CA . ASP D 2 67 ? 10.387 40.792 9.044 1.00 99.18 445 ASP D CA 1
ATOM 2818 C C . ASP D 2 67 ? 9.974 40.801 10.501 1.00 91.94 445 ASP D C 1
ATOM 2819 O O . ASP D 2 67 ? 10.818 40.779 11.394 1.00 84.61 445 ASP D O 1
ATOM 2824 N N . MET D 2 68 ? 8.667 40.840 10.735 1.00 82.40 446 MET D N 1
ATOM 2825 C CA . MET D 2 68 ? 8.143 40.814 12.091 1.00 127.24 446 MET D CA 1
ATOM 2826 C C . MET D 2 68 ? 8.597 39.549 12.801 1.00 101.07 446 MET D C 1
ATOM 2827 O O . MET D 2 68 ? 9.057 39.593 13.941 1.00 110.61 446 MET D O 1
ATOM 2832 N N . ALA D 2 69 ? 8.466 38.421 12.115 1.00 98.46 447 ALA D N 1
ATOM 2833 C CA . ALA D 2 69 ? 8.925 37.150 12.653 1.00 107.15 447 ALA D CA 1
ATOM 2834 C C . ALA D 2 69 ? 10.339 37.285 13.220 1.00 105.43 447 ALA D C 1
ATOM 2835 O O . ALA D 2 69 ? 10.645 36.752 14.290 1.00 93.69 447 ALA D O 1
ATOM 2837 N N . ARG D 2 70 ? 11.183 38.028 12.508 1.00 102.21 448 ARG D N 1
ATOM 2838 C CA . ARG D 2 70 ? 12.588 38.181 12.877 1.00 82.34 448 ARG D CA 1
ATOM 2839 C C . ARG D 2 70 ? 12.774 39.080 14.092 1.00 133.89 448 ARG D C 1
ATOM 2840 O O . ARG D 2 70 ? 13.671 38.863 14.911 1.00 142.09 448 ARG D O 1
ATOM 2848 N N . LEU D 2 71 ? 11.922 40.092 14.200 1.00 82.97 449 LEU D N 1
ATOM 2849 C CA . LEU D 2 71 ? 11.978 41.027 15.316 1.00 173.29 449 LEU D CA 1
ATOM 2850 C C . LEU D 2 71 ? 11.721 40.307 16.638 1.00 134.20 449 LEU D C 1
ATOM 2851 O O . LEU D 2 71 ? 12.310 40.634 17.675 1.00 85.03 449 LEU D O 1
ATOM 2856 N N . LEU D 2 72 ? 10.833 39.321 16.586 1.00 106.55 450 LEU D N 1
ATOM 2857 C CA . LEU D 2 72 ? 10.483 38.539 17.760 1.00 114.08 450 LEU D CA 1
ATOM 2858 C C . LEU D 2 72 ? 11.620 37.588 18.097 1.00 98.67 450 LEU D C 1
ATOM 2859 O O . LEU D 2 72 ? 11.890 37.313 19.267 1.00 100.20 450 LEU D O 1
ATOM 2864 N N . ARG D 2 73 ? 12.288 37.089 17.063 1.00 103.43 451 ARG D N 1
ATOM 2865 C CA . ARG D 2 73 ? 13.495 36.302 17.264 1.00 122.19 451 ARG D CA 1
ATOM 2866 C C . ARG D 2 73 ? 14.565 37.178 17.917 1.00 111.93 451 ARG D C 1
ATOM 2867 O O . ARG D 2 73 ? 15.196 36.770 18.893 1.00 119.38 451 ARG D O 1
ATOM 2875 N N . GLU D 2 74 ? 14.763 38.383 17.384 1.00 98.26 452 GLU D N 1
ATOM 2876 C CA . GLU D 2 74 ? 15.700 39.337 17.980 1.00 82.76 452 GLU D CA 1
ATOM 2877 C C . GLU D 2 74 ? 15.335 39.602 19.445 1.00 165.39 452 GLU D C 1
ATOM 2878 O O . GLU D 2 74 ? 16.198 39.562 20.333 1.00 89.99 452 GLU D O 1
ATOM 2884 N N . TYR D 2 75 ? 14.052 39.868 19.684 1.00 116.77 453 TYR D N 1
ATOM 2885 C CA . TYR D 2 75 ? 13.546 40.155 21.022 1.00 102.73 453 TYR D CA 1
ATOM 2886 C C . TYR D 2 75 ? 13.808 38.991 21.974 1.00 118.65 453 TYR D C 1
ATOM 2887 O O . TYR D 2 75 ? 14.380 39.180 23.048 1.00 123.38 453 TYR D O 1
ATOM 2896 N N . GLN D 2 76 ? 13.393 37.793 21.569 1.00 82.54 454 GLN D N 1
ATOM 2897 C CA . GLN D 2 76 ? 13.554 36.588 22.385 1.00 101.00 454 GLN D CA 1
ATOM 2898 C C . GLN D 2 76 ? 14.985 36.367 22.873 1.00 126.84 454 GLN D C 1
ATOM 2899 O O . GLN D 2 76 ? 15.217 36.167 24.065 1.00 97.58 454 GLN D O 1
ATOM 2905 N N . GLU D 2 77 ? 15.941 36.386 21.951 1.00 118.81 455 GLU D N 1
ATOM 2906 C CA . GLU D 2 77 ? 17.344 36.186 22.308 1.00 112.21 455 GLU D CA 1
ATOM 2907 C C . GLU D 2 77 ? 17.820 37.222 23.322 1.00 78.76 455 GLU D C 1
ATOM 2908 O O . GLU D 2 77 ? 18.519 36.880 24.274 1.00 87.93 455 GLU D O 1
ATOM 2914 N N . LEU D 2 78 ? 17.443 38.483 23.102 1.00 92.60 456 LEU D N 1
ATOM 2915 C CA . LEU D 2 78 ? 17.756 39.572 24.031 1.00 128.41 456 LEU D CA 1
ATOM 2916 C C . LEU D 2 78 ? 17.185 39.298 25.419 1.00 104.15 456 LEU D C 1
ATOM 2917 O O . LEU D 2 78 ? 17.782 39.671 26.435 1.00 111.84 456 LEU D O 1
ATOM 2922 N N . MET D 2 79 ? 16.025 38.648 25.454 1.00 76.39 457 MET D N 1
ATOM 2923 C CA . MET D 2 79 ? 15.389 38.279 26.716 1.00 83.79 457 MET D CA 1
ATOM 2924 C C . MET D 2 79 ? 16.116 37.153 27.443 1.00 79.04 457 MET D C 1
ATOM 2925 O O . MET D 2 79 ? 16.366 37.237 28.646 1.00 82.44 457 MET D O 1
ATOM 2930 N N . ASN D 2 80 ? 16.420 36.085 26.716 1.00 86.33 458 ASN D N 1
ATOM 2931 C CA . ASN D 2 80 ? 17.219 35.009 27.269 1.00 99.23 458 ASN D CA 1
ATOM 2932 C C . ASN D 2 80 ? 18.413 35.630 27.961 1.00 95.37 458 ASN D C 1
ATOM 2933 O O . ASN D 2 80 ? 18.724 35.305 29.104 1.00 81.53 458 ASN D O 1
ATOM 2938 N N . THR D 2 81 ? 19.060 36.550 27.255 1.00 78.66 459 THR D N 1
ATOM 2939 C CA . THR D 2 81 ? 20.180 37.311 27.792 1.00 77.39 459 THR D CA 1
ATOM 2940 C C . THR D 2 81 ? 19.827 38.049 29.088 1.00 102.61 459 THR D C 1
ATOM 2941 O O . THR D 2 81 ? 20.449 37.821 30.128 1.00 77.52 459 THR D O 1
ATOM 2945 N N . LYS D 2 82 ? 18.834 38.935 29.010 1.00 132.14 460 LYS D N 1
ATOM 2946 C CA . LYS D 2 82 ? 18.412 39.754 30.145 1.00 107.63 460 LYS D CA 1
ATOM 2947 C C . LYS D 2 82 ? 18.030 38.894 31.347 1.00 114.91 460 LYS D C 1
ATOM 2948 O O . LYS D 2 82 ? 18.474 39.155 32.464 1.00 97.90 460 LYS D O 1
ATOM 2954 N N . LEU D 2 83 ? 17.213 37.869 31.116 1.00 88.30 461 LEU D N 1
ATOM 2955 C CA . LEU D 2 83 ? 16.827 36.936 32.176 1.00 102.98 461 LEU D CA 1
ATOM 2956 C C . LEU D 2 83 ? 18.025 36.204 32.791 1.00 120.10 461 LEU D C 1
ATOM 2957 O O . LEU D 2 83 ? 18.048 35.932 33.995 1.00 96.20 461 LEU D O 1
ATOM 2962 N N . ALA D 2 84 ? 19.009 35.878 31.957 1.00 102.78 462 ALA D N 1
ATOM 2963 C CA . ALA D 2 84 ? 20.227 35.216 32.420 1.00 83.22 462 ALA D CA 1
ATOM 2964 C C . ALA D 2 84 ? 21.015 36.106 33.375 1.00 118.71 462 ALA D C 1
ATOM 2965 O O . ALA D 2 84 ? 21.669 35.617 34.300 1.00 108.66 462 ALA D O 1
ATOM 2967 N N . LEU D 2 85 ? 20.956 37.414 33.133 1.00 119.18 463 LEU D N 1
ATOM 2968 C CA . LEU D 2 85 ? 21.592 38.390 34.012 1.00 84.37 463 LEU D CA 1
ATOM 2969 C C . LEU D 2 85 ? 20.868 38.448 35.360 1.00 121.56 463 LEU D C 1
ATOM 2970 O O . LEU D 2 85 ? 21.471 38.772 36.383 1.00 135.96 463 LEU D O 1
ATOM 2975 N N . ASP D 2 86 ? 19.576 38.126 35.350 1.00 104.47 464 ASP D N 1
ATOM 2976 C CA . ASP D 2 86 ? 18.771 38.114 36.570 1.00 193.12 464 ASP D CA 1
ATOM 2977 C C . ASP D 2 86 ? 19.307 37.090 37.570 1.00 149.32 464 ASP D C 1
ATOM 2978 O O . ASP D 2 86 ? 19.416 37.362 38.766 1.00 188.37 464 ASP D O 1
ATOM 2983 N N . VAL D 2 87 ? 19.639 35.911 37.063 1.00 92.24 465 VAL D N 1
ATOM 2984 C CA . VAL D 2 87 ? 20.063 34.798 37.897 1.00 116.71 465 VAL D CA 1
ATOM 2985 C C . VAL D 2 87 ? 21.552 34.884 38.196 1.00 133.87 465 VAL D C 1
ATOM 2986 O O . VAL D 2 87 ? 22.068 34.171 39.056 1.00 149.52 465 VAL D O 1
ATOM 2990 N N . GLU D 2 88 ? 22.238 35.755 37.467 1.00 87.44 466 GLU D N 1
ATOM 2991 C CA . GLU D 2 88 ? 23.639 36.039 37.733 1.00 143.39 466 GLU D CA 1
ATOM 2992 C C . GLU D 2 88 ? 23.715 37.081 38.852 1.00 149.49 466 GLU D C 1
ATOM 2993 O O . GLU D 2 88 ? 24.521 36.952 39.770 1.00 155.86 466 GLU D O 1
ATOM 2999 N N . ILE D 2 89 ? 22.854 38.098 38.776 1.00 183.10 467 ILE D N 1
ATOM 3000 C CA . ILE D 2 89 ? 22.713 39.097 39.839 1.00 220.23 467 ILE D CA 1
ATOM 3001 C C . ILE D 2 89 ? 22.312 38.446 41.161 1.00 204.03 467 ILE D C 1
ATOM 3002 O O . ILE D 2 89 ? 22.776 38.849 42.230 1.00 146.51 467 ILE D O 1
ATOM 3007 N N . ALA D 2 90 ? 21.448 37.437 41.074 1.00 150.82 468 ALA D N 1
ATOM 3008 C CA . ALA D 2 90 ? 20.972 36.716 42.252 1.00 126.98 468 ALA D CA 1
ATOM 3009 C C . ALA D 2 90 ? 22.121 35.999 42.958 1.00 157.37 468 ALA D C 1
ATOM 3010 O O . ALA D 2 90 ? 22.268 36.105 44.176 1.00 176.04 468 ALA D O 1
ATOM 3012 N N . THR D 2 91 ? 22.938 35.282 42.189 1.00 153.07 469 THR D N 1
ATOM 3013 C CA . THR D 2 91 ? 24.088 34.577 42.742 1.00 152.21 469 THR D CA 1
ATOM 3014 C C . THR D 2 91 ? 25.036 35.534 43.460 1.00 143.48 469 THR D C 1
ATOM 3015 O O . THR D 2 91 ? 25.795 35.118 44.332 1.00 184.51 469 THR D O 1
ATOM 3019 N N . TYR D 2 92 ? 24.992 36.814 43.096 1.00 155.20 470 TYR D N 1
ATOM 3020 C CA . TYR D 2 92 ? 25.918 37.799 43.662 1.00 89.83 470 TYR D CA 1
ATOM 3021 C C . TYR D 2 92 ? 25.319 38.583 44.838 1.00 109.53 470 TYR D C 1
ATOM 3022 O O . TYR D 2 92 ? 26.032 38.966 45.764 1.00 156.57 470 TYR D O 1
ATOM 3031 N N . ARG D 2 93 ? 24.010 38.809 44.802 1.00 173.53 471 ARG D N 1
ATOM 3032 C CA . ARG D 2 93 ? 23.316 39.441 45.920 1.00 137.50 471 ARG D CA 1
ATOM 3033 C C . ARG D 2 93 ? 23.411 38.544 47.148 1.00 132.95 471 ARG D C 1
ATOM 3034 O O . ARG D 2 93 ? 23.595 39.020 48.270 1.00 160.39 471 ARG D O 1
ATOM 3042 N N . LYS D 2 94 ? 23.295 37.240 46.918 1.00 132.18 472 LYS D N 1
ATOM 3043 C CA . LYS D 2 94 ? 23.415 36.247 47.981 1.00 172.68 472 LYS D CA 1
ATOM 3044 C C . LYS D 2 94 ? 24.825 36.195 48.556 1.00 189.08 472 LYS D C 1
ATOM 3045 O O . LYS D 2 94 ? 25.001 36.148 49.774 1.00 173.00 472 LYS D O 1
ATOM 3051 N N . LEU D 2 95 ? 25.823 36.180 47.675 1.00 163.44 473 LEU D N 1
ATOM 3052 C CA . LEU D 2 95 ? 27.220 36.157 48.103 1.00 173.71 473 LEU D CA 1
ATOM 3053 C C . LEU D 2 95 ? 27.522 37.317 49.050 1.00 165.93 473 LEU D C 1
ATOM 3054 O O . LEU D 2 95 ? 28.247 37.159 50.032 1.00 165.65 473 LEU D O 1
ATOM 3059 N N . LEU D 2 96 ? 26.949 38.478 48.752 1.00 123.29 474 LEU D N 1
ATOM 3060 C CA . LEU D 2 96 ? 27.100 39.654 49.602 1.00 147.92 474 LEU D CA 1
ATOM 3061 C C . LEU D 2 96 ? 26.465 39.471 50.979 1.00 156.53 474 LEU D C 1
ATOM 3062 O O . LEU D 2 96 ? 27.012 39.927 51.982 1.00 164.85 474 LEU D O 1
ATOM 3067 N N . GLU D 2 97 ? 25.314 38.808 51.026 1.00 184.00 475 GLU D N 1
ATOM 3068 C CA . GLU D 2 97 ? 24.580 38.641 52.276 1.00 196.92 475 GLU D CA 1
ATOM 3069 C C . GLU D 2 97 ? 25.097 37.446 53.079 1.00 189.48 475 GLU D C 1
ATOM 3070 O O . GLU D 2 97 ? 25.204 37.506 54.303 1.00 157.57 475 GLU D O 1
ATOM 3076 N N . GLY D 2 98 ? 25.431 36.367 52.379 1.00 166.16 476 GLY D N 1
ATOM 3077 C CA . GLY D 2 98 ? 25.932 35.166 53.018 1.00 142.16 476 GLY D CA 1
ATOM 3078 C C . GLY D 2 98 ? 25.040 33.967 52.758 1.00 178.28 476 GLY D C 1
ATOM 3079 O O . GLY D 2 98 ? 23.816 34.060 52.847 1.00 164.02 476 GLY D O 1
#

Radius of gyration: 45.92 Å; Cα contacts (8 Å, |Δi|>4): 199; chains: 4; bounding box: 93×88×135 Å

Secondary structure (DSSP, 8-state):
-THHHHHHHHHHHHHHHHHHHHHHHHHHHHHHHHHHHHHHHHHHHHHHHHHHHHHHHHHHHHHHHHHHHHHHHHHHHHHHHHHHHHHHHHHT-/-THHHHHHHHHHHHHHHHHHHHHHHHHHHHHHHHHHHHHHHHHHHHHHHHHHHHHHHHHHHHHHHHHHHHHHHHHHHHHHHHHHHHHHHHHHH--/-THHHHHHHHHHHHHHHHHHHHHHHHHHHHHHHHHHHHHHHHHHHHHHHHHHHHHHHHHHHHHHHHHHHHHHHHHHHHHHHHHHHHHHHHTT-/---TTTHHHHHHHHHHHHHHHHHHHHHHHHHHHHHHHHHHHHHHHHHHHHHHHHHHHHHHHHHHHHHHHHHHHHHHHHHHHHHHHHHHHHHHHHHHH-

InterPro domains:
  IPR002957 Keratin, type I [PR01248] (193-206)
  IPR002957 Keratin, type I [PR01248] (214-237)
  IPR002957 Keratin, type I [PR01248] (268-288)
  IPR002957 Keratin, type I [PR01248] (340-355)
  IPR002957 Keratin, type I [PR01248] (366-392)
  IPR002957 Keratin, type I [PTHR23239] (9-462)
  IPR018039 Intermediate filament protein, conserved site [PS00226] (412-420)
  IPR039008 Intermediate filament, rod domain [PF00038] (114-424)
  IPR039008 Intermediate filament, rod domain [PS51842] (115-426)
  IPR039008 Intermediate filament, rod domain [SM01391] (114-425)

GO terms:
  GO:0045095 keratin filament (C, IDA)
  GO:0005515 protein binding (F, IPI)
  GO:0032991 protein-containing complex (C, IPI)
  GO:0005200 structural constituent of cytoskeleton (F, TAS)
  GO:0008544 epidermis development (P, TAS)
  GO:0005829 cytosol (C, TAS)
  GO:0005882 intermediate filament (C, IDA)
  GO:0045111 intermediate filament cytoskeleton (C, IDA)
  GO:0005634 nucleus (C, IDA)
  GO:0005737 cytoplasm (C, IDA)
  GO:0042633 hair cycle (P, IDA)
  GO:0005737 cytoplasm (C, EXP)
  GO:0070062 extracellular exosome (C, HDA)
  GO:0005634 nucleus (C, HDA)
  GO:0045110 intermediate filament bundle assembly (P, IMP)
  GO:1990254 keratin filament binding (F, IPI)

Solvent-accessible surface area: 27706 Å² total; per-residue (Å²): 94,182,73,100,45,56,86,24,166,136,44,29,103,96,13,68,102,67,39,117,64,22,86,72,103,55,52,67,31,76,76,48,36,110,100,25,137,35,133,38,62,99,48,44,50,105,14,97,135,89,14,28,56,14,75,131,83,10,64,104,20,120,65,71,36,122,99,48,71,117,71,64,128,104,10,64,71,34,48,48,142,15,76,117,52,4,40,59,40,144,158,112,164,171,194,120,109,54,56,69,37,53,106,92,15,120,121,25,130,62,104,7,79,72,10,98,152,71,16,56,106,32,97,81,35,34,45,74,16,95,136,190,8,86,98,36,2,124,79,9,118,74,116,25,52,115,28,91,66,28,16,77,126,4,103,42,27,20,43,100,14,77,114,67,58,105,122,14,56,84,65,40,90,50,31,53,88,46,10,48,61,54,120,135,133,77,138,97,130,94,30,57,82,20,152,129,48,33,105,94,11,76,101,63,41,101,69,29,85,76,91,62,44,76,24,82,73,43,29,110,114,24,118,38,146,26,55,74,63,47,51,96,14,98,138,99,12,27,55,14,78,132,94,14,63,123,32,131,76,66,34,117,93,35,71,108,54,64,121,100,10,70,56,40,41,50,138,15,65,111,59,28,36,58,41,99,125,123,83,139,117,221,224,85,68,190,139,93,43,51,59,25,57,130,91,11,139,172,30,116,66,108,4,72,78,11,98,140,67,10,48,108,38,89,86,37,30,46,61,8,80,121,143,10,78,103,32,2,125,88,9,109,74,121,29,50,127,26,79,49,25,16,82,128,5,120,65,28,26,45,101,23,83,125,68,60,101,125,13,46,72,54,42,91,49,20,49,99,56,16,54,67,41,132,121,101,92,134,92

Sequence (379 aa):
GKSEISELRRTMQNLEIELQSQLSMKASLENSLEETKGRYAMQLAQIQEMIGSVEEQLAQLRCEMEQQNQEYKILLDVKTRLEQEIATYRRLLTKHEISEMNRMIQRLRAEIDNVKKQCANLQNAIADAEQRGELALKDARNKLAELEEALQKAKQDMARLLREYQELMNTKLALDVEIATYRKLLEGSEISELRRTMQNLEIELQSQLSMKASLENSLEETKGRYAMQLAQIQEMIGSVEEQLAQLRCEMEQQNQEYKILLDVKTRLEQEIATYRRLLEGLRNTKHEISEMNRMIQRLRAEIDNVKKQCANLQNAIADAEQRGELALKDARNKLAELEEALQKAKQDMARLLREYQELMNTKLALDVEIATYRKLLEG

Organism: Homo sapiens (NCBI:txid9606)

Foldseek 3Di:
DVCVVVVCVVVVVVVVVVVVVVVVVVVVVVVVVVVVVPVCVVVVVVVVVVVVVVVVVVVVVVVVVVVVVVVVVVVVVVVVVVVVVVVVVVVVD/DVCVVVVVVVVVVVVVVVVVVVVVVVVVVVVVVVVVVVVVVVVVVVVVVVVVVVVVVVVVVVVVVVVVVVVVVVVVVVVVVVVVVVVVVVVVVVD/DCCVVVVVVVVVVVVVVVVVVVVVVVVVVVVVVVVVVVVV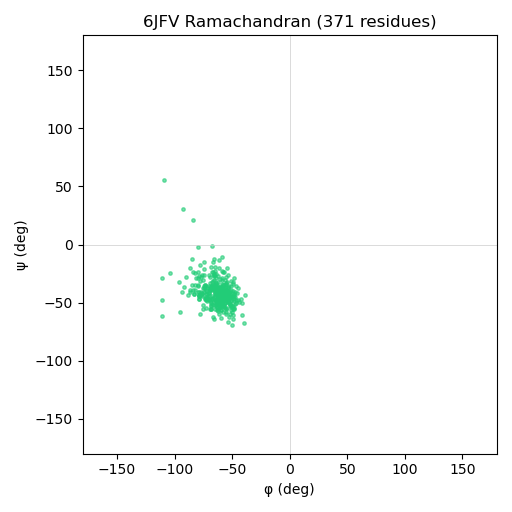VVVVVVVVVVVVVVVVVVVVVVVVVVVVVVVVVVVVVVVVVVVVVVVVVVPPD/DPDCVPPVVVVVVVVVVVVVVVVVVVVVVVVVVVVVVVVCVVVVVVVVVVVVVVVVVVVVVVVVVVVVVVVVVVVVVVVVVVVVVVVVVVVVVVVVVD

B-factor: mean 135.51, std 47.14, range [26.07, 413.82]